Protein AF-A0A813A2X7-F1 (afdb_monomer_lite)

Foldseek 3Di:
DLCVLPVVQADPQLSVQLVVLLVVLLVLLVVLVVLVVLLVVLVVQLVCLVVLHHDPPDDLDDPAADDVVVVVDPPPPPDDDQDDDPPDDPVRVSSSVSSSVSNVSSVVSSSSSVVVSVVSVVCNDLVNSLVSSLVSHPPCVVVVVVVVDDDDDPVPPRSHDDSVRSSVVSSVSSVVSVVVSVVVVVVVVVVVVVVVVVVVVVVVCVVPDDPVVVVVVVVVVVVVVVVVVVVVPPDPPPPPPDDDDDDDDDDDDDDDDDDDDDDDDDDDDDDDDDDDDDDDDDDDDDDDDDDDDDDDDDDDDDDDDDDDDDDDDDDDDDDDDDDDDDDDDDDDDDPPPPPPPPPPPCPDDPVPDPDHPVLVVVQVVCVPDQWHWAAADPPGDTDIDGPVVVVVQVVVVCPCVNDPPPPDCPVPPLVNVLVVQLVVLVVVCVVVVHVVSSCQQQVLCVVDSPLVDADFGWHWHPVDPPVPIGIDTDPDRVRHSRVSVVVVVCVVVCVVCVPPLPDAPDPVSVVVVVVPDDADPPDDDDDDDPPDDDPDDDPVVVVVVD

Secondary structure (DSSP, 8-state):
-HHHHHTTTS-HHHHHHHHHHHHHHHHHHHHHHHHHHHHHHHHHHHHHHHTTPPPTT--S-------HHHHHS------------TT--HHHHHHHHHHHHHHHHHHHHHHHHHHHHHHHHHHHSHHHHHHHHHTTS--THHHHHTTT----STT----PPPHHHHHHHHHHHHHHHHHHHHHHHHHHHHHHHHHHHHHHHHHHHHHHS-HHHHHHHHHHHHHHHHHHHHHHTS---------------------PPP---------------------------------------------------------------------------------------------S-SS-HHHHHHHHHHHHSSEEEEEBSSS-SEEEEEHHHHHHHHHHHS-TTTS-S---TTSS-HHHHHHHHHHHHHHHHHHTT-HHHHHHHTTTGGG-GGGTPPPPEEEE-TTSPTT---EEEE---TT-TTHHHHHHHHHHHHHHHTT-TTS-SSHHHHHHHHTT----TT--------S-----S-HHHHHHT-

Structure (mmCIF, N/CA/C/O backbone):
data_AF-A0A813A2X7-F1
#
_entry.id   AF-A0A813A2X7-F1
#
loop_
_atom_site.group_PDB
_atom_site.id
_atom_site.type_symbol
_atom_site.label_atom_id
_atom_site.label_alt_id
_atom_site.label_comp_id
_atom_site.label_asym_id
_atom_site.label_entity_id
_atom_site.label_seq_id
_atom_site.pdbx_PDB_ins_code
_atom_site.Cartn_x
_atom_site.Cartn_y
_atom_site.Cartn_z
_atom_site.occupancy
_atom_site.B_iso_or_equiv
_atom_site.auth_seq_id
_atom_site.auth_comp_id
_atom_site.auth_asym_id
_atom_site.auth_atom_id
_atom_site.pdbx_PDB_model_num
ATOM 1 N N . MET A 1 1 ? 24.995 8.328 -21.848 1.00 90.88 1 MET A N 1
ATOM 2 C CA . MET A 1 1 ? 25.969 7.238 -22.055 1.00 90.88 1 MET A CA 1
ATOM 3 C C . MET A 1 1 ? 25.578 6.353 -23.229 1.00 90.88 1 MET A C 1
ATOM 5 O O . MET A 1 1 ? 26.187 6.555 -24.254 1.00 90.88 1 MET A O 1
ATOM 9 N N . VAL A 1 2 ? 24.565 5.471 -23.144 1.00 94.00 2 VAL A N 1
ATOM 10 C CA . VAL A 1 2 ? 24.183 4.555 -24.256 1.00 94.00 2 VAL A CA 1
ATOM 11 C C . VAL A 1 2 ? 24.122 5.265 -25.612 1.00 94.00 2 VAL A C 1
ATOM 13 O O . VAL A 1 2 ? 24.755 4.834 -26.562 1.00 94.00 2 VAL A O 1
ATOM 16 N N . GLN A 1 3 ? 23.430 6.407 -25.669 1.00 95.19 3 GLN A N 1
ATOM 17 C CA . GLN A 1 3 ? 23.336 7.213 -26.884 1.00 95.19 3 GLN A CA 1
ATOM 18 C C . GLN A 1 3 ? 24.701 7.718 -27.371 1.00 95.19 3 GLN A C 1
ATOM 20 O O . GLN A 1 3 ? 24.969 7.622 -28.550 1.00 95.19 3 GLN A O 1
ATOM 25 N N . ARG A 1 4 ? 25.580 8.173 -26.468 1.00 94.94 4 ARG A N 1
ATOM 26 C CA . ARG A 1 4 ? 26.931 8.653 -26.801 1.00 94.94 4 ARG A CA 1
ATOM 27 C C . ARG A 1 4 ? 27.819 7.542 -27.371 1.00 94.94 4 ARG A C 1
ATOM 29 O O . ARG A 1 4 ? 28.581 7.801 -28.280 1.00 94.94 4 ARG A O 1
ATOM 36 N N . GLU A 1 5 ? 27.726 6.327 -26.832 1.00 92.81 5 GLU A N 1
ATOM 37 C CA . GLU A 1 5 ? 28.597 5.213 -27.243 1.00 92.81 5 GLU A CA 1
ATOM 38 C C . GLU A 1 5 ? 28.155 4.549 -28.559 1.00 92.81 5 GLU A C 1
ATOM 40 O O . GLU A 1 5 ? 28.971 3.921 -29.237 1.00 92.81 5 GLU A O 1
ATOM 45 N N . LEU A 1 6 ? 26.863 4.636 -28.902 1.00 93.50 6 LEU A N 1
ATOM 46 C CA . LEU A 1 6 ? 26.253 3.822 -29.960 1.00 93.50 6 LEU A CA 1
ATOM 47 C C . LEU A 1 6 ? 25.605 4.615 -31.103 1.00 93.50 6 LEU A C 1
ATOM 49 O O . LEU A 1 6 ? 25.362 4.023 -32.151 1.00 93.50 6 LEU A O 1
ATOM 53 N N . SER A 1 7 ? 25.326 5.917 -30.951 1.00 92.38 7 SER A N 1
ATOM 54 C CA . SER A 1 7 ? 24.599 6.688 -31.979 1.00 92.38 7 SER A CA 1
ATOM 55 C C . SER A 1 7 ? 25.334 6.819 -33.309 1.00 92.38 7 SER A C 1
ATOM 57 O O . SER A 1 7 ? 24.697 7.088 -34.317 1.00 92.38 7 SER A O 1
ATOM 59 N N . GLU A 1 8 ? 26.656 6.654 -33.315 1.00 91.94 8 GLU A N 1
ATOM 60 C CA . GLU A 1 8 ? 27.474 6.749 -34.530 1.00 91.94 8 GLU A CA 1
ATOM 61 C C . GLU A 1 8 ? 27.396 5.489 -35.405 1.00 91.94 8 GLU A C 1
ATOM 63 O O . GLU A 1 8 ? 27.690 5.557 -36.595 1.00 91.94 8 GLU A O 1
ATOM 68 N N . HIS A 1 9 ? 26.984 4.347 -34.839 1.00 90.69 9 HIS A N 1
ATOM 69 C CA . HIS A 1 9 ? 27.078 3.040 -35.508 1.00 90.69 9 HIS A CA 1
ATOM 70 C C . HIS A 1 9 ? 25.768 2.252 -35.554 1.00 90.69 9 HIS A C 1
ATOM 72 O O . HIS A 1 9 ? 25.683 1.238 -36.238 1.00 90.69 9 HIS A O 1
ATOM 78 N N . LEU A 1 10 ? 24.756 2.654 -34.784 1.00 89.88 10 LEU A N 1
ATOM 79 C CA . LEU A 1 10 ? 23.472 1.965 -34.725 1.00 89.88 10 LEU A CA 1
ATOM 80 C C . LEU A 1 10 ? 22.336 2.915 -35.080 1.00 89.88 10 LEU A C 1
ATOM 82 O O . LEU A 1 10 ? 22.386 4.112 -34.790 1.00 89.88 10 LEU A O 1
ATOM 86 N N . SER A 1 11 ? 21.272 2.353 -35.655 1.00 90.69 11 SER A N 1
ATOM 87 C CA . SER A 1 11 ? 20.042 3.096 -35.912 1.00 90.69 11 SER A CA 1
ATOM 88 C C . SER A 1 11 ? 19.445 3.640 -34.611 1.00 90.69 11 SER A C 1
ATOM 90 O O . SER A 1 11 ? 19.608 3.065 -33.528 1.00 90.69 11 SER A O 1
ATOM 92 N N . TYR A 1 12 ? 18.713 4.751 -34.715 1.00 91.56 12 TYR A N 1
ATOM 93 C CA . TYR A 1 12 ? 18.059 5.381 -33.567 1.00 91.56 12 TYR A CA 1
ATOM 94 C C . TYR A 1 12 ? 17.183 4.389 -32.782 1.00 91.56 12 TYR A C 1
ATOM 96 O O . TYR A 1 12 ? 17.247 4.347 -31.551 1.00 91.56 12 TYR A O 1
ATOM 104 N N . ASP A 1 13 ? 16.434 3.538 -33.484 1.00 91.56 13 ASP A N 1
ATOM 105 C CA . ASP A 1 13 ? 15.546 2.548 -32.872 1.00 91.56 13 ASP A CA 1
ATOM 106 C C . ASP A 1 13 ? 16.309 1.471 -32.097 1.00 91.56 13 ASP A C 1
ATOM 108 O O . ASP A 1 13 ? 15.936 1.140 -30.966 1.00 91.56 13 ASP A O 1
ATOM 112 N N . ALA A 1 14 ? 17.420 0.968 -32.646 1.00 91.88 14 ALA A N 1
ATOM 113 C CA . ALA A 1 14 ? 18.292 0.026 -31.947 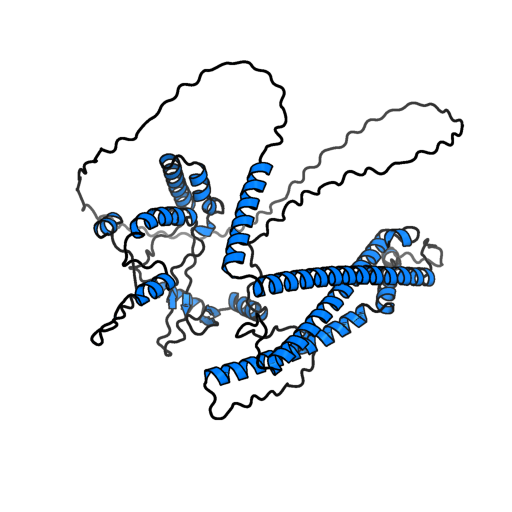1.00 91.88 14 ALA A CA 1
ATOM 114 C C . ALA A 1 14 ? 18.874 0.659 -30.673 1.00 91.88 14 ALA A C 1
ATOM 116 O O . ALA A 1 14 ? 18.839 0.056 -29.596 1.00 91.88 14 ALA A O 1
ATOM 117 N N . VAL A 1 15 ? 19.311 1.922 -30.750 1.00 94.62 15 VAL A N 1
ATOM 118 C CA . VAL A 1 15 ? 19.795 2.680 -29.586 1.00 94.62 15 VAL A CA 1
ATOM 119 C C . VAL A 1 15 ? 18.698 2.840 -28.522 1.00 94.62 15 VAL A C 1
ATOM 121 O O . VAL A 1 15 ? 18.983 2.683 -27.330 1.00 94.62 15 VAL A O 1
ATOM 124 N N . GLN A 1 16 ? 17.440 3.098 -28.904 1.00 95.56 16 GLN A N 1
ATOM 125 C CA . GLN A 1 16 ? 16.324 3.162 -27.947 1.00 95.56 16 GLN A CA 1
ATOM 126 C C . GLN A 1 16 ? 16.031 1.802 -27.299 1.00 95.56 16 GLN A C 1
ATOM 128 O O . GLN A 1 16 ? 15.821 1.742 -26.081 1.00 95.56 16 GLN A O 1
ATOM 133 N N . LYS A 1 17 ? 16.068 0.704 -28.067 1.00 95.56 17 LYS A N 1
ATOM 134 C CA . LYS A 1 17 ? 15.915 -0.660 -27.530 1.00 95.56 17 LYS A CA 1
ATOM 135 C C . LYS A 1 17 ? 17.020 -0.976 -26.513 1.00 95.56 17 LYS A C 1
ATOM 137 O O . LYS A 1 17 ? 16.714 -1.362 -25.384 1.00 95.56 17 LYS A O 1
ATOM 142 N N . ILE A 1 18 ? 18.283 -0.693 -26.836 1.00 95.81 18 ILE A N 1
ATOM 143 C CA . ILE A 1 18 ? 19.426 -0.903 -25.927 1.00 95.81 18 ILE A CA 1
ATOM 144 C C . ILE A 1 18 ? 19.317 -0.022 -24.673 1.00 95.81 18 ILE A C 1
ATOM 146 O O . ILE A 1 18 ? 19.587 -0.470 -23.552 1.00 95.81 18 ILE A O 1
ATOM 150 N N . LYS A 1 19 ? 18.855 1.225 -24.820 1.00 96.81 19 LYS A N 1
ATOM 151 C CA . LYS A 1 19 ? 18.577 2.117 -23.686 1.00 96.81 19 LYS A CA 1
ATOM 152 C C . LYS A 1 19 ? 17.500 1.537 -22.767 1.00 96.81 19 LYS A C 1
ATOM 154 O O . LYS A 1 19 ? 17.665 1.587 -21.548 1.00 96.81 19 LYS A O 1
ATOM 159 N N . LYS A 1 20 ? 16.433 0.953 -23.322 1.00 97.12 20 LYS A N 1
ATOM 160 C CA . LYS A 1 20 ? 15.387 0.262 -22.550 1.00 97.12 20 LYS A CA 1
ATOM 161 C C . LYS A 1 20 ? 15.955 -0.940 -21.789 1.00 97.12 20 LYS A C 1
ATOM 163 O O . LYS A 1 20 ? 15.673 -1.068 -20.601 1.00 97.12 20 LYS A O 1
ATOM 168 N N . VAL A 1 21 ? 16.798 -1.759 -22.423 1.00 97.38 21 VAL A N 1
ATOM 169 C CA . VAL A 1 21 ? 17.478 -2.898 -21.770 1.00 97.38 21 VAL A CA 1
ATOM 170 C C . VAL A 1 21 ? 18.398 -2.427 -20.633 1.00 97.38 21 VAL A C 1
ATOM 172 O O . VAL A 1 21 ? 18.406 -3.020 -19.556 1.00 97.38 21 VAL A O 1
ATOM 175 N N . SER A 1 22 ? 19.112 -1.313 -20.815 1.00 97.00 22 SER A N 1
ATOM 176 C CA . SER A 1 22 ? 19.965 -0.717 -19.771 1.00 97.00 22 SER A CA 1
ATOM 177 C C . SER A 1 22 ? 19.158 -0.167 -18.585 1.00 97.00 22 SER A C 1
ATOM 179 O O . SER A 1 22 ? 19.555 -0.321 -17.429 1.00 97.00 22 SER A O 1
ATOM 181 N N . LEU A 1 23 ? 18.004 0.457 -18.849 1.00 96.06 23 LEU A N 1
ATOM 182 C CA . LEU A 1 23 ? 17.088 0.918 -17.800 1.00 96.06 23 LEU A CA 1
ATOM 183 C C . LEU A 1 23 ? 16.476 -0.255 -17.024 1.00 96.06 23 LEU A C 1
ATOM 185 O O . LEU A 1 23 ? 16.404 -0.193 -15.797 1.00 96.06 23 LEU A O 1
ATOM 189 N N . ASP A 1 24 ? 16.087 -1.322 -17.721 1.00 96.81 24 ASP A N 1
ATOM 190 C CA . ASP A 1 24 ? 15.592 -2.562 -17.114 1.00 96.81 24 ASP A CA 1
ATOM 191 C C . ASP A 1 24 ? 16.648 -3.196 -16.193 1.00 96.81 24 ASP A C 1
ATOM 193 O O . ASP A 1 24 ? 16.357 -3.494 -15.035 1.00 96.81 24 ASP A O 1
ATOM 197 N N . LEU A 1 25 ? 17.911 -3.285 -16.636 1.00 97.25 25 LEU A N 1
ATOM 198 C CA . LEU A 1 25 ? 19.024 -3.744 -15.793 1.00 97.25 25 LEU A CA 1
ATOM 199 C C . LEU A 1 25 ? 19.145 -2.911 -14.505 1.00 97.25 25 LEU A C 1
ATOM 201 O O . LEU A 1 25 ? 19.231 -3.465 -13.408 1.00 97.25 25 LEU A O 1
ATOM 205 N N . SER A 1 26 ? 19.104 -1.580 -14.614 1.00 95.94 26 SER A N 1
ATOM 206 C CA . SER A 1 26 ? 19.166 -0.682 -13.451 1.00 95.94 26 SER A CA 1
ATOM 207 C C . SER A 1 26 ? 18.006 -0.916 -12.467 1.00 95.94 26 SER A C 1
ATOM 209 O O . SER A 1 26 ? 18.211 -0.971 -11.248 1.00 95.94 26 SER A O 1
ATOM 211 N N . GLN A 1 27 ? 16.788 -1.125 -12.979 1.00 96.06 27 GLN A N 1
ATOM 212 C CA . GLN A 1 27 ? 15.609 -1.442 -12.165 1.00 96.06 27 GLN A CA 1
ATOM 213 C C . GLN A 1 27 ? 15.731 -2.805 -11.470 1.00 96.06 27 GLN A C 1
ATOM 215 O O . GLN A 1 27 ? 15.406 -2.916 -10.280 1.00 96.06 27 GLN A O 1
ATOM 220 N N . LYS A 1 28 ? 16.242 -3.826 -12.168 1.00 96.62 28 LYS A N 1
ATOM 221 C CA . LYS A 1 28 ? 16.485 -5.160 -11.600 1.00 96.62 28 LYS A CA 1
ATOM 222 C C . LYS A 1 28 ? 17.543 -5.123 -10.500 1.00 96.62 28 LYS A C 1
ATOM 224 O O . LYS A 1 28 ? 17.292 -5.656 -9.422 1.00 96.62 28 LYS A O 1
ATOM 229 N N . ILE A 1 29 ? 18.647 -4.390 -10.682 1.00 96.75 29 ILE A N 1
ATOM 230 C CA . ILE A 1 29 ? 19.669 -4.187 -9.635 1.00 96.75 29 ILE A CA 1
ATOM 231 C C . ILE A 1 29 ? 19.067 -3.501 -8.397 1.00 96.75 29 ILE A C 1
ATOM 233 O O . ILE A 1 29 ? 19.310 -3.926 -7.264 1.00 96.75 29 ILE A O 1
ATOM 237 N N . SER A 1 30 ? 18.236 -2.469 -8.588 1.00 94.00 30 SER A N 1
ATOM 238 C CA . SER A 1 30 ? 17.535 -1.805 -7.478 1.00 94.00 30 SER A CA 1
ATOM 239 C C . SER A 1 30 ? 16.609 -2.767 -6.724 1.00 94.00 30 SER A C 1
ATOM 241 O O . SER A 1 30 ? 16.550 -2.745 -5.492 1.00 94.00 30 SER A O 1
ATOM 243 N N . SER A 1 31 ? 15.909 -3.636 -7.454 1.00 95.06 31 SER A N 1
ATOM 244 C CA . SER A 1 31 ? 15.021 -4.654 -6.884 1.00 95.06 31 SER A CA 1
ATOM 245 C C . SER A 1 31 ? 15.799 -5.712 -6.101 1.00 95.06 31 SER A C 1
ATOM 247 O O . SER A 1 31 ? 15.416 -6.034 -4.978 1.00 95.06 31 SER A O 1
ATOM 249 N N . LEU A 1 32 ? 16.945 -6.154 -6.622 1.00 96.81 32 LEU A N 1
ATOM 250 C CA . LEU A 1 32 ? 17.868 -7.083 -5.963 1.00 96.81 32 LEU A CA 1
ATOM 251 C C . LEU A 1 32 ? 18.376 -6.508 -4.628 1.00 96.81 32 LEU A C 1
ATOM 253 O O . LEU A 1 32 ? 18.377 -7.187 -3.600 1.00 96.81 32 LEU A O 1
ATOM 257 N N . HIS A 1 33 ? 18.730 -5.218 -4.608 1.00 95.81 33 HIS A N 1
ATOM 258 C CA . HIS A 1 33 ? 19.126 -4.534 -3.377 1.00 95.81 33 HIS A CA 1
ATOM 259 C C . HIS A 1 33 ? 17.983 -4.454 -2.352 1.00 95.81 33 HIS A C 1
ATOM 261 O O . HIS A 1 33 ? 18.192 -4.747 -1.173 1.00 95.81 33 HIS A O 1
ATOM 267 N N . LYS A 1 34 ? 16.765 -4.103 -2.790 1.00 94.88 34 LYS A N 1
ATOM 268 C CA . LYS A 1 34 ? 15.576 -4.059 -1.919 1.00 94.88 34 LYS A CA 1
ATOM 269 C C . LYS A 1 34 ? 15.232 -5.431 -1.344 1.00 94.88 34 LYS A C 1
ATOM 271 O O . LYS A 1 34 ? 14.901 -5.511 -0.166 1.00 94.88 34 LYS A O 1
ATOM 276 N N . LEU A 1 35 ? 15.320 -6.491 -2.148 1.00 95.12 35 LEU A N 1
ATOM 277 C CA . LEU A 1 35 ? 15.107 -7.864 -1.685 1.00 95.12 35 LEU A CA 1
ATOM 278 C C . LEU A 1 35 ? 16.126 -8.241 -0.617 1.00 95.12 35 LEU A C 1
ATOM 280 O O . LEU A 1 35 ? 15.726 -8.699 0.445 1.00 95.12 35 LEU A O 1
ATOM 284 N N . LYS A 1 36 ? 17.413 -7.936 -0.823 1.00 95.88 36 LYS A N 1
ATOM 285 C CA . LYS A 1 36 ? 18.444 -8.170 0.198 1.00 95.88 36 LYS A CA 1
ATOM 286 C C . LYS A 1 36 ? 18.131 -7.457 1.522 1.00 95.88 36 LYS A C 1
ATOM 288 O O . LYS A 1 36 ? 18.288 -8.056 2.577 1.00 95.88 36 LYS A O 1
ATOM 293 N N . GLN A 1 37 ? 17.670 -6.202 1.477 1.00 94.31 37 GLN A N 1
ATOM 294 C CA . GLN A 1 37 ? 17.265 -5.467 2.686 1.00 94.31 37 GLN A CA 1
ATOM 295 C C . GLN A 1 37 ? 16.048 -6.103 3.379 1.00 94.31 37 GLN A C 1
ATOM 297 O O . GLN A 1 37 ? 15.989 -6.134 4.604 1.00 94.31 37 GLN A O 1
ATOM 302 N N . ARG A 1 38 ? 15.075 -6.605 2.610 1.00 94.00 38 ARG A N 1
ATOM 303 C CA . ARG A 1 38 ? 13.891 -7.282 3.161 1.00 94.00 38 ARG A CA 1
ATOM 304 C C . ARG A 1 38 ? 14.219 -8.642 3.766 1.00 94.00 38 ARG A C 1
ATOM 306 O O . ARG A 1 38 ? 13.697 -8.929 4.832 1.00 94.00 38 ARG A O 1
ATOM 313 N N . MET A 1 39 ? 15.088 -9.422 3.121 1.00 94.81 39 MET A N 1
ATOM 314 C CA . MET A 1 39 ? 15.592 -10.685 3.667 1.00 94.81 39 MET A CA 1
ATOM 315 C C . MET A 1 39 ? 16.268 -10.442 5.015 1.00 94.81 39 MET A C 1
ATOM 317 O O . MET A 1 39 ? 15.825 -11.003 6.003 1.00 94.81 39 MET A O 1
ATOM 321 N N . GLN A 1 40 ? 17.214 -9.493 5.080 1.00 95.56 40 GLN A N 1
ATOM 322 C CA . GLN A 1 40 ? 17.879 -9.134 6.337 1.00 95.56 40 GLN A CA 1
ATOM 323 C C . GLN A 1 40 ? 16.876 -8.739 7.426 1.00 95.56 40 GLN A C 1
ATOM 325 O O . GLN A 1 40 ? 16.977 -9.199 8.554 1.00 95.56 40 GLN A O 1
ATOM 330 N N . LYS A 1 41 ? 15.877 -7.917 7.082 1.00 94.62 41 LYS A N 1
ATOM 331 C CA . LYS A 1 41 ? 14.830 -7.541 8.033 1.00 94.62 41 LYS A CA 1
ATOM 332 C C . LYS A 1 41 ? 14.029 -8.755 8.515 1.00 94.62 41 LYS A C 1
ATOM 334 O O . LYS A 1 41 ? 13.701 -8.814 9.689 1.00 94.62 41 LYS A O 1
ATOM 339 N N . ASN A 1 42 ? 13.671 -9.681 7.629 1.00 94.00 42 ASN A N 1
ATOM 340 C CA . ASN A 1 42 ? 12.950 -10.888 8.025 1.00 94.00 42 ASN A CA 1
ATOM 341 C C . ASN A 1 42 ? 13.814 -11.788 8.918 1.00 94.00 42 ASN A C 1
ATOM 343 O O . ASN A 1 42 ? 13.283 -12.343 9.871 1.00 94.00 42 ASN A O 1
ATOM 347 N N . ASP A 1 43 ? 15.119 -11.874 8.662 1.00 95.50 43 ASP A N 1
ATOM 348 C CA . ASP A 1 43 ? 16.059 -12.600 9.522 1.00 95.50 43 ASP A CA 1
ATOM 349 C C . ASP A 1 43 ? 16.157 -11.948 10.911 1.00 95.50 43 ASP A C 1
ATOM 351 O O . ASP A 1 43 ? 16.131 -12.637 11.929 1.00 95.50 43 ASP A O 1
ATOM 355 N N . ASP A 1 44 ? 16.214 -10.615 10.969 1.00 95.44 44 ASP A N 1
ATOM 356 C CA . ASP A 1 44 ? 16.224 -9.862 12.228 1.00 95.44 44 ASP A CA 1
ATOM 357 C C . ASP A 1 44 ? 14.879 -9.992 12.977 1.00 95.44 44 ASP A C 1
ATOM 359 O O . ASP A 1 44 ? 14.860 -10.187 14.191 1.00 95.44 44 ASP A O 1
ATOM 363 N N . ASP A 1 45 ? 13.750 -9.957 12.259 1.00 95.12 45 ASP A N 1
ATOM 364 C CA . ASP A 1 45 ? 12.413 -10.193 12.816 1.00 95.12 45 ASP A CA 1
ATOM 365 C C . ASP A 1 45 ? 12.293 -11.627 13.377 1.00 95.12 45 ASP A C 1
ATOM 367 O O . ASP A 1 45 ? 11.696 -11.813 14.436 1.00 95.12 45 ASP A O 1
ATOM 371 N N . CYS A 1 46 ? 12.872 -12.635 12.710 1.00 95.00 46 CYS A N 1
ATOM 372 C CA . CYS A 1 46 ? 12.927 -14.014 13.210 1.00 95.00 46 CYS A CA 1
ATOM 373 C C . CYS A 1 46 ? 13.700 -14.107 14.531 1.00 95.00 46 CYS A C 1
ATOM 375 O O . CYS A 1 46 ? 13.208 -14.737 15.463 1.00 95.00 46 CYS A O 1
ATOM 377 N N . LYS A 1 47 ? 14.849 -13.427 14.649 1.00 96.25 47 LYS A N 1
ATOM 378 C CA . LYS A 1 47 ? 15.624 -13.386 15.903 1.00 96.25 47 LYS A CA 1
ATOM 379 C C . LYS A 1 47 ? 14.829 -12.757 17.049 1.00 96.25 47 LYS A C 1
ATOM 381 O O . LYS A 1 47 ? 14.821 -13.288 18.151 1.00 96.25 47 LYS A O 1
ATOM 386 N N . LEU A 1 48 ? 14.104 -11.666 16.788 1.00 95.75 48 LEU A N 1
ATOM 387 C CA . LEU A 1 48 ? 13.233 -11.050 17.798 1.00 95.75 48 LEU A CA 1
ATOM 388 C C . LEU A 1 48 ? 12.108 -11.996 18.245 1.00 95.75 48 LEU A C 1
ATOM 390 O O . LEU A 1 48 ? 11.766 -12.038 19.427 1.00 95.75 48 LEU A O 1
ATOM 394 N N . LEU A 1 49 ? 11.541 -12.764 17.312 1.00 94.50 49 LEU A N 1
ATOM 395 C CA . LEU A 1 49 ? 10.508 -13.755 17.617 1.00 94.50 49 LEU A CA 1
ATOM 396 C C . LEU A 1 49 ? 11.058 -14.925 18.442 1.00 94.50 49 LEU A C 1
ATOM 398 O O . LEU A 1 49 ? 10.340 -15.418 19.313 1.00 94.50 49 LEU A O 1
ATOM 402 N N . ASP A 1 50 ? 12.317 -15.313 18.226 1.00 93.25 50 ASP A N 1
ATOM 403 C CA . ASP A 1 50 ? 13.027 -16.299 19.053 1.00 93.25 50 ASP A CA 1
ATOM 404 C C . ASP A 1 50 ? 13.233 -15.800 20.491 1.00 93.25 50 ASP A C 1
ATOM 406 O O . ASP A 1 50 ? 13.118 -16.569 21.441 1.00 93.25 50 ASP A O 1
ATOM 410 N N . GLU A 1 51 ? 13.420 -14.491 20.675 1.00 95.12 51 GLU A N 1
ATOM 411 C CA . GLU A 1 51 ? 13.454 -13.832 21.990 1.00 95.12 51 GLU A CA 1
ATOM 412 C C . GLU A 1 51 ? 12.052 -13.635 22.618 1.00 95.12 51 GLU A C 1
ATOM 414 O O . GLU A 1 51 ? 11.911 -13.008 23.672 1.00 95.12 51 GLU A O 1
ATOM 419 N N . GLY A 1 52 ? 10.978 -14.103 21.969 1.00 91.25 52 GLY A N 1
ATOM 420 C CA . GLY A 1 52 ? 9.594 -13.925 22.430 1.00 91.25 52 GLY A CA 1
ATOM 421 C C . GLY A 1 52 ? 9.056 -12.492 22.285 1.00 91.25 52 GLY A C 1
ATOM 422 O O . GLY A 1 52 ? 8.031 -12.134 22.895 1.00 91.25 52 GLY A O 1
ATOM 423 N N . ARG A 1 53 ? 9.731 -11.655 21.485 1.00 93.44 53 ARG A N 1
ATOM 424 C CA . ARG A 1 53 ? 9.348 -10.270 21.186 1.00 93.44 53 ARG A CA 1
ATOM 425 C C . ARG A 1 53 ? 8.689 -10.188 19.813 1.00 93.44 53 ARG A C 1
ATOM 427 O O . ARG A 1 53 ? 9.273 -10.523 18.792 1.00 93.44 53 ARG A O 1
ATOM 434 N N . ILE A 1 54 ? 7.460 -9.677 19.777 1.00 91.62 54 ILE A N 1
ATOM 435 C CA . ILE A 1 54 ? 6.742 -9.461 18.517 1.00 91.62 54 ILE A CA 1
ATOM 436 C C . ILE A 1 54 ? 7.316 -8.203 17.840 1.00 91.62 54 ILE A C 1
ATOM 438 O O . ILE A 1 54 ? 7.294 -7.137 18.463 1.00 91.62 54 ILE A O 1
ATOM 442 N N . PRO A 1 55 ? 7.796 -8.279 16.583 1.00 93.56 55 PRO A N 1
ATOM 443 C CA . PRO A 1 55 ? 8.329 -7.117 15.885 1.00 93.56 55 PRO A CA 1
ATOM 444 C C . PRO A 1 55 ? 7.295 -5.993 15.749 1.00 93.56 55 PRO A C 1
ATOM 446 O O . PRO A 1 55 ? 6.106 -6.223 15.503 1.00 93.56 55 PRO A O 1
ATOM 449 N N . ASN A 1 56 ? 7.759 -4.749 15.867 1.00 89.44 56 ASN A N 1
ATOM 450 C CA . ASN A 1 56 ? 6.889 -3.577 15.810 1.00 89.44 56 ASN A CA 1
ATOM 451 C C . ASN A 1 56 ? 6.141 -3.485 14.468 1.00 89.44 56 ASN A C 1
ATOM 453 O O . ASN A 1 56 ? 6.734 -3.558 13.390 1.00 89.44 56 ASN A O 1
ATOM 457 N N . GLY A 1 57 ? 4.826 -3.261 14.540 1.00 86.00 57 GLY A N 1
ATOM 458 C CA . GLY A 1 57 ? 3.959 -3.133 13.365 1.00 86.00 57 GLY A CA 1
ATOM 459 C C . GLY A 1 57 ? 3.495 -4.459 12.751 1.00 86.00 57 GLY A C 1
ATOM 460 O O . GLY A 1 57 ? 2.789 -4.427 11.739 1.00 86.00 57 GLY A O 1
ATOM 461 N N . CYS A 1 58 ? 3.840 -5.608 13.343 1.00 83.31 58 CYS A N 1
ATOM 462 C CA . CYS A 1 58 ? 3.214 -6.882 12.997 1.00 83.31 58 CYS A CA 1
ATOM 463 C C . CYS A 1 58 ? 1.739 -6.871 13.411 1.00 83.31 58 CYS A C 1
ATOM 465 O O . CYS A 1 58 ? 1.393 -6.549 14.547 1.00 83.31 58 CYS A O 1
ATOM 467 N N . LYS A 1 59 ? 0.852 -7.199 12.467 1.00 77.06 59 LYS A N 1
ATOM 468 C CA . LYS A 1 59 ? -0.582 -7.320 12.745 1.00 77.06 59 LYS A CA 1
ATOM 469 C C . LYS A 1 59 ? -0.872 -8.656 13.452 1.00 77.06 59 LYS A C 1
ATOM 471 O O . LYS A 1 59 ? -0.226 -9.642 13.102 1.00 77.06 59 LYS A O 1
ATOM 476 N N . PRO A 1 60 ? -1.884 -8.720 14.342 1.00 66.50 60 PRO A N 1
ATOM 477 C CA . PRO A 1 60 ? -2.249 -9.940 15.079 1.00 66.50 60 PRO A CA 1
ATOM 478 C C . PRO A 1 60 ? -2.625 -11.136 14.194 1.00 66.50 60 PRO A C 1
ATOM 480 O O . PRO A 1 60 ? -2.517 -12.281 14.606 1.00 66.50 60 PRO A O 1
ATOM 483 N N . LEU A 1 61 ? -3.066 -10.883 12.965 1.00 62.59 61 LEU A N 1
ATOM 484 C CA . LEU A 1 61 ? -3.213 -11.900 11.935 1.00 62.59 61 LEU A CA 1
ATOM 485 C C . LEU A 1 61 ? -2.900 -11.235 10.600 1.00 62.59 61 LEU A C 1
ATOM 487 O O . LEU A 1 61 ? -3.578 -10.292 10.187 1.00 62.59 61 LEU A O 1
ATOM 491 N N . ASN A 1 62 ? -1.846 -11.698 9.942 1.00 57.72 62 ASN A N 1
ATOM 492 C CA . ASN A 1 62 ? -1.580 -11.359 8.555 1.00 57.72 62 ASN A CA 1
ATOM 493 C C . ASN A 1 62 ? -1.725 -12.661 7.773 1.00 57.72 62 ASN A C 1
ATOM 495 O O . ASN A 1 62 ? -0.931 -13.580 7.967 1.00 57.72 62 ASN A O 1
ATOM 499 N N . PHE A 1 63 ? -2.784 -12.768 6.973 1.00 55.25 63 PHE A N 1
ATOM 500 C CA . PHE A 1 63 ? -2.970 -13.919 6.095 1.00 55.25 63 PHE A CA 1
ATOM 501 C C . PHE A 1 63 ? -1.862 -13.921 5.037 1.00 55.25 63 PHE A C 1
ATOM 503 O O . PHE A 1 63 ? -1.462 -12.851 4.563 1.00 55.25 63 PHE A O 1
ATOM 510 N N . ALA A 1 64 ? -1.351 -15.109 4.713 1.00 54.50 64 ALA A N 1
ATOM 511 C CA . ALA A 1 64 ? -0.258 -15.289 3.766 1.00 54.50 64 ALA A CA 1
ATOM 512 C C . ALA A 1 64 ? -0.550 -14.603 2.421 1.00 54.50 64 ALA A C 1
ATOM 514 O O . ALA A 1 64 ? -1.680 -14.605 1.926 1.00 54.50 64 ALA A O 1
ATOM 515 N N . TYR A 1 65 ? 0.482 -13.988 1.839 1.00 54.66 65 TYR A N 1
ATOM 516 C CA . TYR A 1 65 ? 0.420 -13.473 0.477 1.00 54.66 65 TYR A CA 1
ATOM 517 C C . TYR A 1 65 ? 0.535 -14.658 -0.478 1.00 54.66 65 TYR A C 1
ATOM 519 O O . TYR A 1 65 ? 1.585 -15.290 -0.546 1.00 54.66 65 TYR A O 1
ATOM 527 N N . GLU A 1 66 ? -0.524 -14.942 -1.231 1.00 57.66 66 GLU A N 1
ATOM 528 C CA . GLU A 1 66 ? -0.430 -15.898 -2.327 1.00 57.66 66 GLU A CA 1
ATOM 529 C C . GLU A 1 66 ? 0.333 -15.269 -3.496 1.00 57.66 66 GLU A C 1
ATOM 531 O O . GLU A 1 66 ? 0.053 -14.150 -3.939 1.00 57.66 66 GLU A O 1
ATOM 536 N N . THR A 1 67 ? 1.348 -15.982 -3.964 1.00 64.31 67 THR A N 1
ATOM 537 C CA . THR A 1 67 ? 2.181 -15.626 -5.109 1.00 64.31 67 THR A CA 1
ATOM 538 C C . THR A 1 67 ? 2.307 -16.876 -5.971 1.00 64.31 67 THR A C 1
ATOM 540 O O . THR A 1 67 ? 2.546 -17.930 -5.393 1.00 64.31 67 THR A O 1
ATOM 543 N N . PRO A 1 68 ? 2.238 -16.793 -7.315 1.00 69.44 68 PRO A N 1
ATOM 544 C CA . PRO A 1 68 ? 2.438 -17.955 -8.195 1.00 69.44 68 PRO A CA 1
ATOM 545 C C . PRO A 1 68 ? 3.773 -18.673 -7.960 1.00 69.44 68 PRO A C 1
ATOM 547 O O . PRO A 1 68 ? 3.964 -19.826 -8.320 1.00 69.44 68 PRO A O 1
ATOM 550 N N . LEU A 1 69 ? 4.729 -17.976 -7.339 1.00 66.81 69 LEU A N 1
ATOM 551 C CA . LEU A 1 69 ? 5.977 -18.590 -6.918 1.00 66.81 69 LEU A CA 1
ATOM 552 C C . LEU A 1 69 ? 5.759 -19.679 -5.866 1.00 66.81 69 LEU A C 1
ATOM 554 O O . LEU A 1 69 ? 6.478 -20.662 -5.937 1.00 66.81 69 LEU A O 1
ATOM 558 N N . LEU A 1 70 ? 4.794 -19.552 -4.948 1.00 66.38 70 LEU A N 1
ATOM 559 C CA . LEU A 1 70 ? 4.500 -20.583 -3.943 1.00 66.38 70 LEU A CA 1
ATOM 560 C C . LEU A 1 70 ? 4.170 -21.932 -4.589 1.00 66.38 70 LEU A C 1
ATOM 562 O O . LEU A 1 70 ? 4.617 -22.945 -4.074 1.00 66.38 70 LEU A O 1
ATOM 566 N N . ASP A 1 71 ? 3.509 -21.937 -5.748 1.00 72.94 71 ASP A N 1
ATOM 567 C CA . ASP A 1 71 ? 3.193 -23.169 -6.486 1.00 72.94 71 ASP A CA 1
ATOM 568 C C . ASP A 1 71 ? 4.453 -23.836 -7.069 1.00 72.94 71 ASP A C 1
ATOM 570 O O . ASP A 1 71 ? 4.527 -25.051 -7.224 1.00 72.94 71 ASP A O 1
ATOM 574 N N . SER A 1 72 ? 5.468 -23.027 -7.393 1.00 71.94 72 SER A N 1
ATOM 575 C CA . SER A 1 72 ? 6.744 -23.473 -7.978 1.00 71.94 72 SER A CA 1
ATOM 576 C C . SER A 1 72 ? 7.851 -23.716 -6.949 1.00 71.94 72 SER A C 1
ATOM 578 O O . SER A 1 72 ? 8.889 -24.304 -7.259 1.00 71.94 72 SER A O 1
ATOM 580 N N . VAL A 1 73 ? 7.681 -23.204 -5.730 1.00 64.69 73 VAL A N 1
ATOM 581 C CA . VAL A 1 73 ? 8.594 -23.445 -4.624 1.00 64.69 73 VAL A CA 1
ATOM 582 C C . VAL A 1 73 ? 8.108 -24.735 -3.978 1.00 64.69 73 VAL A C 1
ATOM 584 O O . VAL A 1 73 ? 7.081 -24.683 -3.315 1.00 64.69 73 VAL A O 1
ATOM 587 N N . PRO A 1 74 ? 8.825 -25.871 -4.107 1.00 62.84 74 PRO A N 1
ATOM 588 C CA . PRO A 1 74 ? 8.643 -26.969 -3.171 1.00 62.84 74 PRO A CA 1
ATOM 589 C C . PRO A 1 74 ? 8.926 -26.405 -1.781 1.00 62.84 74 PRO A C 1
ATOM 591 O O . PRO A 1 74 ? 10.072 -26.165 -1.399 1.00 62.84 74 PRO A O 1
ATOM 594 N N . CYS A 1 75 ? 7.857 -26.023 -1.098 1.00 61.66 75 CYS A N 1
ATOM 595 C CA . CYS A 1 75 ? 7.861 -25.813 0.323 1.00 61.66 75 CYS A CA 1
ATOM 596 C C . CYS A 1 75 ? 7.676 -27.209 0.871 1.00 61.66 75 CYS A C 1
ATOM 598 O O . CYS A 1 75 ? 6.551 -27.707 0.910 1.00 61.66 75 CYS A O 1
ATOM 600 N N . ASP A 1 76 ? 8.787 -27.844 1.239 1.00 67.06 76 ASP A N 1
ATOM 601 C CA . ASP A 1 76 ? 8.724 -28.975 2.151 1.00 67.06 76 ASP A CA 1
ATOM 602 C C . ASP A 1 76 ? 7.771 -28.555 3.265 1.00 67.06 76 ASP A C 1
ATOM 604 O O . ASP A 1 76 ? 7.924 -27.457 3.816 1.00 67.06 76 ASP A O 1
ATOM 608 N N . LEU A 1 77 ? 6.715 -29.345 3.476 1.00 61.84 77 LEU A N 1
ATOM 609 C CA . LEU A 1 77 ? 5.694 -29.066 4.478 1.00 61.84 77 LEU A CA 1
ATOM 610 C C . LEU A 1 77 ? 6.422 -28.750 5.783 1.00 61.84 77 LEU A C 1
ATOM 612 O O . LEU A 1 77 ? 6.972 -29.644 6.421 1.00 61.84 77 LEU A O 1
ATOM 616 N N . MET A 1 78 ? 6.488 -27.463 6.136 1.00 68.88 78 MET A N 1
ATOM 617 C CA . MET A 1 78 ? 7.114 -27.039 7.376 1.00 68.88 78 MET A CA 1
ATOM 618 C C . MET A 1 78 ? 6.180 -27.493 8.484 1.00 68.88 78 MET A C 1
ATOM 620 O O . MET A 1 78 ? 5.212 -26.810 8.819 1.00 68.88 78 MET A O 1
ATOM 624 N N . GLU A 1 79 ? 6.447 -28.677 9.021 1.00 77.94 79 GLU A N 1
ATOM 625 C CA . GLU A 1 79 ? 5.833 -29.110 10.258 1.00 77.94 79 GLU A CA 1
ATOM 626 C C . GLU A 1 79 ? 6.407 -28.226 11.366 1.00 77.94 79 GLU A C 1
ATOM 628 O O . GLU A 1 79 ? 7.604 -28.240 11.650 1.00 77.94 79 GLU A O 1
ATOM 633 N N . TRP A 1 80 ? 5.557 -27.393 11.958 1.00 82.62 80 TRP A N 1
ATOM 634 C CA . TRP A 1 80 ? 5.924 -26.584 13.109 1.00 82.62 80 TRP A CA 1
ATOM 635 C C . TRP A 1 80 ? 5.079 -27.020 14.295 1.00 82.62 80 TRP A C 1
ATOM 637 O O . TRP A 1 80 ? 3.873 -27.239 14.186 1.00 82.62 80 TRP A O 1
ATOM 647 N N . ARG A 1 81 ? 5.738 -27.163 15.441 1.00 87.50 81 ARG A N 1
ATOM 648 C CA . ARG A 1 81 ? 5.118 -27.542 16.707 1.00 87.50 81 ARG A CA 1
ATOM 649 C C . ARG A 1 81 ? 5.324 -26.408 17.699 1.00 87.50 81 ARG A C 1
ATOM 651 O O . ARG A 1 81 ? 6.384 -25.786 17.722 1.00 87.50 81 ARG A O 1
ATOM 658 N N . VAL A 1 82 ? 4.294 -26.124 18.490 1.00 91.88 82 VAL A N 1
ATOM 659 C CA . VAL A 1 82 ? 4.367 -25.172 19.602 1.00 91.88 82 VAL A CA 1
ATOM 660 C C . VAL A 1 82 ? 4.122 -25.950 20.873 1.00 91.88 82 VAL A C 1
ATOM 662 O O . VAL A 1 82 ? 3.017 -26.439 21.097 1.00 91.88 82 VAL A O 1
ATOM 665 N N . GLU A 1 83 ? 5.159 -26.063 21.688 1.00 92.50 83 GLU A N 1
ATOM 666 C CA . GLU A 1 83 ? 5.034 -26.589 23.038 1.00 92.50 83 GLU A CA 1
ATOM 667 C C . GLU A 1 83 ? 4.479 -25.479 23.934 1.00 92.50 83 GLU A C 1
ATOM 669 O O . GLU A 1 83 ? 4.965 -24.346 23.921 1.00 92.50 83 GLU A O 1
ATOM 674 N N . LEU A 1 84 ? 3.398 -25.789 24.649 1.00 93.75 84 LEU A N 1
ATOM 675 C CA . LEU A 1 84 ? 2.745 -24.875 25.580 1.00 93.75 84 LEU A CA 1
ATOM 676 C C . LEU A 1 84 ? 3.038 -25.335 27.004 1.00 93.75 84 LEU A C 1
ATOM 678 O O . LEU A 1 84 ? 2.891 -26.517 27.312 1.00 93.75 84 LEU A O 1
ATOM 682 N N . ASP A 1 85 ? 3.390 -24.398 27.881 1.00 93.00 85 ASP A N 1
ATOM 683 C CA . ASP A 1 85 ? 3.637 -24.713 29.287 1.00 93.00 85 ASP A CA 1
ATOM 684 C C . ASP A 1 85 ? 2.342 -25.198 29.958 1.00 93.00 85 ASP A C 1
ATOM 686 O O . ASP A 1 85 ? 1.272 -24.602 29.766 1.00 93.00 85 ASP A O 1
ATOM 690 N N . THR A 1 86 ? 2.441 -26.236 30.795 1.00 90.06 86 THR A N 1
ATOM 691 C CA . THR A 1 86 ? 1.306 -26.970 31.393 1.00 90.06 86 THR A CA 1
ATOM 692 C C . THR A 1 86 ? 0.414 -26.139 32.325 1.00 90.06 86 THR A C 1
ATOM 694 O O . THR A 1 86 ? -0.624 -26.618 32.758 1.00 90.06 86 THR A O 1
ATOM 697 N N . ASN A 1 87 ? 0.765 -24.880 32.596 1.00 91.94 87 ASN A N 1
ATOM 698 C CA . ASN A 1 87 ? -0.024 -23.925 33.384 1.00 91.94 87 ASN A CA 1
ATOM 699 C C . ASN A 1 87 ? -0.125 -22.545 32.705 1.00 91.94 87 ASN A C 1
ATOM 701 O O . ASN A 1 87 ? -0.337 -21.520 33.358 1.00 91.94 87 ASN A O 1
ATOM 705 N N . SER A 1 88 ? 0.075 -22.486 31.387 1.00 91.62 88 SER A N 1
ATOM 706 C CA . SER A 1 88 ? -0.011 -21.231 30.644 1.00 91.62 88 SER A CA 1
ATOM 707 C C . SER A 1 88 ? -1.452 -20.709 30.600 1.00 91.62 88 SER A C 1
ATOM 709 O O . SER A 1 88 ? -2.414 -21.431 30.340 1.00 91.62 88 SER A O 1
ATOM 711 N N . SER A 1 89 ? -1.625 -19.406 30.834 1.00 93.62 89 SER A N 1
ATOM 712 C CA . SER A 1 89 ? -2.925 -18.772 30.597 1.00 93.62 89 SER A CA 1
ATOM 713 C C . SER A 1 89 ? -3.279 -18.825 29.107 1.00 93.62 89 SER A C 1
ATOM 715 O O . SER A 1 89 ? -2.400 -18.723 28.248 1.00 93.62 89 SER A O 1
ATOM 717 N N . VAL A 1 90 ? -4.576 -18.850 28.776 1.00 85.19 90 VAL A N 1
ATOM 718 C CA . VAL A 1 90 ? -5.061 -18.792 27.378 1.00 85.19 90 VAL A CA 1
ATOM 719 C C . VAL A 1 90 ? -4.450 -17.612 26.610 1.00 85.19 90 VAL A C 1
ATOM 721 O O . VAL A 1 90 ? -4.168 -17.707 25.416 1.00 85.19 90 VAL A O 1
ATOM 724 N N . ARG A 1 91 ? -4.213 -16.482 27.289 1.00 85.19 91 ARG A N 1
ATOM 725 C CA . ARG A 1 91 ? -3.571 -15.303 26.697 1.00 85.19 91 ARG A CA 1
ATOM 726 C C . ARG A 1 91 ? -2.107 -15.565 26.336 1.00 85.19 91 ARG A C 1
ATOM 728 O O . ARG A 1 91 ? -1.677 -15.145 25.263 1.00 85.19 91 ARG A O 1
ATOM 735 N N . LEU A 1 92 ? -1.358 -16.237 27.211 1.00 87.06 92 LEU A N 1
ATOM 736 C CA . LEU A 1 92 ? 0.043 -16.586 26.975 1.00 87.06 92 LEU A CA 1
ATOM 737 C C . LEU A 1 92 ? 0.170 -17.629 25.859 1.00 87.06 92 LEU A C 1
ATOM 739 O O . LEU A 1 92 ? 0.944 -17.410 24.931 1.00 87.06 92 LEU A O 1
ATOM 743 N N . ALA A 1 93 ? -0.675 -18.663 25.877 1.00 86.19 93 ALA A N 1
ATOM 744 C CA . ALA A 1 93 ? -0.729 -19.673 24.823 1.00 86.19 93 ALA A CA 1
ATOM 745 C C . ALA A 1 93 ? -1.026 -19.048 23.449 1.00 86.19 93 ALA A C 1
ATOM 747 O O . ALA A 1 93 ? -0.306 -19.281 22.480 1.00 86.19 93 ALA A O 1
ATOM 748 N N . LYS A 1 94 ? -2.022 -18.151 23.363 1.00 87.19 94 LYS A N 1
ATOM 749 C CA . LYS A 1 94 ? -2.309 -17.396 22.127 1.00 87.19 94 LYS A CA 1
ATOM 750 C C . LYS A 1 94 ? -1.111 -16.572 21.657 1.00 87.19 94 LYS A C 1
ATOM 752 O O . LYS A 1 94 ? -0.853 -16.512 20.457 1.00 87.19 94 LYS A O 1
ATOM 757 N N . LYS A 1 95 ? -0.378 -15.939 22.579 1.00 88.31 95 LYS A N 1
ATOM 758 C CA . LYS A 1 95 ? 0.834 -15.174 22.252 1.00 88.31 95 LYS A CA 1
ATOM 759 C C . LYS A 1 95 ? 1.937 -16.089 21.701 1.00 88.31 95 LYS A C 1
ATOM 761 O O . LYS A 1 95 ? 2.536 -15.732 20.692 1.00 88.31 95 LYS A O 1
ATOM 766 N N . GLN A 1 96 ? 2.179 -17.244 22.324 1.00 90.56 96 GLN A N 1
ATOM 767 C CA . GLN A 1 96 ? 3.179 -18.228 21.885 1.00 90.56 96 GLN A CA 1
ATOM 768 C C . GLN A 1 96 ? 2.840 -18.784 20.495 1.00 90.56 96 GLN A C 1
ATOM 770 O O . GLN A 1 96 ? 3.672 -18.708 19.592 1.00 90.56 96 GLN A O 1
ATOM 775 N N . ILE A 1 97 ? 1.593 -19.221 20.285 1.00 89.56 97 ILE A N 1
ATOM 776 C CA . ILE A 1 97 ? 1.108 -19.707 18.982 1.00 89.56 97 ILE A CA 1
ATOM 777 C C . ILE A 1 97 ? 1.250 -18.622 17.911 1.00 89.56 97 ILE A C 1
ATOM 779 O O . ILE A 1 97 ? 1.734 -18.887 16.813 1.00 89.56 97 ILE A O 1
ATOM 783 N N . HIS A 1 98 ? 0.867 -17.383 18.226 1.00 89.06 98 HIS A N 1
ATOM 784 C CA . HIS A 1 98 ? 0.987 -16.276 17.284 1.00 89.06 98 HIS A CA 1
ATOM 785 C C . HIS A 1 98 ? 2.449 -15.956 16.936 1.00 89.06 98 HIS A C 1
ATOM 787 O O . HIS A 1 98 ? 2.759 -15.729 15.767 1.00 89.06 98 HIS A O 1
ATOM 793 N N . SER A 1 99 ? 3.351 -15.965 17.922 1.00 91.06 99 SER A N 1
ATOM 794 C CA . SER A 1 99 ? 4.788 -15.749 17.704 1.00 91.06 99 SER A CA 1
ATOM 795 C C . SER A 1 99 ? 5.384 -16.831 16.803 1.00 91.06 99 SER A C 1
ATOM 797 O O . SER A 1 99 ? 6.077 -16.518 15.835 1.00 91.06 99 SER A O 1
ATOM 799 N N . ALA A 1 100 ? 5.045 -18.097 17.065 1.00 90.94 100 ALA A N 1
ATOM 800 C CA . ALA A 1 100 ? 5.467 -19.228 16.248 1.00 90.94 100 ALA A CA 1
ATOM 801 C C . ALA A 1 100 ? 4.934 -19.128 14.810 1.00 90.94 100 ALA A C 1
ATOM 803 O O . ALA A 1 100 ? 5.707 -19.245 13.861 1.00 90.94 100 ALA A O 1
ATOM 804 N N . TYR A 1 101 ? 3.648 -18.801 14.637 1.00 90.00 101 TYR A N 1
ATOM 805 C CA . TYR A 1 101 ? 3.061 -18.546 13.319 1.00 90.00 101 TYR A CA 1
ATOM 806 C C . TYR A 1 101 ? 3.808 -17.437 12.564 1.00 90.00 101 TYR A C 1
ATOM 808 O O . TYR A 1 101 ? 4.180 -17.613 11.404 1.00 90.00 101 TYR A O 1
ATOM 816 N N . LEU A 1 102 ? 4.069 -16.296 13.214 1.00 90.88 102 LEU A N 1
ATOM 817 C CA . LEU A 1 102 ? 4.807 -15.196 12.589 1.00 90.88 102 LEU A CA 1
ATOM 818 C C . LEU A 1 102 ? 6.213 -15.626 12.167 1.00 90.88 102 LEU A C 1
ATOM 820 O O . LEU A 1 102 ? 6.656 -15.231 11.090 1.00 90.88 102 LEU A O 1
ATOM 824 N N . LYS A 1 103 ? 6.895 -16.438 12.979 1.00 91.56 103 LYS A N 1
ATOM 825 C CA . LYS A 1 103 ? 8.234 -16.945 12.666 1.00 91.56 103 LYS A CA 1
ATOM 826 C C . LYS A 1 103 ? 8.208 -17.808 11.408 1.00 91.56 103 LYS A C 1
ATOM 828 O O . LYS A 1 103 ? 8.968 -17.538 10.481 1.00 91.56 103 LYS A O 1
ATOM 833 N N . VAL A 1 104 ? 7.283 -18.764 11.333 1.00 89.00 104 VAL A N 1
ATOM 834 C CA . VAL A 1 104 ? 7.105 -19.627 10.153 1.00 89.00 104 VAL A CA 1
ATOM 835 C C . VAL A 1 104 ? 6.828 -18.786 8.907 1.00 89.00 104 VAL A C 1
ATOM 837 O O . VAL A 1 104 ? 7.482 -18.956 7.880 1.00 89.00 104 VAL A O 1
ATOM 840 N N . MET A 1 105 ? 5.931 -17.802 9.008 1.00 88.19 105 MET A N 1
ATOM 841 C CA . MET A 1 105 ? 5.632 -16.898 7.894 1.00 88.19 105 MET A CA 1
ATOM 842 C C . MET A 1 105 ? 6.858 -16.101 7.432 1.00 88.19 105 MET A C 1
ATOM 844 O O . MET A 1 105 ? 7.067 -15.917 6.234 1.00 88.19 105 MET A O 1
ATOM 848 N N . LYS A 1 106 ? 7.694 -15.638 8.366 1.00 90.88 106 LYS A N 1
ATOM 849 C CA . LYS A 1 106 ? 8.916 -14.882 8.059 1.00 90.88 106 LYS A CA 1
ATOM 850 C C . LYS A 1 106 ? 9.995 -15.746 7.413 1.00 90.88 106 LYS A C 1
ATOM 852 O O . LYS A 1 106 ? 10.658 -15.276 6.487 1.00 90.88 106 LYS A O 1
ATOM 857 N N . GLN A 1 107 ? 10.129 -16.994 7.854 1.00 89.38 107 GLN A N 1
ATOM 858 C CA . GLN A 1 107 ? 11.015 -17.989 7.248 1.00 89.38 107 GLN A CA 1
ATOM 859 C C . GLN A 1 107 ? 10.563 -18.340 5.828 1.00 89.38 107 GLN A C 1
ATOM 861 O O . GLN A 1 107 ? 11.375 -18.337 4.903 1.00 89.38 107 GLN A O 1
ATOM 866 N N . LEU A 1 108 ? 9.261 -18.553 5.629 1.00 87.06 108 LEU A N 1
ATOM 867 C CA . LEU A 1 108 ? 8.682 -18.796 4.311 1.00 87.06 108 LEU A CA 1
ATOM 868 C C . LEU A 1 108 ? 8.942 -17.618 3.360 1.00 87.06 108 LEU A C 1
ATOM 870 O O . LEU A 1 108 ? 9.448 -17.810 2.252 1.00 87.06 108 LEU A O 1
ATOM 874 N N . ASP A 1 109 ? 8.674 -16.391 3.813 1.00 88.94 109 ASP A N 1
ATOM 875 C CA . ASP A 1 109 ? 8.966 -15.176 3.050 1.00 88.94 109 ASP A CA 1
ATOM 876 C C . ASP A 1 109 ? 10.459 -15.076 2.690 1.00 88.94 109 ASP A C 1
ATOM 878 O O . ASP A 1 109 ? 10.797 -14.694 1.567 1.00 88.94 109 ASP A O 1
ATOM 882 N N . ALA A 1 110 ? 11.365 -15.414 3.615 1.00 89.75 110 ALA A N 1
ATOM 883 C CA . ALA A 1 110 ? 12.806 -15.405 3.361 1.00 89.75 110 ALA A CA 1
ATOM 884 C C . ALA A 1 110 ? 13.199 -16.412 2.265 1.00 89.75 110 ALA A C 1
ATOM 886 O O . ALA A 1 110 ? 13.955 -16.057 1.355 1.00 89.75 110 ALA A O 1
ATOM 887 N N . THR A 1 111 ? 12.622 -17.618 2.280 1.00 88.56 111 THR A N 1
ATOM 888 C CA . THR A 1 111 ? 12.825 -18.644 1.242 1.00 88.56 111 THR A CA 1
ATOM 889 C C . THR A 1 111 ? 12.335 -18.172 -0.128 1.00 88.56 111 THR A C 1
ATOM 891 O O . THR A 1 111 ? 13.067 -18.268 -1.120 1.00 88.56 111 THR A O 1
ATOM 894 N N . ILE A 1 112 ? 11.134 -17.585 -0.197 1.00 87.25 112 ILE A N 1
ATOM 895 C CA . ILE A 1 112 ? 10.581 -17.022 -1.442 1.00 87.25 112 ILE A CA 1
ATOM 896 C C . ILE A 1 112 ? 11.482 -15.900 -1.961 1.00 87.25 112 ILE A C 1
ATOM 898 O O . ILE A 1 112 ? 11.829 -15.868 -3.146 1.00 87.25 112 ILE A O 1
ATOM 902 N N . MET A 1 113 ? 11.893 -14.981 -1.083 1.00 91.19 113 MET A N 1
ATOM 903 C CA . MET A 1 113 ? 12.774 -13.876 -1.454 1.00 91.19 113 MET A CA 1
ATOM 904 C C . MET A 1 113 ? 14.150 -14.361 -1.916 1.00 91.19 113 MET A C 1
ATOM 906 O O . MET A 1 113 ? 14.723 -13.741 -2.814 1.00 91.19 113 MET A O 1
ATOM 910 N N . SER A 1 114 ? 14.667 -15.465 -1.366 1.00 92.38 114 SER A N 1
ATOM 911 C CA . SER A 1 114 ? 15.911 -16.081 -1.837 1.00 92.38 114 SER A CA 1
ATOM 912 C C . SER A 1 114 ? 15.775 -16.564 -3.280 1.00 92.38 114 SER A C 1
ATOM 914 O O . SER A 1 114 ? 16.563 -16.162 -4.132 1.00 92.38 114 SER A O 1
ATOM 916 N N . LYS A 1 115 ? 14.713 -17.313 -3.599 1.00 91.06 115 LYS A N 1
ATOM 917 C CA . LYS A 1 115 ? 14.468 -17.786 -4.972 1.00 91.06 115 LYS A CA 1
ATOM 918 C C . LYS A 1 115 ? 14.238 -16.634 -5.957 1.00 91.06 115 LYS A C 1
ATOM 920 O O . LYS A 1 115 ? 14.803 -16.630 -7.048 1.00 91.06 115 LYS A O 1
ATOM 925 N N . GLN A 1 116 ? 13.484 -15.604 -5.559 1.00 92.25 116 GLN A N 1
ATOM 926 C CA . GLN A 1 116 ? 13.321 -14.381 -6.363 1.00 92.25 116 GLN A CA 1
ATOM 927 C C . GLN A 1 116 ? 14.654 -13.672 -6.615 1.00 92.25 116 GLN A C 1
ATOM 929 O O . GLN A 1 116 ? 14.904 -13.157 -7.707 1.00 92.25 116 GLN A O 1
ATOM 934 N N . ARG A 1 117 ? 15.514 -13.619 -5.596 1.00 95.19 117 ARG A N 1
ATOM 935 C CA . ARG A 1 117 ? 16.847 -13.033 -5.703 1.00 95.19 117 ARG A CA 1
ATOM 936 C C . ARG A 1 117 ? 17.723 -13.830 -6.664 1.00 95.19 117 ARG A C 1
ATOM 938 O O . ARG A 1 117 ? 18.455 -13.199 -7.422 1.00 95.19 117 ARG A O 1
ATOM 945 N N . ASP A 1 118 ? 17.659 -15.154 -6.644 1.00 95.06 118 ASP A N 1
ATOM 946 C CA . ASP A 1 118 ? 18.445 -16.000 -7.543 1.00 95.06 118 ASP A CA 1
ATOM 947 C C . ASP A 1 118 ? 17.982 -15.850 -8.998 1.00 95.06 118 ASP A C 1
ATOM 949 O O . ASP A 1 118 ? 18.811 -15.596 -9.870 1.00 95.06 118 ASP A O 1
ATOM 953 N N . ALA A 1 119 ? 16.670 -15.817 -9.250 1.00 93.75 119 ALA A N 1
ATOM 954 C CA . ALA A 1 119 ? 16.126 -15.498 -10.574 1.00 93.75 119 ALA A CA 1
ATOM 955 C C . ALA A 1 119 ? 16.589 -14.114 -11.077 1.00 93.75 119 ALA A C 1
ATOM 957 O O . ALA A 1 119 ? 17.089 -13.975 -12.194 1.00 93.75 119 ALA A O 1
ATOM 958 N N . LEU A 1 120 ? 16.520 -13.081 -10.229 1.00 95.94 120 LEU A N 1
ATOM 959 C CA . LEU A 1 120 ? 17.017 -11.746 -10.583 1.00 95.94 120 LEU A CA 1
ATOM 960 C C . LEU A 1 120 ? 18.536 -11.713 -10.791 1.00 95.94 120 LEU A C 1
ATOM 962 O O . LEU A 1 120 ? 19.023 -10.922 -11.600 1.00 95.94 120 LEU A O 1
ATOM 966 N N . ARG A 1 121 ? 19.307 -12.535 -10.074 1.00 96.94 121 ARG A N 1
ATOM 967 C CA . ARG A 1 121 ? 20.757 -12.658 -10.278 1.00 96.94 121 ARG A CA 1
ATOM 968 C C . ARG A 1 121 ? 21.069 -13.228 -11.650 1.00 96.94 121 ARG A C 1
ATOM 970 O O . ARG A 1 121 ? 21.908 -12.654 -12.335 1.00 96.94 121 ARG A O 1
ATOM 977 N N . GLU A 1 122 ? 20.368 -14.276 -12.068 1.00 96.62 122 GLU A N 1
ATOM 978 C CA . GLU A 1 122 ? 20.510 -14.847 -13.411 1.00 96.62 122 GLU A CA 1
ATOM 979 C C . GLU A 1 122 ? 20.219 -13.811 -14.505 1.00 96.62 122 GLU A C 1
ATOM 981 O O . GLU A 1 122 ? 21.006 -13.631 -15.437 1.00 96.62 122 GLU A O 1
ATOM 986 N N . GLU A 1 123 ? 19.145 -13.037 -14.349 1.00 95.50 123 GLU A N 1
ATOM 987 C CA . GLU A 1 123 ? 18.768 -11.994 -15.309 1.00 95.50 123 GLU A CA 1
ATOM 988 C C . GLU A 1 123 ? 19.709 -10.782 -15.329 1.00 95.50 123 GLU A C 1
ATOM 990 O O . GLU A 1 123 ? 19.755 -10.049 -16.320 1.00 95.50 123 GLU A O 1
ATOM 995 N N . THR A 1 124 ? 20.433 -10.539 -14.234 1.00 97.50 124 THR A N 1
ATOM 996 C CA . THR A 1 124 ? 21.374 -9.417 -14.104 1.00 97.50 124 THR A CA 1
ATOM 997 C C . THR A 1 124 ? 22.812 -9.802 -14.438 1.00 97.50 124 THR A C 1
ATOM 999 O O . THR A 1 124 ? 23.677 -8.929 -14.411 1.00 97.50 124 THR A O 1
ATOM 1002 N N . LYS A 1 125 ? 23.091 -11.063 -14.803 1.00 98.19 125 LYS A N 1
ATOM 1003 C CA . LYS A 1 125 ? 24.417 -11.482 -15.281 1.00 98.19 125 LYS A CA 1
ATOM 1004 C C . LYS A 1 125 ? 24.832 -10.682 -16.517 1.00 98.19 125 LYS A C 1
ATOM 1006 O O . LYS A 1 125 ? 24.035 -10.463 -17.430 1.00 98.19 125 LYS A O 1
ATOM 1011 N N . LYS A 1 126 ? 26.124 -10.338 -16.586 1.00 98.12 126 LYS A N 1
ATOM 1012 C CA . LYS A 1 126 ? 26.749 -9.667 -17.740 1.00 98.12 126 LYS A CA 1
ATOM 1013 C C . LYS A 1 126 ? 26.442 -10.398 -19.052 1.00 98.12 126 LYS A C 1
ATOM 1015 O O . LYS A 1 126 ? 26.014 -9.765 -20.004 1.00 98.12 126 LYS A O 1
ATOM 1020 N N . SER A 1 127 ? 26.566 -11.728 -19.075 1.00 97.69 127 SER A N 1
ATOM 1021 C CA . SER A 1 127 ? 26.277 -12.559 -20.254 1.00 97.69 127 SER A CA 1
ATOM 1022 C C . SER A 1 127 ? 24.819 -12.466 -20.719 1.00 97.69 127 SER A C 1
ATOM 1024 O O . SER A 1 127 ? 24.564 -12.314 -21.912 1.00 97.69 127 SER A O 1
ATOM 1026 N N . SER A 1 128 ? 23.860 -12.501 -19.787 1.00 97.44 128 SER A N 1
ATOM 1027 C CA . SER A 1 128 ? 22.430 -12.333 -20.081 1.00 97.44 128 SER A CA 1
ATOM 1028 C C . SER A 1 128 ? 22.141 -10.943 -20.655 1.00 97.44 128 SER A C 1
ATOM 1030 O O . SER A 1 128 ? 21.430 -10.801 -21.651 1.00 97.44 128 SER A O 1
ATOM 1032 N N . PHE A 1 129 ? 22.763 -9.908 -20.084 1.00 97.94 129 PHE A N 1
ATOM 1033 C CA . PHE A 1 129 ? 22.648 -8.539 -20.577 1.00 97.94 129 PHE A CA 1
ATOM 1034 C C . PHE A 1 129 ? 23.232 -8.364 -21.987 1.00 97.94 129 PHE A C 1
ATOM 1036 O O . PHE A 1 129 ? 22.544 -7.827 -22.855 1.00 97.94 129 PHE A O 1
ATOM 1043 N N . THR A 1 130 ? 24.451 -8.852 -22.235 1.00 97.25 130 THR A N 1
ATOM 1044 C CA . THR A 1 130 ? 25.096 -8.799 -23.555 1.00 97.25 130 THR A CA 1
ATOM 1045 C C . THR A 1 130 ? 24.250 -9.512 -24.604 1.00 97.25 130 THR A C 1
ATOM 1047 O O . THR A 1 130 ? 23.966 -8.931 -25.647 1.00 97.25 130 THR A O 1
ATOM 1050 N N . ARG A 1 131 ? 23.743 -10.714 -24.297 1.00 97.00 131 ARG A N 1
ATOM 1051 C CA . ARG A 1 131 ? 22.846 -11.467 -25.189 1.00 97.00 131 ARG A CA 1
ATOM 1052 C C . ARG A 1 131 ? 21.600 -10.661 -25.570 1.00 97.00 131 ARG A C 1
ATOM 1054 O O . ARG A 1 131 ? 21.234 -10.619 -26.738 1.00 97.00 131 ARG A O 1
ATOM 1061 N N . ARG A 1 132 ? 20.975 -9.977 -24.602 1.00 96.69 132 ARG A N 1
ATOM 1062 C CA . ARG A 1 132 ? 19.801 -9.115 -24.842 1.00 96.69 132 ARG A CA 1
ATOM 1063 C C . ARG A 1 132 ? 20.122 -7.873 -25.673 1.00 96.69 132 ARG A C 1
ATOM 1065 O O . ARG A 1 132 ? 19.234 -7.359 -26.345 1.00 96.69 132 ARG A O 1
ATOM 1072 N N . ILE A 1 133 ? 21.349 -7.352 -25.605 1.00 95.94 133 ILE A N 1
ATOM 1073 C CA . ILE A 1 133 ? 21.785 -6.246 -26.469 1.00 95.94 133 ILE A CA 1
ATOM 1074 C C . ILE A 1 133 ? 22.016 -6.739 -27.895 1.00 95.94 133 ILE A C 1
ATOM 1076 O O . ILE A 1 133 ? 21.535 -6.096 -28.825 1.00 95.94 133 ILE A O 1
ATOM 1080 N N . LEU A 1 134 ? 22.685 -7.881 -28.067 1.00 94.50 134 LEU A N 1
ATOM 1081 C CA . LEU A 1 134 ? 22.915 -8.479 -29.384 1.00 94.50 134 LEU A CA 1
ATOM 1082 C C . LEU A 1 134 ? 21.585 -8.794 -30.088 1.00 94.50 134 LEU A C 1
ATOM 1084 O O . LEU A 1 134 ? 21.420 -8.467 -31.258 1.00 94.50 134 LEU A O 1
ATOM 1088 N N . SER A 1 135 ? 20.576 -9.273 -29.351 1.00 93.44 135 SER A N 1
ATOM 1089 C CA . SER A 1 135 ? 19.229 -9.503 -29.897 1.00 93.44 135 SER A CA 1
ATOM 1090 C C . SER A 1 135 ? 18.449 -8.223 -30.240 1.00 93.44 135 SER A C 1
ATOM 1092 O O . SER A 1 135 ? 17.349 -8.304 -30.777 1.00 93.44 135 SER A O 1
ATOM 1094 N N . CYS A 1 136 ? 18.944 -7.034 -29.874 1.00 92.44 136 CYS A N 1
ATOM 1095 C CA . CYS A 1 136 ? 18.335 -5.759 -30.270 1.00 92.44 136 CYS A CA 1
ATOM 1096 C C . CYS A 1 136 ? 18.837 -5.262 -31.631 1.00 92.44 136 CYS A C 1
ATOM 1098 O O . CYS A 1 136 ? 18.307 -4.256 -32.118 1.00 92.44 136 CYS A O 1
ATOM 1100 N N . LYS A 1 137 ? 19.844 -5.923 -32.223 1.00 87.00 137 LYS A N 1
ATOM 1101 C CA . LYS A 1 137 ? 20.308 -5.631 -33.579 1.00 87.00 137 LYS A CA 1
ATOM 1102 C C . LYS A 1 137 ? 19.114 -5.818 -34.525 1.00 87.00 137 LYS A C 1
ATOM 1104 O O . LYS A 1 137 ? 18.444 -6.846 -34.436 1.00 87.00 137 LYS A O 1
ATOM 1109 N N . PRO A 1 138 ? 18.764 -4.813 -35.346 1.00 76.50 138 PRO A N 1
ATOM 1110 C CA . PRO A 1 138 ? 17.683 -4.968 -36.304 1.00 76.50 138 PRO A CA 1
ATOM 1111 C C . PRO A 1 138 ? 18.081 -6.094 -37.252 1.00 76.50 138 PRO A C 1
ATOM 1113 O O . PRO A 1 138 ? 19.072 -5.980 -37.972 1.00 76.50 138 PRO A O 1
ATOM 1116 N N . VAL A 1 139 ? 17.346 -7.200 -37.199 1.00 72.56 139 VAL A N 1
ATOM 1117 C CA . VAL A 1 139 ? 17.450 -8.223 -38.226 1.00 72.56 139 VAL A CA 1
ATOM 1118 C C . VAL A 1 139 ? 16.689 -7.636 -39.405 1.00 72.56 139 VAL A C 1
ATOM 1120 O O . VAL A 1 139 ? 15.464 -7.624 -39.419 1.00 72.56 139 VAL A O 1
ATOM 1123 N N . ASN A 1 140 ? 17.408 -7.027 -40.349 1.00 70.00 140 ASN A N 1
ATOM 1124 C CA . ASN A 1 140 ? 16.771 -6.495 -41.552 1.00 70.00 140 ASN A CA 1
ATOM 1125 C C . ASN A 1 140 ? 16.156 -7.621 -42.412 1.00 70.00 140 ASN A C 1
ATOM 1127 O O . ASN A 1 140 ? 15.436 -7.313 -43.353 1.00 70.00 140 ASN A O 1
ATOM 1131 N N . SER A 1 141 ? 16.400 -8.900 -42.080 1.00 61.16 141 SER A N 1
ATOM 1132 C CA . SER A 1 141 ? 15.865 -10.049 -42.817 1.00 61.16 141 SER A CA 1
ATOM 1133 C C . SER A 1 141 ? 14.349 -10.021 -42.935 1.00 61.16 141 SER A C 1
ATOM 1135 O O . SER A 1 141 ? 13.846 -10.368 -43.990 1.00 61.16 141 SER A O 1
ATOM 1137 N N . ASP A 1 142 ? 13.623 -9.576 -41.905 1.00 63.84 142 ASP A N 1
ATOM 1138 C CA . ASP A 1 142 ? 12.158 -9.674 -41.911 1.00 63.84 142 ASP A CA 1
ATOM 1139 C C . ASP A 1 142 ? 11.523 -8.682 -42.897 1.00 63.84 142 ASP A C 1
ATOM 1141 O O . ASP A 1 142 ? 10.558 -9.011 -43.575 1.00 63.84 142 ASP A O 1
ATOM 1145 N N . LEU A 1 143 ? 12.108 -7.487 -43.043 1.00 70.81 143 LEU A N 1
ATOM 1146 C CA . LEU A 1 143 ? 11.633 -6.488 -44.007 1.00 70.81 143 LEU A CA 1
ATOM 1147 C C . LEU A 1 143 ? 11.993 -6.853 -45.450 1.00 70.81 143 LEU A C 1
ATOM 1149 O O . LEU A 1 143 ? 11.283 -6.462 -46.368 1.00 70.81 143 LEU A O 1
ATOM 1153 N N . PHE A 1 144 ? 13.093 -7.578 -45.660 1.00 71.69 144 PHE A N 1
ATOM 1154 C CA . PHE A 1 144 ? 13.486 -8.036 -46.994 1.00 71.69 144 PHE A CA 1
ATOM 1155 C C . PHE A 1 144 ? 12.746 -9.307 -47.411 1.00 71.69 144 PHE A C 1
ATOM 1157 O O . PHE A 1 144 ? 12.354 -9.413 -48.568 1.00 71.69 144 PHE A O 1
ATOM 1164 N N . ALA A 1 145 ? 12.465 -10.205 -46.463 1.00 75.50 145 ALA A N 1
ATOM 1165 C CA . ALA A 1 145 ? 11.613 -11.367 -46.685 1.00 75.50 145 ALA A CA 1
ATOM 1166 C C . ALA A 1 145 ? 10.179 -10.959 -47.065 1.00 75.50 145 ALA A C 1
ATOM 1168 O O . ALA A 1 145 ? 9.574 -11.589 -47.924 1.00 75.50 145 ALA A O 1
ATOM 1169 N N . GLU A 1 146 ? 9.643 -9.875 -46.489 1.00 79.12 146 GLU A N 1
ATOM 1170 C CA . GLU A 1 146 ? 8.341 -9.319 -46.901 1.00 79.12 146 GLU A CA 1
ATOM 1171 C C . GLU A 1 146 ? 8.351 -8.703 -48.310 1.00 79.12 146 GLU A C 1
ATOM 1173 O O . GLU A 1 146 ? 7.292 -8.569 -48.923 1.00 79.12 146 GLU A O 1
ATOM 1178 N N . LEU A 1 147 ? 9.522 -8.317 -48.824 1.00 83.31 147 LEU A N 1
ATOM 1179 C CA . LEU A 1 147 ? 9.676 -7.730 -50.156 1.00 83.31 147 LEU A CA 1
ATOM 1180 C C . LEU A 1 147 ? 10.042 -8.761 -51.235 1.00 83.31 147 LEU A C 1
ATOM 1182 O O . LEU A 1 147 ? 10.161 -8.366 -52.392 1.00 83.31 147 LEU A O 1
ATOM 1186 N N . ASP A 1 148 ? 10.195 -10.041 -50.873 1.00 84.00 148 ASP A N 1
ATOM 1187 C CA . ASP A 1 148 ? 10.599 -11.141 -51.770 1.00 84.00 148 ASP A CA 1
ATOM 1188 C C . ASP A 1 148 ? 11.882 -10.824 -52.565 1.00 84.00 148 ASP A C 1
ATOM 1190 O O . ASP A 1 148 ? 12.034 -11.157 -53.739 1.00 84.00 148 ASP A O 1
ATOM 1194 N N . LEU A 1 149 ? 12.801 -10.088 -51.929 1.00 80.25 149 LEU A N 1
ATOM 1195 C CA . LEU A 1 149 ? 14.082 -9.720 -52.521 1.00 80.25 149 LEU A CA 1
ATOM 1196 C C . LEU A 1 149 ? 15.160 -10.684 -52.020 1.00 80.25 149 LEU A C 1
ATOM 1198 O O . LEU A 1 149 ? 15.657 -10.539 -50.900 1.00 80.25 149 LEU A O 1
ATOM 1202 N N . ASP A 1 150 ? 15.533 -11.641 -52.871 1.00 70.44 150 ASP A N 1
ATOM 1203 C CA . ASP A 1 150 ? 16.706 -12.492 -52.674 1.00 70.44 150 ASP A CA 1
ATOM 1204 C C . ASP A 1 150 ? 17.972 -11.681 -52.960 1.00 70.44 150 ASP A C 1
ATOM 1206 O O . ASP A 1 150 ? 18.318 -11.378 -54.104 1.00 70.44 150 ASP A O 1
ATOM 1210 N N . PHE A 1 151 ? 18.661 -11.285 -51.893 1.00 70.62 151 PHE A N 1
ATOM 1211 C CA . PHE A 1 151 ? 19.940 -10.600 -51.998 1.00 70.62 151 PHE A CA 1
ATOM 1212 C C . PHE A 1 151 ? 21.084 -11.601 -51.860 1.00 70.62 151 PHE A C 1
ATOM 1214 O O . PHE A 1 151 ? 21.371 -12.104 -50.773 1.00 70.62 151 PHE A O 1
ATOM 1221 N N . GLU A 1 152 ? 21.755 -11.868 -52.976 1.00 56.97 152 GLU A N 1
ATOM 1222 C CA . GLU A 1 152 ? 22.983 -12.653 -53.027 1.00 56.97 152 GLU A CA 1
ATOM 1223 C C . GLU A 1 152 ? 24.186 -11.752 -52.695 1.00 56.97 152 GLU A C 1
ATOM 1225 O O . GLU A 1 152 ? 24.631 -10.970 -53.527 1.00 56.97 152 GLU A O 1
ATOM 1230 N N . GLY A 1 153 ? 24.719 -11.847 -51.471 1.00 55.34 153 GLY A N 1
ATOM 1231 C CA . GLY A 1 153 ? 25.995 -11.220 -51.088 1.00 55.34 153 GLY A CA 1
ATOM 1232 C C . GLY A 1 153 ? 25.928 -10.192 -49.953 1.00 55.34 153 GLY A C 1
ATOM 1233 O O . GLY A 1 153 ? 24.869 -9.699 -49.570 1.00 55.34 153 GLY A O 1
ATOM 1234 N N . GLU A 1 154 ? 27.102 -9.858 -49.400 1.00 54.62 154 GLU A N 1
ATOM 1235 C CA . GLU A 1 154 ? 27.329 -8.879 -48.315 1.00 54.62 154 GLU A CA 1
ATOM 1236 C C . GLU A 1 154 ? 27.024 -7.411 -48.713 1.00 54.62 154 GLU A C 1
ATOM 1238 O O . GLU A 1 154 ? 27.483 -6.469 -48.064 1.00 54.62 154 GLU A O 1
ATOM 1243 N N . ASP A 1 155 ? 26.235 -7.182 -49.765 1.00 51.75 155 ASP A N 1
ATOM 1244 C CA . ASP A 1 155 ? 26.062 -5.875 -50.413 1.00 51.75 155 ASP A CA 1
ATOM 1245 C C . ASP A 1 155 ? 25.231 -4.878 -49.596 1.00 51.75 155 ASP A C 1
ATOM 1247 O O . ASP A 1 155 ? 25.316 -3.663 -49.798 1.00 51.75 155 ASP A O 1
ATOM 1251 N N . PHE A 1 156 ? 24.533 -5.345 -48.559 1.00 54.06 156 PHE A N 1
ATOM 1252 C CA . PHE A 1 156 ? 24.149 -4.475 -47.453 1.00 54.06 156 PHE A CA 1
ATOM 1253 C C . PHE A 1 156 ? 25.266 -4.433 -46.424 1.00 54.06 156 PHE A C 1
ATOM 1255 O O . PHE A 1 156 ? 25.109 -4.876 -45.280 1.00 54.06 156 PHE A O 1
ATOM 1262 N N . GLY A 1 157 ? 26.352 -3.767 -46.819 1.00 47.44 157 GLY A N 1
ATOM 1263 C CA . GLY A 1 157 ? 27.270 -3.076 -45.925 1.00 47.44 157 GLY A CA 1
ATOM 1264 C C . GLY A 1 157 ? 26.507 -2.014 -45.136 1.00 47.44 157 GLY A C 1
ATOM 1265 O O . GLY A 1 157 ? 26.722 -0.808 -45.269 1.00 47.44 157 GLY A O 1
ATOM 1266 N N . THR A 1 158 ? 25.564 -2.449 -44.297 1.00 48.66 158 THR A N 1
ATOM 1267 C CA . THR A 1 158 ? 25.103 -1.648 -43.184 1.00 48.66 158 THR A CA 1
ATOM 1268 C C . THR A 1 158 ? 26.376 -1.193 -42.495 1.00 48.66 158 THR A C 1
ATOM 1270 O O . THR A 1 158 ? 27.301 -1.979 -42.290 1.00 48.66 158 THR A O 1
ATOM 1273 N N . LYS A 1 159 ? 26.449 0.086 -42.128 1.00 61.41 159 LYS A N 1
ATOM 1274 C CA . LYS A 1 159 ? 27.450 0.611 -41.187 1.00 61.41 159 LYS A CA 1
ATOM 1275 C C . LYS A 1 159 ? 27.275 -0.028 -39.794 1.00 61.41 159 LYS A C 1
ATOM 1277 O O . LYS A 1 159 ? 27.315 0.656 -38.778 1.00 61.41 159 LYS A O 1
ATOM 1282 N N . GLY A 1 160 ? 26.965 -1.319 -39.755 1.00 71.06 160 GLY A N 1
ATOM 1283 C CA . GLY A 1 160 ? 26.734 -2.136 -38.603 1.00 71.06 160 GLY A CA 1
ATOM 1284 C C . GLY A 1 160 ? 28.068 -2.399 -37.946 1.00 71.06 160 GLY A C 1
ATOM 1285 O O . GLY A 1 160 ? 29.039 -2.831 -38.558 1.00 71.06 160 GLY A O 1
ATOM 1286 N N . MET A 1 161 ? 28.098 -2.102 -36.662 1.00 87.00 161 MET A N 1
ATOM 1287 C CA . MET A 1 161 ? 29.160 -2.524 -35.773 1.00 87.00 161 MET A CA 1
ATOM 1288 C C . MET A 1 161 ? 29.309 -4.058 -35.833 1.00 87.00 161 MET A C 1
ATOM 1290 O O . MET A 1 161 ? 28.290 -4.739 -35.665 1.00 87.00 161 MET A O 1
ATOM 1294 N N . PRO A 1 162 ? 30.527 -4.604 -36.037 1.00 90.94 162 PRO A N 1
ATOM 1295 C CA . PRO A 1 162 ? 30.782 -6.036 -35.890 1.00 90.94 162 PRO A CA 1
ATOM 1296 C C . PRO A 1 162 ? 30.328 -6.529 -34.513 1.00 90.94 162 PRO A C 1
ATOM 1298 O O . PRO A 1 162 ? 30.412 -5.779 -33.533 1.00 90.94 162 PRO A O 1
ATOM 1301 N N . ASP A 1 163 ? 29.862 -7.775 -34.422 1.00 91.50 163 ASP A N 1
ATOM 1302 C CA . ASP A 1 163 ? 29.265 -8.302 -33.187 1.00 91.50 163 ASP A CA 1
ATOM 1303 C C . ASP A 1 163 ? 30.253 -8.292 -32.014 1.00 91.50 163 ASP A C 1
ATOM 1305 O O . ASP A 1 163 ? 29.862 -7.941 -30.902 1.00 91.50 163 ASP A O 1
ATOM 1309 N N . ASP A 1 164 ? 31.542 -8.520 -32.273 1.00 94.50 164 ASP A N 1
ATOM 1310 C CA . ASP A 1 164 ? 32.607 -8.424 -31.267 1.00 94.50 164 ASP A CA 1
ATOM 1311 C C . ASP A 1 164 ? 32.750 -7.003 -30.701 1.00 94.50 164 ASP A C 1
ATOM 1313 O O . ASP A 1 164 ? 32.898 -6.800 -29.491 1.00 94.50 164 ASP A O 1
ATOM 1317 N N . VAL A 1 165 ? 32.642 -5.987 -31.564 1.00 94.12 165 VAL A N 1
ATOM 1318 C CA . VAL A 1 165 ? 32.713 -4.574 -31.162 1.00 94.12 165 VAL A CA 1
ATOM 1319 C C . VAL A 1 165 ? 31.450 -4.180 -30.392 1.00 94.12 165 VAL A C 1
ATOM 1321 O O . VAL A 1 165 ? 31.533 -3.470 -29.384 1.00 94.12 165 VAL A O 1
ATOM 1324 N N . LEU A 1 166 ? 30.277 -4.666 -30.814 1.00 94.12 166 LEU A N 1
ATOM 1325 C CA . LEU A 1 166 ? 29.012 -4.429 -30.115 1.00 94.12 166 LEU A CA 1
ATOM 1326 C C . LEU A 1 166 ? 29.002 -5.110 -28.747 1.00 94.12 166 LEU A C 1
ATOM 1328 O O . LEU A 1 166 ? 28.566 -4.503 -27.765 1.00 94.12 166 LEU A O 1
ATOM 1332 N N . GLN A 1 167 ? 29.527 -6.330 -28.665 1.00 95.88 167 GLN A N 1
ATOM 1333 C CA . GLN A 1 167 ? 29.731 -7.052 -27.420 1.00 95.88 167 GLN A CA 1
ATOM 1334 C C . GLN A 1 167 ? 30.639 -6.251 -26.488 1.00 95.88 167 GLN A C 1
ATOM 1336 O O . GLN A 1 167 ? 30.209 -5.948 -25.376 1.00 95.88 167 GLN A O 1
ATOM 1341 N N . ALA A 1 168 ? 31.817 -5.812 -26.943 1.00 96.56 168 ALA A N 1
ATOM 1342 C CA . ALA A 1 168 ? 32.729 -4.988 -26.147 1.00 96.56 168 ALA A CA 1
ATOM 1343 C C . ALA A 1 168 ? 32.054 -3.702 -25.627 1.00 96.56 168 ALA A C 1
ATOM 1345 O O . ALA A 1 168 ? 32.127 -3.390 -24.433 1.00 96.56 168 ALA A O 1
ATOM 1346 N N . LYS A 1 169 ? 31.307 -2.982 -26.479 1.00 96.50 169 LYS A N 1
ATOM 1347 C CA . LYS A 1 169 ? 30.545 -1.793 -26.050 1.00 96.50 169 LYS A CA 1
ATOM 1348 C C . LYS A 1 169 ? 29.417 -2.138 -25.070 1.00 96.50 169 LYS A C 1
ATOM 1350 O O . LYS A 1 169 ? 29.184 -1.382 -24.123 1.00 96.50 169 LYS A O 1
ATOM 1355 N N . ALA A 1 170 ? 28.740 -3.273 -25.235 1.00 96.12 170 ALA A N 1
ATOM 1356 C CA . ALA A 1 170 ? 27.737 -3.760 -24.288 1.00 96.12 170 ALA A CA 1
ATOM 1357 C C . ALA A 1 170 ? 28.346 -4.018 -22.901 1.00 96.12 170 ALA A C 1
ATOM 1359 O O . ALA A 1 170 ? 27.732 -3.677 -21.886 1.00 96.12 170 ALA A O 1
ATOM 1360 N N . GLU A 1 171 ? 29.575 -4.536 -22.835 1.00 97.31 171 GLU A N 1
ATOM 1361 C CA . GLU A 1 171 ? 30.292 -4.745 -21.573 1.00 97.31 171 GLU A CA 1
ATOM 1362 C C . GLU A 1 171 ? 30.605 -3.429 -20.846 1.00 97.31 171 GLU A C 1
ATOM 1364 O O . GLU A 1 171 ? 30.450 -3.333 -19.621 1.00 97.31 171 GLU A O 1
ATOM 1369 N N . VAL A 1 172 ? 31.001 -2.397 -21.596 1.00 97.12 172 VAL A N 1
ATOM 1370 C CA . VAL A 1 172 ? 31.235 -1.045 -21.063 1.00 97.12 172 VAL A CA 1
ATOM 1371 C C . VAL A 1 172 ? 29.932 -0.458 -20.514 1.00 97.12 172 VAL A C 1
ATOM 1373 O O . VAL A 1 172 ? 29.890 0.028 -19.378 1.00 97.12 172 VAL A O 1
ATOM 1376 N N . ILE A 1 173 ? 28.838 -0.566 -21.277 1.00 97.12 173 ILE A N 1
ATOM 1377 C CA . ILE A 1 173 ? 27.506 -0.101 -20.865 1.00 97.12 173 ILE A CA 1
ATOM 1378 C C . ILE A 1 173 ? 27.040 -0.821 -19.593 1.00 97.12 173 ILE A C 1
ATOM 1380 O O . ILE A 1 173 ? 26.520 -0.174 -18.675 1.00 97.12 173 ILE A O 1
ATOM 1384 N N . TYR A 1 174 ? 27.237 -2.139 -19.516 1.00 98.12 174 TYR A N 1
ATOM 1385 C CA . TYR A 1 174 ? 26.922 -2.943 -18.337 1.00 98.12 174 TYR A CA 1
ATOM 1386 C C . TYR A 1 174 ? 27.677 -2.430 -17.109 1.00 98.12 174 TYR A C 1
ATOM 1388 O O . TYR A 1 174 ? 27.061 -2.088 -16.097 1.00 98.12 174 TYR A O 1
ATOM 1396 N N . THR A 1 175 ? 29.000 -2.307 -17.224 1.00 97.69 175 THR A N 1
ATOM 1397 C CA . THR A 1 175 ? 29.887 -1.899 -16.127 1.00 97.69 175 THR A CA 1
ATOM 1398 C C . THR A 1 175 ? 29.490 -0.535 -15.577 1.00 97.69 175 THR A C 1
ATOM 1400 O O . THR A 1 175 ? 29.295 -0.383 -14.371 1.00 97.69 175 THR A O 1
ATOM 1403 N N . HIS A 1 176 ? 29.259 0.443 -16.453 1.00 97.38 176 HIS A N 1
ATOM 1404 C CA . HIS A 1 176 ? 28.826 1.770 -16.030 1.00 97.38 176 HIS A CA 1
ATOM 1405 C C . HIS A 1 176 ? 27.418 1.760 -15.411 1.00 97.38 176 HIS A C 1
ATOM 1407 O O . HIS A 1 176 ? 27.152 2.480 -14.446 1.00 97.38 176 HIS A O 1
ATOM 1413 N N . THR A 1 177 ? 26.489 0.954 -15.936 1.00 96.50 177 THR A N 1
ATOM 1414 C CA . THR A 1 177 ? 25.134 0.833 -15.365 1.00 96.50 177 THR A CA 1
ATOM 1415 C C . THR A 1 177 ? 25.186 0.258 -13.949 1.00 96.50 177 THR A C 1
ATOM 1417 O O . THR A 1 177 ? 24.545 0.795 -13.042 1.00 96.50 177 THR A O 1
ATOM 1420 N N . VAL A 1 178 ? 26.004 -0.777 -13.735 1.00 97.31 178 VAL A N 1
ATOM 1421 C CA . VAL A 1 178 ? 26.240 -1.379 -12.417 1.00 97.31 178 VAL A CA 1
ATOM 1422 C C . VAL A 1 178 ? 26.920 -0.388 -11.471 1.00 97.31 178 VAL A C 1
ATOM 1424 O O . VAL A 1 178 ? 26.450 -0.215 -10.349 1.00 97.31 178 VAL A O 1
ATOM 1427 N N . GLN A 1 179 ? 27.963 0.320 -11.915 1.00 97.25 179 GLN A N 1
ATOM 1428 C CA . GLN A 1 179 ? 28.647 1.344 -11.114 1.00 97.25 179 GLN A CA 1
ATOM 1429 C C . GLN A 1 179 ? 27.703 2.484 -10.710 1.00 97.25 179 GLN A C 1
ATOM 1431 O O . GLN A 1 179 ? 27.665 2.883 -9.547 1.00 97.25 179 GLN A O 1
ATOM 1436 N N . SER A 1 180 ? 26.880 2.978 -11.637 1.00 96.00 180 SER A N 1
ATOM 1437 C CA . SER A 1 180 ? 25.894 4.027 -11.355 1.00 96.00 180 SER A CA 1
ATOM 1438 C C . SER A 1 180 ? 24.842 3.569 -10.335 1.00 96.00 180 SER A C 1
ATOM 1440 O O . SER A 1 180 ? 24.503 4.306 -9.399 1.00 96.00 180 SER A O 1
ATOM 1442 N N . ALA A 1 181 ? 24.366 2.327 -10.460 1.00 93.75 181 ALA A N 1
ATOM 1443 C CA . ALA A 1 181 ? 23.463 1.726 -9.485 1.00 93.75 181 ALA A CA 1
ATOM 1444 C C . ALA A 1 181 ? 24.142 1.547 -8.113 1.00 93.75 181 ALA A C 1
ATOM 1446 O O . ALA A 1 181 ? 23.537 1.870 -7.089 1.00 93.75 181 ALA A O 1
ATOM 1447 N N . ALA A 1 182 ? 25.405 1.112 -8.080 1.00 94.44 182 ALA A N 1
ATOM 1448 C CA . ALA A 1 182 ? 26.188 0.956 -6.855 1.00 94.44 182 ALA A CA 1
ATOM 1449 C C . ALA A 1 182 ? 26.394 2.293 -6.125 1.00 94.44 182 ALA A C 1
ATOM 1451 O O . ALA A 1 182 ? 26.120 2.377 -4.928 1.00 94.44 182 ALA A O 1
ATOM 1452 N N . LEU A 1 183 ? 26.760 3.361 -6.843 1.00 96.56 183 LEU A N 1
ATOM 1453 C CA . LEU A 1 183 ? 26.881 4.714 -6.284 1.00 96.56 183 LEU A CA 1
ATOM 1454 C C . LEU A 1 183 ? 25.551 5.222 -5.716 1.00 96.56 183 LEU A C 1
ATOM 1456 O O . LEU A 1 183 ? 25.515 5.857 -4.664 1.00 96.56 183 LEU A O 1
ATOM 1460 N N . THR A 1 184 ? 24.438 4.923 -6.389 1.00 94.38 184 THR A N 1
ATOM 1461 C CA . THR A 1 184 ? 23.097 5.280 -5.899 1.00 94.38 184 THR A CA 1
ATOM 1462 C C . THR A 1 184 ? 22.770 4.549 -4.595 1.00 94.38 184 THR A C 1
ATOM 1464 O O . THR A 1 184 ? 22.240 5.151 -3.659 1.00 94.38 184 THR A O 1
ATOM 1467 N N . VAL A 1 185 ? 23.118 3.262 -4.503 1.00 91.31 185 VAL A N 1
ATOM 1468 C CA . VAL A 1 185 ? 22.956 2.461 -3.282 1.00 91.31 185 VAL A CA 1
ATOM 1469 C C . VAL A 1 185 ? 23.853 2.974 -2.153 1.00 91.31 185 VAL A C 1
ATOM 1471 O O . VAL A 1 185 ? 23.390 3.075 -1.018 1.00 91.31 185 VAL A O 1
ATOM 1474 N N . GLN A 1 186 ? 25.101 3.339 -2.444 1.00 95.38 186 GLN A N 1
ATOM 1475 C CA . GLN A 1 186 ? 26.029 3.894 -1.459 1.00 95.38 186 GLN A CA 1
ATOM 1476 C C . GLN A 1 186 ? 25.509 5.215 -0.880 1.00 95.38 186 GLN A C 1
ATOM 1478 O O . GLN A 1 186 ? 25.362 5.328 0.335 1.00 95.38 186 GLN A O 1
ATOM 1483 N N . LYS A 1 187 ? 25.105 6.159 -1.740 1.00 96.56 187 LYS A N 1
ATOM 1484 C CA . LYS A 1 187 ? 24.494 7.427 -1.309 1.00 96.56 187 LYS A CA 1
ATOM 1485 C C . LYS A 1 187 ? 23.254 7.201 -0.446 1.00 96.56 187 LYS A C 1
ATOM 1487 O O . LYS A 1 187 ? 23.050 7.887 0.549 1.00 96.56 187 LYS A O 1
ATOM 1492 N N . LYS A 1 188 ? 22.421 6.217 -0.799 1.00 93.62 188 LYS A N 1
ATOM 1493 C CA . LYS A 1 188 ? 21.242 5.856 -0.001 1.00 93.62 188 LYS A CA 1
ATOM 1494 C C . LYS A 1 188 ? 21.631 5.338 1.388 1.00 93.62 188 LYS A C 1
ATOM 1496 O O . LYS A 1 188 ? 21.014 5.756 2.361 1.00 93.62 188 LYS A O 1
ATOM 1501 N N . LYS A 1 189 ? 22.662 4.495 1.495 1.00 93.44 189 LYS A N 1
ATOM 1502 C CA . LYS A 1 189 ? 23.181 4.017 2.790 1.00 93.44 189 LYS A CA 1
ATOM 1503 C C . LYS A 1 189 ? 23.757 5.146 3.645 1.00 93.44 189 LYS A C 1
ATOM 1505 O O . LYS A 1 189 ? 23.520 5.171 4.847 1.00 93.44 189 LYS A O 1
ATOM 1510 N N . GLU A 1 190 ? 24.480 6.085 3.044 1.00 96.62 190 GLU A N 1
ATOM 1511 C CA . GLU A 1 190 ? 25.019 7.260 3.745 1.00 96.62 190 GLU A CA 1
ATOM 1512 C C . GLU A 1 190 ? 23.893 8.148 4.301 1.00 96.62 190 GLU A C 1
ATOM 1514 O O . GLU A 1 190 ? 23.937 8.577 5.456 1.00 96.62 190 GLU A O 1
ATOM 1519 N N . LEU A 1 191 ? 22.832 8.362 3.517 1.00 95.50 191 LEU A N 1
ATOM 1520 C CA . LEU A 1 191 ? 21.636 9.084 3.964 1.00 95.50 191 LEU A CA 1
ATOM 1521 C C . LEU A 1 191 ? 20.878 8.335 5.071 1.00 95.50 191 LEU A C 1
ATOM 1523 O O . LEU A 1 191 ? 20.411 8.948 6.026 1.00 95.50 191 LEU A O 1
ATOM 1527 N N . GLU A 1 192 ? 20.764 7.010 4.978 1.00 92.94 192 GLU A N 1
ATOM 1528 C CA . GLU A 1 192 ? 20.134 6.190 6.022 1.00 92.94 192 GLU A CA 1
ATOM 1529 C C . GLU A 1 192 ? 20.958 6.195 7.321 1.00 92.94 192 GLU A C 1
ATOM 1531 O O . GLU A 1 192 ? 20.386 6.313 8.402 1.00 92.94 192 GLU A O 1
ATOM 1536 N N . SER A 1 193 ? 22.291 6.151 7.228 1.00 95.50 193 SER A N 1
ATOM 1537 C CA . SER A 1 193 ? 23.197 6.221 8.382 1.00 95.50 193 SER A CA 1
ATOM 1538 C C . SER A 1 193 ? 23.165 7.592 9.062 1.00 95.50 193 SER A C 1
ATOM 1540 O O . SER A 1 193 ? 23.094 7.672 10.288 1.00 95.50 193 SER A O 1
ATOM 1542 N N . THR A 1 194 ? 23.156 8.684 8.292 1.00 96.62 194 THR A N 1
ATOM 1543 C CA . THR A 1 194 ? 23.016 10.038 8.855 1.00 96.62 194 THR A CA 1
ATOM 1544 C C . THR A 1 194 ? 21.646 10.235 9.503 1.00 96.62 194 THR A C 1
ATOM 1546 O O . THR A 1 194 ? 21.564 10.789 10.600 1.00 96.62 194 THR A O 1
ATOM 1549 N N . ALA A 1 195 ? 20.579 9.706 8.897 1.00 95.19 195 ALA A N 1
ATOM 1550 C CA . ALA A 1 195 ? 19.245 9.712 9.492 1.00 95.19 195 ALA A CA 1
ATOM 1551 C C . ALA A 1 195 ? 19.167 8.873 10.781 1.00 95.19 195 ALA A C 1
ATOM 1553 O O . ALA A 1 195 ? 18.521 9.302 11.735 1.00 95.19 195 ALA A O 1
ATOM 1554 N N . ALA A 1 196 ? 19.827 7.711 10.837 1.00 93.75 196 ALA A N 1
ATOM 1555 C CA . ALA A 1 196 ? 19.901 6.884 12.042 1.00 93.75 196 ALA A CA 1
ATOM 1556 C C . ALA A 1 196 ? 20.641 7.611 13.175 1.00 93.75 196 ALA A C 1
ATOM 1558 O O . ALA A 1 196 ? 20.064 7.810 14.237 1.00 93.75 196 ALA A O 1
ATOM 1559 N N . LYS A 1 197 ? 21.835 8.159 12.907 1.00 95.94 197 LYS A N 1
ATOM 1560 C CA . LYS A 1 197 ? 22.592 8.966 13.883 1.00 95.94 197 LYS A CA 1
ATOM 1561 C C . LYS A 1 197 ? 21.795 10.165 14.399 1.00 95.94 197 LYS A C 1
ATOM 1563 O O . LYS A 1 197 ? 21.861 10.493 15.580 1.00 95.94 197 LYS A O 1
ATOM 1568 N N . SER A 1 198 ? 21.028 10.823 13.527 1.00 94.88 198 SER A N 1
ATOM 1569 C CA . SER A 1 198 ? 20.147 11.921 13.935 1.00 94.88 198 SER A CA 1
ATOM 1570 C C . SER A 1 198 ? 19.023 11.446 14.856 1.00 94.88 198 SER A C 1
ATOM 1572 O O . SER A 1 198 ? 18.686 12.164 15.792 1.00 94.88 198 SER A O 1
ATOM 1574 N N . LYS A 1 199 ? 18.435 10.269 14.605 1.00 94.25 199 LYS A N 1
ATOM 1575 C CA . LYS A 1 199 ? 17.410 9.685 15.482 1.00 94.25 199 LYS A CA 1
ATOM 1576 C C . LYS A 1 199 ? 17.990 9.289 16.832 1.00 94.25 199 LYS A C 1
ATOM 1578 O O . LYS A 1 199 ? 17.381 9.610 17.842 1.00 94.25 199 LYS A O 1
ATOM 1583 N N . ASP A 1 200 ? 19.166 8.674 16.849 1.00 94.50 200 ASP A N 1
ATOM 1584 C CA . ASP A 1 200 ? 19.834 8.268 18.087 1.00 94.50 200 ASP A CA 1
ATOM 1585 C C . ASP A 1 200 ? 20.213 9.486 18.931 1.00 94.50 200 ASP A C 1
ATOM 1587 O O . ASP A 1 200 ? 20.019 9.483 20.143 1.00 94.50 200 ASP A O 1
ATOM 1591 N N . LYS A 1 201 ? 20.664 10.575 18.292 1.00 95.88 201 LYS A N 1
ATOM 1592 C CA . LYS A 1 201 ? 20.908 11.851 18.975 1.00 95.88 201 LYS A CA 1
ATOM 1593 C C . LYS A 1 201 ? 19.630 12.413 19.606 1.00 95.88 201 LYS A C 1
ATOM 1595 O O . LYS A 1 201 ? 19.676 12.862 20.745 1.00 95.88 201 LYS A O 1
ATOM 1600 N N . ILE A 1 202 ? 18.504 12.370 18.888 1.00 91.69 202 ILE A N 1
ATOM 1601 C CA . ILE A 1 202 ? 17.204 12.819 19.412 1.00 91.69 202 ILE A CA 1
ATOM 1602 C C . ILE A 1 202 ? 16.748 11.924 20.568 1.00 91.69 202 ILE A C 1
ATOM 1604 O O . ILE A 1 202 ? 16.304 12.438 21.584 1.00 91.69 202 ILE A O 1
ATOM 1608 N N . LEU A 1 203 ? 16.876 10.601 20.445 1.00 91.75 203 LEU A N 1
ATOM 1609 C CA . LEU A 1 203 ? 16.517 9.665 21.513 1.00 91.75 203 LEU A CA 1
ATOM 1610 C C . LEU A 1 203 ? 17.376 9.876 22.759 1.00 91.75 203 LEU A C 1
ATOM 1612 O O . LEU A 1 203 ? 16.836 9.928 23.856 1.00 91.75 203 LEU A O 1
ATOM 1616 N N . LYS A 1 204 ? 18.687 10.066 22.592 1.00 95.88 204 LYS A N 1
ATOM 1617 C CA . LYS A 1 204 ? 19.597 10.373 23.697 1.00 95.88 204 LYS A CA 1
ATOM 1618 C C . LYS A 1 204 ? 19.217 11.687 24.385 1.00 95.88 204 LYS A C 1
ATOM 1620 O O . LYS A 1 204 ? 19.098 11.711 25.601 1.00 95.88 204 LYS A O 1
ATOM 1625 N N . GLN A 1 205 ? 18.918 12.732 23.611 1.00 93.06 205 GLN A N 1
ATOM 1626 C CA . GLN A 1 205 ? 18.428 14.003 24.149 1.00 93.06 205 GLN A CA 1
ATOM 1627 C C . GLN A 1 205 ? 17.093 13.835 24.898 1.00 93.06 205 GLN A C 1
ATOM 1629 O O . GLN A 1 205 ? 16.926 14.392 25.973 1.00 93.06 205 GLN A O 1
ATOM 1634 N N . LEU A 1 206 ? 16.160 13.032 24.376 1.00 90.56 206 LEU A N 1
ATOM 1635 C CA . LEU A 1 206 ? 14.884 12.742 25.043 1.00 90.56 206 LEU A CA 1
ATOM 1636 C C . LEU A 1 206 ? 15.051 11.948 26.345 1.00 90.56 206 LEU A C 1
ATOM 1638 O O . LEU A 1 206 ? 14.229 12.096 27.241 1.00 90.56 206 LEU A O 1
ATOM 1642 N N . MET A 1 207 ? 16.068 11.089 26.435 1.00 93.00 207 MET A N 1
ATOM 1643 C CA . MET A 1 207 ? 16.365 10.318 27.646 1.00 93.00 207 MET A CA 1
ATOM 1644 C C . MET A 1 207 ? 17.093 11.147 28.711 1.00 93.00 207 MET A C 1
ATOM 1646 O O . MET A 1 207 ? 16.933 10.869 29.894 1.00 93.00 207 MET A O 1
ATOM 1650 N N . GLU A 1 208 ? 17.900 12.128 28.298 1.00 95.88 208 GLU A N 1
ATOM 1651 C CA . GLU A 1 208 ? 18.688 12.981 29.198 1.00 95.88 208 GLU A CA 1
ATOM 1652 C C . GLU A 1 208 ? 17.909 14.211 29.694 1.00 95.88 208 GLU A C 1
ATOM 1654 O O . GLU A 1 208 ? 18.139 14.662 30.813 1.00 95.88 208 GLU A O 1
ATOM 1659 N N . SER A 1 209 ? 16.986 14.754 28.894 1.00 95.56 209 SER A N 1
ATOM 1660 C CA . SER A 1 209 ? 16.210 15.944 29.259 1.00 95.56 209 SER A CA 1
ATOM 1661 C C . SER A 1 209 ? 15.022 15.620 30.164 1.00 95.56 209 SER A C 1
ATOM 1663 O O . SER A 1 209 ? 14.258 14.684 29.917 1.00 95.56 209 SER A O 1
ATOM 1665 N N . ALA A 1 210 ? 14.802 16.458 31.179 1.00 96.12 210 ALA A N 1
ATOM 1666 C CA . ALA A 1 210 ? 13.612 16.353 32.017 1.00 96.12 210 ALA A CA 1
ATOM 1667 C C . ALA A 1 210 ? 12.338 16.680 31.200 1.00 96.12 210 ALA A C 1
ATOM 1669 O O . ALA A 1 210 ? 12.376 17.544 30.319 1.00 96.12 210 ALA A O 1
ATOM 1670 N N . PRO A 1 211 ? 11.171 16.073 31.504 1.00 93.56 211 PRO A N 1
ATOM 1671 C CA . PRO A 1 211 ? 9.933 16.325 30.758 1.00 93.56 211 PRO A CA 1
ATOM 1672 C C . PRO A 1 211 ? 9.535 17.808 30.666 1.00 93.56 211 PRO A C 1
ATOM 1674 O O . PRO A 1 211 ? 9.009 18.243 29.642 1.00 93.56 211 PRO A O 1
ATOM 1677 N N . ALA A 1 212 ? 9.823 18.598 31.707 1.00 92.94 212 ALA A N 1
ATOM 1678 C CA . ALA A 1 212 ? 9.568 20.038 31.725 1.00 92.94 212 ALA A CA 1
ATOM 1679 C C . ALA A 1 212 ? 10.436 20.806 30.709 1.00 92.94 212 ALA A C 1
ATOM 1681 O O . ALA A 1 212 ? 9.949 21.722 30.049 1.00 92.94 212 ALA A O 1
ATOM 1682 N N . GLU A 1 213 ? 11.697 20.406 30.525 1.00 93.88 213 GLU A N 1
ATOM 1683 C CA . GLU A 1 213 ? 12.597 21.023 29.544 1.00 93.88 213 GLU A CA 1
ATOM 1684 C C . GLU A 1 213 ? 12.149 20.727 28.113 1.00 93.88 213 GLU A C 1
ATOM 1686 O O . GLU A 1 213 ? 12.172 21.614 27.263 1.00 93.88 213 GLU A O 1
ATOM 1691 N N . LEU A 1 214 ? 11.681 19.501 27.853 1.00 88.94 214 LEU A N 1
ATOM 1692 C CA . LEU A 1 214 ? 11.131 19.121 26.551 1.00 88.94 214 LEU A CA 1
ATOM 1693 C C . LEU A 1 214 ? 9.869 19.920 26.212 1.00 88.94 214 LEU A C 1
ATOM 1695 O O . LEU A 1 214 ? 9.686 20.322 25.060 1.00 88.94 214 LEU A O 1
ATOM 1699 N N . LEU A 1 215 ? 9.012 20.176 27.205 1.00 88.62 215 LEU A N 1
ATOM 1700 C CA . LEU A 1 215 ? 7.830 21.017 27.033 1.00 88.62 215 LEU A CA 1
ATOM 1701 C C . LEU A 1 215 ? 8.220 22.464 26.715 1.00 88.62 215 LEU A C 1
ATOM 1703 O O . LEU A 1 215 ? 7.703 23.023 25.749 1.00 88.62 215 LEU A O 1
ATOM 1707 N N . ASN A 1 216 ? 9.155 23.043 27.471 1.00 93.62 216 ASN A N 1
ATOM 1708 C CA . ASN A 1 216 ? 9.630 24.408 27.236 1.00 93.62 216 ASN A CA 1
ATOM 1709 C C . ASN A 1 216 ? 10.282 24.541 25.852 1.00 93.62 216 ASN A C 1
ATOM 1711 O O . ASN A 1 216 ? 9.896 25.416 25.084 1.00 93.62 216 ASN A O 1
ATOM 1715 N N . GLN A 1 217 ? 11.140 23.593 25.453 1.00 93.50 217 GLN A N 1
ATOM 1716 C CA . GLN A 1 217 ? 11.714 23.559 24.101 1.00 93.50 217 GLN A CA 1
ATOM 1717 C C . GLN A 1 217 ? 10.640 23.464 23.008 1.00 93.50 217 GLN A C 1
ATOM 1719 O O . GLN A 1 217 ? 10.774 24.082 21.953 1.00 93.50 217 GLN A O 1
ATOM 1724 N N . ALA A 1 218 ? 9.569 22.696 23.226 1.00 89.94 218 ALA A N 1
ATOM 1725 C CA . ALA A 1 218 ? 8.469 22.595 22.270 1.00 89.94 218 ALA A CA 1
ATOM 1726 C C . ALA A 1 218 ? 7.639 23.890 22.185 1.00 89.94 218 ALA A C 1
ATOM 1728 O O . ALA A 1 218 ? 7.166 24.241 21.099 1.00 89.94 218 ALA A O 1
ATOM 1729 N N . ILE A 1 219 ? 7.461 24.596 23.307 1.00 91.62 219 ILE A N 1
ATOM 1730 C CA . ILE A 1 219 ? 6.818 25.916 23.359 1.00 91.62 219 ILE A CA 1
ATOM 1731 C C . ILE A 1 219 ? 7.675 26.932 22.599 1.00 91.62 219 ILE A C 1
ATOM 1733 O O . ILE A 1 219 ? 7.161 27.576 21.683 1.00 91.62 219 ILE A O 1
ATOM 1737 N N . ASP A 1 220 ? 8.974 26.994 22.883 1.00 94.94 220 ASP A N 1
ATOM 1738 C CA . ASP A 1 220 ? 9.913 27.910 22.229 1.00 94.94 220 ASP A CA 1
ATOM 1739 C C . ASP A 1 220 ? 9.972 27.662 20.716 1.00 94.94 220 ASP A C 1
ATOM 1741 O O . ASP A 1 220 ? 9.813 28.587 19.921 1.00 94.94 220 ASP A O 1
ATOM 1745 N N . GLN A 1 221 ? 10.057 26.396 20.287 1.00 92.50 221 GLN A N 1
ATOM 1746 C CA . GLN A 1 221 ? 10.010 26.040 18.863 1.00 92.50 221 GLN A CA 1
ATOM 1747 C C . GLN A 1 221 ? 8.712 26.489 18.179 1.00 92.50 221 GLN A C 1
ATOM 1749 O O . GLN A 1 221 ? 8.735 26.874 17.006 1.00 92.50 221 GLN A O 1
ATOM 1754 N N . ARG A 1 222 ? 7.566 26.434 18.872 1.00 91.12 222 ARG A N 1
ATOM 1755 C CA . ARG A 1 222 ? 6.292 26.934 18.330 1.00 91.12 222 ARG A CA 1
ATOM 1756 C C . ARG A 1 222 ? 6.270 28.455 18.247 1.00 91.12 222 ARG A C 1
ATOM 1758 O O . ARG A 1 222 ? 5.769 28.977 17.251 1.00 91.12 222 ARG A O 1
ATOM 1765 N N . ILE A 1 223 ? 6.808 29.146 19.249 1.00 92.94 223 ILE A N 1
ATOM 1766 C CA . ILE A 1 223 ? 6.932 30.607 19.249 1.00 92.94 223 ILE A CA 1
ATOM 1767 C C . ILE A 1 223 ? 7.828 31.045 18.082 1.00 92.94 223 ILE A C 1
ATOM 1769 O O . ILE A 1 223 ? 7.408 31.868 17.270 1.00 92.94 223 ILE A O 1
ATOM 1773 N N . ASP A 1 224 ? 8.989 30.417 17.896 1.00 94.00 224 ASP A N 1
ATOM 1774 C CA . ASP A 1 224 ? 9.907 30.715 16.790 1.00 94.00 224 ASP A CA 1
ATOM 1775 C C . ASP A 1 224 ? 9.293 30.428 15.413 1.00 94.00 224 ASP A C 1
ATOM 1777 O O . ASP A 1 224 ? 9.464 31.197 14.459 1.00 94.00 224 ASP A O 1
ATOM 1781 N N . GLN A 1 225 ? 8.532 29.338 15.277 1.00 92.12 225 GLN A N 1
ATOM 1782 C CA . GLN A 1 225 ? 7.788 29.052 14.047 1.00 92.12 225 GLN A CA 1
ATOM 1783 C C . GLN A 1 225 ? 6.699 30.100 13.779 1.00 92.12 225 GLN A C 1
ATOM 1785 O O . GLN A 1 225 ? 6.514 30.519 12.631 1.00 92.12 225 GLN A O 1
ATOM 1790 N N . ALA A 1 226 ? 6.003 30.571 14.813 1.00 89.31 226 ALA A N 1
ATOM 1791 C CA . ALA A 1 226 ? 5.016 31.640 14.686 1.00 89.31 226 ALA A CA 1
ATOM 1792 C C . ALA A 1 226 ? 5.675 32.974 14.282 1.00 89.31 226 ALA A C 1
ATOM 1794 O O . ALA A 1 226 ? 5.203 33.645 13.364 1.00 89.31 226 ALA A O 1
ATOM 1795 N N . LEU A 1 227 ? 6.818 33.323 14.877 1.00 91.12 227 LEU A N 1
ATOM 1796 C CA . LEU A 1 227 ? 7.557 34.552 14.566 1.00 91.12 227 LEU A CA 1
ATOM 1797 C C . LEU A 1 227 ? 8.206 34.520 13.168 1.00 91.12 227 LEU A C 1
ATOM 1799 O O . LEU A 1 227 ? 8.156 35.498 12.413 1.00 91.12 227 LEU A O 1
ATOM 1803 N N . SER A 1 228 ? 8.781 33.383 12.767 1.00 88.31 228 SER A N 1
ATOM 1804 C CA . SER A 1 228 ? 9.381 33.214 11.433 1.00 88.31 228 SER A CA 1
ATOM 1805 C C . SER A 1 228 ? 8.333 33.161 10.315 1.00 88.31 228 SER A C 1
ATOM 1807 O O . SER A 1 228 ? 8.537 33.731 9.239 1.00 88.31 228 SER A O 1
ATOM 1809 N N . SER A 1 229 ? 7.170 32.555 10.563 1.00 83.94 229 SER A N 1
ATOM 1810 C CA . SER A 1 229 ? 6.058 32.588 9.605 1.00 83.94 229 SER A CA 1
ATOM 1811 C C . SER A 1 229 ? 5.451 33.991 9.475 1.00 83.94 229 SER A C 1
ATOM 1813 O O . SER A 1 229 ? 5.196 34.422 8.346 1.00 83.94 229 SER A O 1
ATOM 1815 N N . ALA A 1 230 ? 5.342 34.749 10.572 1.00 81.69 230 ALA A N 1
ATOM 1816 C CA . ALA A 1 230 ? 4.885 36.141 10.562 1.00 81.69 230 ALA A CA 1
ATOM 1817 C C . ALA A 1 230 ? 5.828 37.092 9.797 1.00 81.69 230 ALA A C 1
ATOM 1819 O O . ALA A 1 230 ? 5.365 38.019 9.136 1.00 81.69 230 ALA A O 1
ATOM 1820 N N . SER A 1 231 ? 7.143 36.858 9.822 1.00 71.12 231 SER A N 1
ATOM 1821 C CA . SER A 1 231 ? 8.112 37.696 9.092 1.00 71.12 231 SER A CA 1
ATOM 1822 C C . SER A 1 231 ? 8.213 37.371 7.593 1.00 71.12 231 SER A C 1
ATOM 1824 O O . SER A 1 231 ? 8.505 38.257 6.786 1.00 71.12 231 SER A O 1
ATOM 1826 N N . SER A 1 232 ? 7.913 36.134 7.185 1.00 62.00 232 SER A N 1
ATOM 1827 C CA . SER A 1 232 ? 7.978 35.704 5.776 1.00 62.00 232 SER A CA 1
ATOM 1828 C C . SER A 1 232 ? 6.787 36.145 4.907 1.00 62.00 232 SER A C 1
ATOM 1830 O O . SER A 1 232 ? 6.844 36.030 3.680 1.00 62.00 232 SER A O 1
ATOM 1832 N N . SER A 1 233 ? 5.726 36.686 5.518 1.00 57.84 233 SER A N 1
ATOM 1833 C CA . SER A 1 233 ? 4.526 37.177 4.827 1.00 57.84 233 SER A CA 1
ATOM 1834 C C . SER A 1 233 ? 4.612 38.642 4.379 1.00 57.84 233 SER A C 1
ATOM 1836 O O . SER A 1 233 ? 3.676 39.128 3.741 1.00 57.84 233 SER A O 1
ATOM 1838 N N . LYS A 1 234 ? 5.734 39.346 4.622 1.00 59.19 234 LYS A N 1
ATOM 1839 C CA . LYS A 1 234 ? 5.993 40.655 3.997 1.00 59.19 234 LYS A CA 1
ATOM 1840 C C . LYS A 1 234 ? 6.096 40.470 2.485 1.00 59.19 234 LYS A C 1
ATOM 1842 O O . LYS A 1 234 ? 7.129 40.080 1.939 1.00 59.19 234 LYS A O 1
ATOM 1847 N N . GLY A 1 235 ? 4.961 40.695 1.832 1.00 54.84 235 GLY A N 1
ATOM 1848 C CA . GLY A 1 235 ? 4.759 40.499 0.414 1.00 54.84 235 GLY A CA 1
ATOM 1849 C C . GLY A 1 235 ? 5.860 41.158 -0.402 1.00 54.84 235 GLY A C 1
ATOM 1850 O O . GLY A 1 235 ? 6.177 42.333 -0.230 1.00 54.84 235 GLY A O 1
ATOM 1851 N N . LYS A 1 236 ? 6.378 40.408 -1.378 1.00 52.72 236 LYS A N 1
ATOM 1852 C CA . LYS A 1 236 ? 6.864 41.006 -2.621 1.00 52.72 236 LYS A CA 1
ATOM 1853 C C . LYS A 1 236 ? 5.662 41.653 -3.309 1.00 52.72 236 LYS A C 1
ATOM 1855 O O . LYS A 1 236 ? 5.106 41.092 -4.251 1.00 52.72 236 LYS A O 1
ATOM 1860 N N . GLY A 1 237 ? 5.236 42.802 -2.790 1.00 51.28 237 GLY A N 1
ATOM 1861 C CA . GLY A 1 237 ? 4.404 43.738 -3.517 1.00 51.28 237 GLY A CA 1
ATOM 1862 C C . GLY A 1 237 ? 5.186 44.111 -4.762 1.00 51.28 237 GLY A C 1
ATOM 1863 O O . GLY A 1 237 ? 6.226 44.762 -4.687 1.00 51.28 237 GLY A O 1
ATOM 1864 N N . LYS A 1 238 ? 4.734 43.602 -5.906 1.00 50.84 238 LYS A N 1
ATOM 1865 C CA . LYS A 1 238 ? 5.108 44.146 -7.203 1.00 50.84 238 LYS A CA 1
ATOM 1866 C C . LYS A 1 238 ? 4.684 45.612 -7.140 1.00 50.84 238 LYS A C 1
ATOM 1868 O O . LYS A 1 238 ? 3.493 45.885 -7.035 1.00 50.84 238 LYS A O 1
ATOM 1873 N N . ALA A 1 239 ? 5.656 46.514 -7.082 1.00 44.56 239 ALA A N 1
ATOM 1874 C CA . ALA A 1 239 ? 5.414 47.941 -7.143 1.00 44.56 239 ALA A CA 1
ATOM 1875 C C . ALA A 1 239 ? 4.779 48.248 -8.504 1.00 44.56 239 ALA A C 1
ATOM 1877 O O . ALA A 1 239 ? 5.477 48.322 -9.513 1.00 44.56 239 ALA A O 1
ATOM 1878 N N . ASP A 1 240 ? 3.454 48.356 -8.531 1.00 44.94 240 ASP A N 1
ATOM 1879 C CA . ASP A 1 240 ? 2.746 48.999 -9.626 1.00 44.94 240 ASP A CA 1
ATOM 1880 C C . ASP A 1 240 ? 2.837 50.504 -9.375 1.00 44.94 240 ASP A C 1
ATOM 1882 O O . ASP A 1 240 ? 2.202 51.060 -8.478 1.00 44.94 240 ASP A O 1
ATOM 1886 N N . ASN A 1 241 ? 3.705 51.158 -10.143 1.00 45.59 241 ASN A N 1
ATOM 1887 C CA . ASN A 1 241 ? 3.802 52.608 -10.208 1.00 45.59 241 ASN A CA 1
ATOM 1888 C C . ASN A 1 241 ? 2.540 53.152 -10.894 1.00 45.59 241 ASN A C 1
ATOM 1890 O O . ASN A 1 241 ? 2.532 53.416 -12.095 1.00 45.59 241 ASN A O 1
ATOM 1894 N N . ARG A 1 242 ? 1.468 53.354 -10.130 1.00 43.69 242 ARG A N 1
ATOM 1895 C CA . ARG A 1 242 ? 0.411 54.298 -10.497 1.00 43.69 242 ARG A CA 1
ATOM 1896 C C . ARG A 1 242 ? 0.170 55.250 -9.338 1.00 43.69 242 ARG A C 1
ATOM 1898 O O . ARG A 1 242 ? -0.455 54.913 -8.339 1.00 43.69 242 ARG A O 1
ATOM 1905 N N . ARG A 1 243 ? 0.728 56.453 -9.502 1.00 45.06 243 ARG A N 1
ATOM 1906 C CA . ARG A 1 243 ? 0.309 57.655 -8.787 1.00 45.06 243 ARG A CA 1
ATOM 1907 C C . ARG A 1 243 ? -1.180 57.846 -9.046 1.00 45.06 243 ARG A C 1
ATOM 1909 O O . ARG A 1 243 ? -1.551 58.056 -10.191 1.00 45.06 243 ARG A O 1
ATOM 1916 N N . ASP A 1 244 ? -1.976 57.854 -7.989 1.00 42.72 244 ASP A N 1
ATOM 1917 C CA . ASP A 1 244 ? -3.154 58.705 -7.950 1.00 42.72 244 ASP A CA 1
ATOM 1918 C C . ASP A 1 244 ? -3.348 59.240 -6.535 1.00 42.72 244 ASP A C 1
ATOM 1920 O O . ASP A 1 244 ? -3.479 58.511 -5.552 1.00 42.72 244 ASP A O 1
ATOM 1924 N N . HIS A 1 245 ? -3.294 60.564 -6.447 1.00 44.53 245 HIS A N 1
ATOM 1925 C CA . HIS A 1 245 ? -3.603 61.325 -5.254 1.00 44.53 245 HIS A CA 1
ATOM 1926 C C . HIS A 1 245 ? -5.107 61.274 -5.006 1.00 44.53 245 HIS A C 1
ATOM 1928 O O . HIS A 1 245 ? -5.866 61.782 -5.824 1.00 44.53 245 HIS A O 1
ATOM 1934 N N . ARG A 1 246 ? -5.533 60.800 -3.831 1.00 38.78 246 ARG A N 1
ATOM 1935 C CA . ARG A 1 246 ? -6.744 61.306 -3.169 1.00 38.78 246 ARG A CA 1
ATOM 1936 C C . ARG A 1 246 ? -6.667 61.079 -1.660 1.00 38.78 246 ARG A C 1
ATOM 1938 O O . ARG A 1 246 ? -6.601 59.955 -1.178 1.00 38.78 246 ARG A O 1
ATOM 1945 N N . LYS A 1 247 ? -6.649 62.199 -0.936 1.00 47.84 247 LYS A N 1
ATOM 1946 C CA . LYS A 1 247 ? -6.803 62.307 0.518 1.00 47.84 247 LYS A CA 1
ATOM 1947 C C . LYS A 1 247 ? -8.246 61.966 0.894 1.00 47.84 247 LYS A C 1
ATOM 1949 O O . LYS A 1 247 ? -9.144 62.599 0.347 1.00 47.84 247 LYS A O 1
ATOM 1954 N N . ILE A 1 248 ? -8.467 61.071 1.859 1.00 39.16 248 ILE A N 1
ATOM 1955 C CA . ILE A 1 248 ? -9.718 61.003 2.634 1.00 39.16 248 ILE A CA 1
ATOM 1956 C C . ILE A 1 248 ? -9.371 60.706 4.104 1.00 39.16 248 ILE A C 1
ATOM 1958 O O . ILE A 1 248 ? -8.584 59.811 4.400 1.00 39.16 248 ILE A O 1
ATOM 1962 N N . HIS A 1 249 ? -9.932 61.523 4.998 1.00 35.00 249 HIS A N 1
ATOM 1963 C CA . HIS A 1 249 ? -9.793 61.498 6.459 1.00 35.00 249 HIS A CA 1
ATOM 1964 C C . HIS A 1 249 ? -10.448 60.268 7.122 1.00 35.00 249 HIS A C 1
ATOM 1966 O O . HIS A 1 249 ? -11.428 59.748 6.587 1.00 35.00 249 HIS A O 1
ATOM 1972 N N . PRO A 1 250 ? -10.008 59.856 8.330 1.00 46.06 250 PRO A N 1
ATOM 1973 C CA . PRO A 1 250 ? -10.682 58.817 9.099 1.00 46.06 250 PRO A CA 1
ATOM 1974 C C . PRO A 1 250 ? -11.809 59.402 9.968 1.00 46.06 250 PRO A C 1
ATOM 1976 O O . PRO A 1 250 ? -11.603 60.363 10.709 1.00 46.06 250 PRO A O 1
ATOM 1979 N N . LYS A 1 251 ? -12.991 58.778 9.929 1.00 36.47 251 LYS A N 1
ATOM 1980 C CA . LYS A 1 251 ? -13.997 58.878 10.996 1.00 36.47 251 LYS A CA 1
ATOM 1981 C C . LYS A 1 251 ? -14.107 57.522 11.682 1.00 36.47 251 LYS A C 1
ATOM 1983 O O . LYS A 1 251 ? -14.434 56.527 11.041 1.00 36.47 251 LYS A O 1
ATOM 1988 N N . GLY A 1 252 ? -13.812 57.506 12.979 1.00 36.81 252 GLY A N 1
ATOM 1989 C CA . GLY A 1 252 ? -14.103 56.385 13.860 1.00 36.81 252 GLY A CA 1
ATOM 1990 C C . GLY A 1 252 ? -15.594 56.319 14.171 1.00 36.81 252 GLY A C 1
ATOM 1991 O O . GLY A 1 252 ? -16.234 57.350 14.369 1.00 36.81 252 GLY A O 1
ATOM 1992 N N . ILE A 1 253 ? -16.134 55.104 14.221 1.00 36.38 253 ILE A N 1
ATOM 1993 C CA . ILE A 1 253 ? -17.436 54.819 14.822 1.00 36.38 253 ILE A CA 1
ATOM 1994 C C . ILE A 1 253 ? -17.274 53.551 15.658 1.00 36.38 253 ILE A C 1
ATOM 1996 O O . ILE A 1 253 ? -17.084 52.456 15.134 1.00 36.38 253 ILE A O 1
ATOM 2000 N N . SER A 1 254 ? -17.328 53.752 16.972 1.00 33.88 254 SER A N 1
ATOM 2001 C CA . SER A 1 254 ? -17.603 52.736 17.982 1.00 33.88 254 SER A CA 1
ATOM 2002 C C . SER A 1 254 ? -19.096 52.39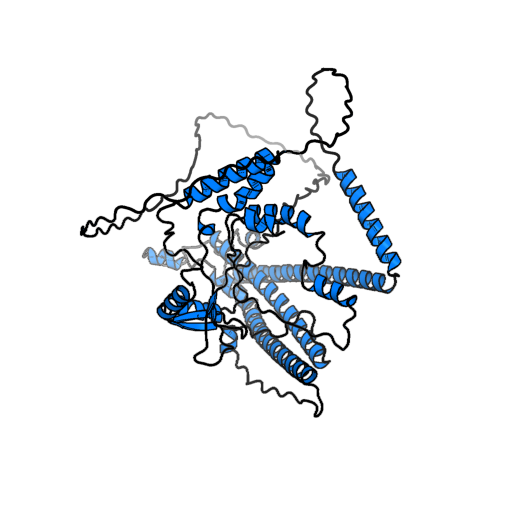6 17.935 1.00 33.88 254 SER A C 1
ATOM 2004 O O . SER A 1 254 ? -19.923 53.307 17.860 1.00 33.88 254 SER A O 1
ATOM 2006 N N . ARG A 1 255 ? -19.453 51.109 17.974 1.00 36.66 255 ARG A N 1
ATOM 2007 C CA . ARG A 1 255 ? -20.823 50.660 18.257 1.00 36.66 255 ARG A CA 1
ATOM 2008 C C . ARG A 1 255 ? -20.795 49.471 19.209 1.00 36.66 255 ARG A C 1
ATOM 2010 O O . ARG A 1 255 ? -20.328 48.390 18.863 1.00 36.66 255 ARG A O 1
ATOM 2017 N N . THR A 1 256 ? -21.316 49.722 20.401 1.00 31.81 256 THR A N 1
ATOM 2018 C CA . THR A 1 256 ? -21.788 48.757 21.392 1.00 31.81 256 THR A CA 1
ATOM 2019 C C . THR A 1 256 ? -23.096 48.124 20.908 1.00 31.81 256 THR A C 1
ATOM 2021 O O . THR A 1 256 ? -23.939 48.819 20.340 1.00 31.81 256 THR A O 1
ATOM 2024 N N . TYR A 1 257 ? -23.257 46.816 21.114 1.00 33.38 257 TYR A N 1
ATOM 2025 C CA . TYR A 1 257 ? -24.501 46.091 20.850 1.00 33.38 257 TYR A CA 1
ATOM 2026 C C . TYR A 1 257 ? -25.405 46.138 22.083 1.00 33.38 257 TYR A C 1
ATOM 2028 O O . TYR A 1 257 ? -24.957 45.835 23.186 1.00 33.38 257 TYR A O 1
ATOM 2036 N N . ASP A 1 258 ? -26.662 46.512 21.858 1.00 31.05 258 ASP A N 1
ATOM 2037 C CA . ASP A 1 258 ? -27.751 46.490 22.829 1.00 31.05 258 ASP A CA 1
ATOM 2038 C C . ASP A 1 258 ? -28.626 45.257 22.559 1.00 31.05 258 ASP A C 1
ATOM 2040 O O . ASP A 1 258 ? -28.991 44.974 21.412 1.00 31.05 258 ASP A O 1
ATOM 2044 N N . ALA A 1 259 ? -28.894 44.492 23.612 1.00 36.91 259 ALA A N 1
ATOM 2045 C CA . ALA A 1 259 ? -29.558 43.200 23.585 1.00 36.91 259 ALA A CA 1
ATOM 2046 C C . ALA A 1 259 ? -30.944 43.332 24.216 1.00 36.91 259 ALA A C 1
ATOM 2048 O O . ALA A 1 259 ? -31.103 43.192 25.423 1.00 36.91 259 ALA A O 1
ATOM 2049 N N . SER A 1 260 ? -31.964 43.582 23.398 1.00 32.69 260 SER A N 1
ATOM 2050 C CA . SER A 1 260 ? -33.354 43.305 23.766 1.00 32.69 260 SER A CA 1
ATOM 2051 C C . SER A 1 260 ? -34.262 43.394 22.541 1.00 32.69 260 SER A C 1
ATOM 2053 O O . SER A 1 260 ? -34.532 44.474 22.023 1.00 32.69 260 SER A O 1
ATOM 2055 N N . LYS A 1 261 ? -34.751 42.244 22.068 1.00 33.19 261 LYS A N 1
ATOM 2056 C CA . LYS A 1 261 ? -36.056 42.141 21.398 1.00 33.19 261 LYS A CA 1
ATOM 2057 C C . LYS A 1 261 ? -36.501 40.683 21.351 1.00 33.19 261 LYS A C 1
ATOM 2059 O O . LYS A 1 261 ? -36.029 39.892 20.542 1.00 33.19 261 LYS A O 1
ATOM 2064 N N . ALA A 1 262 ? -37.400 40.367 22.278 1.00 32.84 262 ALA A N 1
ATOM 2065 C CA . ALA A 1 262 ? -38.242 39.186 22.268 1.00 32.84 262 ALA A CA 1
ATOM 2066 C C . ALA A 1 262 ? -39.196 39.246 21.066 1.00 32.84 262 ALA A C 1
ATOM 2068 O O . ALA A 1 262 ? -39.727 40.315 20.753 1.00 32.84 262 ALA A O 1
ATOM 2069 N N . PHE A 1 263 ? -39.405 38.108 20.405 1.00 28.98 263 PHE A N 1
ATOM 2070 C CA . PHE A 1 263 ? -40.378 37.963 19.327 1.00 28.98 263 PHE A CA 1
ATOM 2071 C C . PHE A 1 263 ? -41.498 37.026 19.783 1.00 28.98 263 PHE A C 1
ATOM 2073 O O . PHE A 1 263 ? -41.246 35.963 20.345 1.00 28.98 263 PHE A O 1
ATOM 2080 N N . VAL A 1 264 ? -42.727 37.496 19.585 1.00 28.08 264 VAL A N 1
ATOM 2081 C CA . VAL A 1 264 ? -43.991 36.896 20.013 1.00 28.08 264 VAL A CA 1
ATOM 2082 C C . VAL A 1 264 ? -44.455 35.887 18.964 1.00 28.08 264 VAL A C 1
ATOM 2084 O O . VAL A 1 264 ? -44.431 36.170 17.768 1.00 28.08 264 VAL A O 1
ATOM 2087 N N . VAL A 1 265 ? -44.880 34.717 19.438 1.00 30.19 265 VAL A N 1
ATOM 2088 C CA . VAL A 1 265 ? -45.537 33.653 18.670 1.00 30.19 265 VAL A CA 1
ATOM 2089 C C . VAL A 1 265 ? -47.005 34.025 18.459 1.00 30.19 265 VAL A C 1
ATOM 2091 O O . VAL A 1 265 ? -47.692 34.369 19.419 1.00 30.19 265 VAL A O 1
ATOM 2094 N N . SER A 1 266 ? -47.505 33.907 17.229 1.00 29.36 266 SER A N 1
ATOM 2095 C CA . SER A 1 266 ? -48.943 33.830 16.958 1.00 29.36 266 SER A CA 1
ATOM 2096 C C . SER A 1 266 ? -49.248 32.571 16.153 1.00 29.36 266 SER A C 1
ATOM 2098 O O . SER A 1 266 ? -48.770 32.398 15.033 1.00 29.36 266 SER A O 1
ATOM 2100 N N . SER A 1 267 ? -50.037 31.710 16.783 1.00 29.81 267 SER A N 1
ATOM 2101 C CA . SER A 1 267 ? -50.665 30.489 16.293 1.00 29.81 267 SER A CA 1
ATOM 2102 C C . SER A 1 267 ? -51.672 30.748 15.173 1.00 29.81 267 SER A C 1
ATOM 2104 O O . SER A 1 267 ? -52.496 31.654 15.299 1.00 29.81 267 SER A O 1
ATOM 2106 N N . VAL A 1 268 ? -51.687 29.881 14.160 1.00 30.55 268 VAL A N 1
ATOM 2107 C CA . VAL A 1 268 ? -52.883 29.602 13.354 1.00 30.55 268 VAL A CA 1
ATOM 2108 C C . VAL A 1 268 ? -52.941 28.091 13.133 1.00 30.55 268 VAL A C 1
ATOM 2110 O O . VAL A 1 268 ? -52.190 27.535 12.335 1.00 30.55 268 VAL A O 1
ATOM 2113 N N . GLU A 1 269 ? -53.801 27.437 13.907 1.00 32.47 269 GLU A N 1
ATOM 2114 C CA . GLU A 1 269 ? -54.408 26.152 13.566 1.00 32.47 269 GLU A CA 1
ATOM 2115 C C . GLU A 1 269 ? -55.495 26.414 12.518 1.00 32.47 269 GLU A C 1
ATOM 2117 O O . GLU A 1 269 ? -56.249 27.370 12.693 1.00 32.47 269 GLU A O 1
ATOM 2122 N N . GLN A 1 270 ? -55.594 25.576 11.479 1.00 31.88 270 GLN A N 1
ATOM 2123 C CA . GLN A 1 270 ? -56.876 25.045 10.999 1.00 31.88 270 GLN A CA 1
ATOM 2124 C C . GLN A 1 270 ? -56.709 24.026 9.856 1.00 31.88 270 GLN A C 1
ATOM 2126 O O . GLN A 1 270 ? -55.950 24.228 8.911 1.00 31.88 270 GLN A O 1
ATOM 2131 N N . ASP A 1 271 ? -57.498 22.961 10.006 1.00 30.12 271 ASP A N 1
ATOM 2132 C CA . ASP A 1 271 ? -58.142 22.134 8.984 1.00 30.12 271 ASP A CA 1
ATOM 2133 C C . ASP A 1 271 ? -57.376 20.961 8.353 1.00 30.12 271 ASP A C 1
ATOM 2135 O O . ASP A 1 271 ? -56.815 21.003 7.258 1.00 30.12 271 ASP A O 1
ATOM 2139 N N . ALA A 1 272 ? -57.487 19.843 9.076 1.00 30.06 272 ALA A N 1
ATOM 2140 C CA . ALA A 1 272 ? -57.613 18.507 8.518 1.00 30.06 272 ALA A CA 1
ATOM 2141 C C . ALA A 1 272 ? -59.046 18.262 7.987 1.00 30.06 272 ALA A C 1
ATOM 2143 O O . ALA A 1 272 ? -59.999 18.887 8.441 1.00 30.06 272 ALA A O 1
ATOM 2144 N N . ASP A 1 273 ? -59.155 17.276 7.093 1.00 31.28 273 ASP A N 1
ATOM 2145 C CA . ASP A 1 273 ? -60.372 16.625 6.581 1.00 31.28 273 ASP A CA 1
ATOM 2146 C C . ASP A 1 273 ? -61.155 17.299 5.442 1.00 31.28 273 ASP A C 1
ATOM 2148 O O . ASP A 1 273 ? -62.186 17.933 5.646 1.00 31.28 273 ASP A O 1
ATOM 2152 N N . ALA A 1 274 ? -60.770 16.971 4.200 1.00 29.22 274 ALA A N 1
ATOM 2153 C CA . ALA A 1 274 ? -61.737 16.749 3.121 1.00 29.22 274 ALA A CA 1
ATOM 2154 C C . ALA A 1 274 ? -61.171 15.876 1.975 1.00 29.22 274 ALA A C 1
ATOM 2156 O O . ALA A 1 274 ? -60.310 16.318 1.223 1.00 29.22 274 ALA A O 1
ATOM 2157 N N . LEU A 1 275 ? -61.762 14.677 1.811 1.00 31.84 275 LEU A N 1
ATOM 2158 C CA . LEU A 1 275 ? -62.002 13.950 0.540 1.00 31.84 275 LEU A CA 1
ATOM 2159 C C . LEU A 1 275 ? -60.749 13.438 -0.214 1.00 31.84 275 LEU A C 1
ATOM 2161 O O . LEU A 1 275 ? -60.055 14.193 -0.874 1.00 31.84 275 LEU A O 1
ATOM 2165 N N . ARG A 1 276 ? -60.384 12.145 -0.257 1.00 34.06 276 ARG A N 1
ATOM 2166 C CA . ARG A 1 276 ? -61.174 10.894 -0.343 1.00 34.06 276 ARG A CA 1
ATOM 2167 C C . ARG A 1 276 ? -62.376 10.975 -1.291 1.00 34.06 276 ARG A C 1
ATOM 2169 O O . ARG A 1 276 ? -63.516 10.903 -0.853 1.00 34.06 276 ARG A O 1
ATOM 2176 N N . SER A 1 277 ? -62.109 11.015 -2.594 1.00 28.59 277 SER A N 1
ATOM 2177 C CA . SER A 1 277 ? -63.008 10.455 -3.613 1.00 28.59 277 SER A CA 1
ATOM 2178 C C . SER A 1 277 ? -62.293 10.290 -4.954 1.00 28.59 277 SER A C 1
ATOM 2180 O O . SER A 1 277 ? -61.436 11.099 -5.289 1.00 28.59 277 SER A O 1
ATOM 2182 N N . CYS A 1 278 ? -62.735 9.295 -5.727 1.00 25.95 278 CYS A N 1
ATOM 2183 C CA . CYS A 1 278 ? -62.388 8.992 -7.124 1.00 25.95 278 CYS A CA 1
ATOM 2184 C C . CYS A 1 278 ? -61.229 8.009 -7.362 1.00 25.95 278 CYS A C 1
ATOM 2186 O O . CYS A 1 278 ? -60.208 8.320 -7.966 1.00 25.95 278 CYS A O 1
ATOM 2188 N N . LEU A 1 279 ? -61.494 6.753 -6.987 1.00 30.42 279 LEU A N 1
ATOM 2189 C CA . LEU A 1 279 ? -61.222 5.608 -7.860 1.00 30.42 279 LEU A CA 1
ATOM 2190 C C . LEU A 1 279 ? -61.992 5.785 -9.181 1.00 30.42 279 LEU A C 1
ATOM 2192 O O . LEU A 1 279 ? -63.210 5.939 -9.149 1.00 30.42 279 LEU A O 1
ATOM 2196 N N . HIS A 1 280 ? -61.303 5.692 -10.318 1.00 30.31 280 HIS A N 1
ATOM 2197 C CA . HIS A 1 280 ? -61.886 5.116 -11.527 1.00 30.31 280 HIS A CA 1
ATOM 2198 C C . HIS A 1 280 ? -60.816 4.420 -12.370 1.00 30.31 280 HIS A C 1
ATOM 2200 O O . HIS A 1 280 ? -59.749 4.961 -12.654 1.00 30.31 280 HIS A O 1
ATOM 2206 N N . GLU A 1 281 ? -61.153 3.188 -12.734 1.00 32.16 281 GLU A N 1
ATOM 2207 C CA . GLU A 1 281 ? -60.486 2.315 -13.689 1.00 32.16 281 GLU A CA 1
ATOM 2208 C C . GLU A 1 281 ? -60.205 3.015 -15.021 1.00 32.16 281 GLU A C 1
ATOM 2210 O O . GLU A 1 281 ? -61.087 3.658 -15.581 1.00 32.16 281 GLU A O 1
ATOM 2215 N N . THR A 1 282 ? -59.035 2.758 -15.605 1.00 28.62 282 THR A N 1
ATOM 2216 C CA . THR A 1 282 ? -58.955 2.458 -17.041 1.00 28.62 282 THR A CA 1
ATOM 2217 C C . THR A 1 282 ? -57.843 1.449 -17.299 1.00 28.62 282 THR A C 1
ATOM 2219 O O . THR A 1 282 ? -56.652 1.689 -17.117 1.00 28.62 282 THR A O 1
ATOM 2222 N N . THR A 1 283 ? -58.271 0.277 -17.742 1.00 30.47 283 THR A N 1
ATOM 2223 C CA . THR A 1 283 ? -57.481 -0.698 -18.478 1.00 30.47 283 THR A CA 1
ATOM 2224 C C . THR A 1 283 ? -57.057 -0.097 -19.819 1.00 30.47 283 THR A C 1
ATOM 2226 O O . THR A 1 283 ? -57.896 0.340 -20.602 1.00 30.47 283 THR A O 1
ATOM 2229 N N . SER A 1 284 ? -55.763 -0.123 -20.145 1.00 30.16 284 SER A N 1
ATOM 2230 C CA . SER A 1 284 ? -55.350 -0.171 -21.550 1.00 30.16 284 SER A CA 1
ATOM 2231 C C . SER A 1 284 ? -53.993 -0.849 -21.731 1.00 30.16 284 SER A C 1
ATOM 2233 O O . SER A 1 284 ? -52.973 -0.523 -21.134 1.00 30.16 284 SER A O 1
ATOM 2235 N N . THR A 1 285 ? -54.034 -1.863 -22.580 1.00 31.39 285 THR A N 1
ATOM 2236 C CA . THR A 1 285 ? -52.927 -2.584 -23.190 1.00 31.39 285 THR A CA 1
ATOM 2237 C C . THR A 1 285 ? -52.220 -1.721 -24.236 1.00 31.39 285 THR A C 1
ATOM 2239 O O . THR A 1 285 ? -52.882 -1.273 -25.170 1.00 31.39 285 THR A O 1
ATOM 2242 N N . SER A 1 286 ? -50.885 -1.632 -24.220 1.00 31.50 286 SER A N 1
ATOM 2243 C CA . SER A 1 286 ? -50.124 -1.450 -25.468 1.00 31.50 286 SER A CA 1
ATOM 2244 C C . SER A 1 286 ? -48.669 -1.927 -25.380 1.00 31.50 286 SER A C 1
ATOM 2246 O O . SER A 1 286 ? -47.846 -1.370 -24.663 1.00 31.50 286 SER A O 1
ATOM 2248 N N . LYS A 1 287 ? -48.417 -2.989 -26.151 1.00 29.84 287 LYS A N 1
ATOM 2249 C CA . LYS A 1 287 ? -47.277 -3.307 -27.031 1.00 29.84 287 LYS A CA 1
ATOM 2250 C C . LYS A 1 287 ? -45.982 -2.490 -26.893 1.00 29.84 287 LYS A C 1
ATOM 2252 O O . LYS A 1 287 ? -45.975 -1.267 -26.920 1.00 29.84 287 LYS A O 1
ATOM 2257 N N . GLY A 1 288 ? -44.877 -3.235 -26.869 1.00 30.81 288 GLY A N 1
ATOM 2258 C CA . GLY A 1 288 ? -43.520 -2.721 -26.760 1.00 30.81 288 GLY A CA 1
ATOM 2259 C C . GLY A 1 288 ? -42.959 -2.010 -27.990 1.00 30.81 288 GLY A C 1
ATOM 2260 O O . GLY A 1 288 ? -43.520 -2.028 -29.081 1.00 30.81 288 GLY A O 1
ATOM 2261 N N . SER A 1 289 ? -41.769 -1.450 -27.785 1.00 30.78 289 SER A N 1
ATOM 2262 C CA . SER A 1 289 ? -40.831 -1.087 -28.839 1.00 30.78 289 SER A CA 1
ATOM 2263 C C . SER A 1 289 ? -39.415 -1.202 -28.286 1.00 30.78 289 SER A C 1
ATOM 2265 O O . SER A 1 289 ? -39.025 -0.473 -27.377 1.00 30.78 289 SER A O 1
ATOM 2267 N N . ASN A 1 290 ? -38.647 -2.124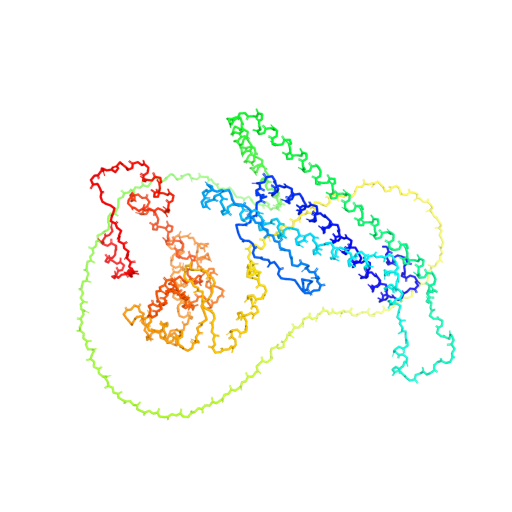 -28.863 1.00 33.94 290 ASN A N 1
ATOM 2268 C CA . ASN A 1 290 ? -37.192 -2.057 -28.892 1.00 33.94 290 ASN A CA 1
ATOM 2269 C C . ASN A 1 290 ? -36.774 -0.731 -29.533 1.00 33.94 290 ASN A C 1
ATOM 2271 O O . ASN A 1 290 ? -37.371 -0.347 -30.532 1.00 33.94 290 ASN A O 1
ATOM 2275 N N . ASN A 1 291 ? -35.722 -0.096 -29.021 1.00 31.39 291 ASN A N 1
ATOM 2276 C CA . ASN A 1 291 ? -34.786 0.648 -29.859 1.00 31.39 291 ASN A CA 1
ATOM 2277 C C . ASN A 1 291 ? -33.400 0.654 -29.205 1.00 31.39 291 ASN A C 1
ATOM 2279 O O . ASN A 1 291 ? -33.143 1.317 -28.202 1.00 31.39 291 ASN A O 1
ATOM 2283 N N . ASN A 1 292 ? -32.524 -0.145 -29.812 1.00 33.25 292 ASN A N 1
ATOM 2284 C CA . ASN A 1 292 ? -31.089 0.084 -29.851 1.00 33.25 292 ASN A CA 1
ATOM 2285 C C . ASN A 1 292 ? -30.843 1.453 -30.484 1.00 33.25 292 ASN A C 1
ATOM 2287 O O . ASN A 1 292 ? -31.363 1.689 -31.567 1.00 33.25 292 ASN A O 1
ATOM 2291 N N . ASP A 1 293 ? -29.968 2.272 -29.904 1.00 34.59 293 ASP A N 1
ATOM 2292 C CA . ASP A 1 293 ? -29.086 3.082 -30.740 1.00 34.59 293 ASP A CA 1
ATOM 2293 C C . ASP A 1 293 ? -27.783 3.457 -30.032 1.00 34.59 293 ASP A C 1
ATOM 2295 O O . ASP A 1 293 ? -27.743 4.017 -28.933 1.00 34.59 293 ASP A O 1
ATOM 2299 N N . GLY A 1 294 ? -26.684 3.086 -30.688 1.00 36.34 294 GLY A N 1
ATOM 2300 C CA . GLY A 1 294 ? -25.317 3.332 -30.263 1.00 36.34 294 GLY A CA 1
ATOM 2301 C C . GLY A 1 294 ? -24.788 4.650 -30.820 1.00 36.34 294 GLY A C 1
ATOM 2302 O O . GLY A 1 294 ? -24.587 4.796 -32.021 1.00 36.34 294 GLY A O 1
ATOM 2303 N N . GLY A 1 295 ? -24.463 5.592 -29.935 1.00 32.75 295 GLY A N 1
ATOM 2304 C CA . GLY A 1 295 ? -23.805 6.851 -30.288 1.00 32.75 295 GLY A CA 1
ATOM 2305 C C . GLY A 1 295 ? -22.295 6.827 -30.031 1.00 32.75 295 GLY A C 1
ATOM 2306 O O . GLY A 1 295 ? -21.845 7.007 -28.901 1.00 32.75 295 GLY A O 1
ATOM 2307 N N . LYS A 1 296 ? -21.493 6.650 -31.091 1.00 36.00 296 LYS A N 1
ATOM 2308 C CA . LYS A 1 296 ? -20.031 6.857 -31.101 1.00 36.00 296 LYS A CA 1
ATOM 2309 C C . LYS A 1 296 ? -19.698 8.359 -31.079 1.00 36.00 296 LYS A C 1
ATOM 2311 O O . LYS A 1 296 ? -19.920 9.055 -32.065 1.00 36.00 296 LYS A O 1
ATOM 2316 N N . GLY A 1 297 ? -19.088 8.855 -30.000 1.00 35.50 297 GLY A N 1
ATOM 2317 C CA . GLY A 1 297 ? -18.561 10.225 -29.912 1.00 35.50 297 GLY A CA 1
ATOM 2318 C C . GLY A 1 297 ? -17.116 10.344 -30.413 1.00 35.50 297 GLY A C 1
ATOM 2319 O O . GLY A 1 297 ? -16.191 9.867 -29.758 1.00 35.50 297 GLY A O 1
ATOM 2320 N N . LYS A 1 298 ? -16.918 10.993 -31.571 1.00 37.81 298 LYS A N 1
ATOM 2321 C CA . LYS A 1 298 ? -15.610 11.344 -32.163 1.00 37.81 298 LYS A CA 1
ATOM 2322 C C . LYS A 1 298 ? -15.003 12.589 -31.494 1.00 37.81 298 LYS A C 1
ATOM 2324 O O . LYS A 1 298 ? -15.670 13.610 -31.349 1.00 37.81 298 LYS A O 1
ATOM 2329 N N . GLY A 1 299 ? -13.716 12.513 -31.146 1.00 32.91 299 GLY A N 1
ATOM 2330 C CA . GLY A 1 299 ? -12.917 13.628 -30.630 1.00 32.91 299 GLY A CA 1
ATOM 2331 C C . GLY A 1 299 ? -12.467 14.608 -31.720 1.00 32.91 299 GLY A C 1
ATOM 2332 O O . GLY A 1 299 ? -12.111 14.202 -32.824 1.00 32.91 299 GLY A O 1
ATOM 2333 N N . LYS A 1 300 ? -12.461 15.907 -31.396 1.00 40.84 300 LYS A N 1
ATOM 2334 C CA . LYS A 1 300 ? -11.904 16.985 -32.231 1.00 40.84 300 LYS A CA 1
ATOM 2335 C C . LYS A 1 300 ? -10.559 17.447 -31.662 1.00 40.84 300 LYS A C 1
ATOM 2337 O O . LYS A 1 300 ? -10.515 18.021 -30.576 1.00 40.84 300 LYS A O 1
ATOM 2342 N N . GLY A 1 301 ? -9.479 17.217 -32.408 1.00 33.81 301 GLY A N 1
ATOM 2343 C CA . GLY A 1 301 ? -8.180 17.866 -32.214 1.00 33.81 301 GLY A CA 1
ATOM 2344 C C . GLY A 1 301 ? -8.126 19.210 -32.947 1.00 33.81 301 GLY A C 1
ATOM 2345 O O . GLY A 1 301 ? -8.677 19.342 -34.038 1.00 33.81 301 GLY A O 1
ATOM 2346 N N . LYS A 1 302 ? -7.477 20.213 -32.346 1.00 39.22 302 LYS A N 1
ATOM 2347 C CA . LYS A 1 302 ? -7.178 21.511 -32.972 1.00 39.22 302 LYS A CA 1
ATOM 2348 C C . LYS A 1 302 ? -5.688 21.575 -33.321 1.00 39.22 302 LYS A C 1
ATOM 2350 O O . LYS A 1 302 ? -4.857 21.549 -32.420 1.00 39.22 302 LYS A O 1
ATOM 2355 N N . HIS A 1 303 ? -5.385 21.717 -34.611 1.00 32.75 303 HIS A N 1
ATOM 2356 C CA . HIS A 1 303 ? -4.098 22.168 -35.145 1.00 32.75 303 HIS A CA 1
ATOM 2357 C C . HIS A 1 303 ? -4.308 23.504 -35.879 1.00 32.75 303 HIS A C 1
ATOM 2359 O O . HIS A 1 303 ? -5.164 23.614 -36.753 1.00 32.75 303 HIS A O 1
ATOM 2365 N N . HIS A 1 304 ? -3.497 24.503 -35.546 1.00 39.22 304 HIS A N 1
ATOM 2366 C CA . HIS A 1 304 ? -3.192 25.694 -36.346 1.00 39.22 304 HIS A CA 1
ATOM 2367 C C . HIS A 1 304 ? -1.680 25.903 -36.182 1.00 39.22 304 HIS A C 1
ATOM 2369 O O . HIS A 1 304 ? -1.177 25.742 -35.076 1.00 39.22 304 HIS A O 1
ATOM 2375 N N . GLY A 1 305 ? -0.866 26.219 -37.179 1.00 32.16 305 GLY A N 1
ATOM 2376 C CA . GLY A 1 305 ? -1.080 26.586 -38.574 1.00 32.16 305 GLY A CA 1
ATOM 2377 C C . GLY A 1 305 ? 0.201 27.316 -38.984 1.00 32.16 305 GLY A C 1
ATOM 2378 O O . GLY A 1 305 ? 0.526 28.341 -38.389 1.00 32.16 305 GLY A O 1
ATOM 2379 N N . GLY A 1 306 ? 0.976 26.739 -39.903 1.00 31.08 306 GLY A N 1
ATOM 2380 C CA . GLY A 1 306 ? 2.208 27.335 -40.420 1.00 31.08 306 GLY A CA 1
ATOM 2381 C C . GLY A 1 306 ? 1.909 28.426 -41.446 1.00 31.08 306 GLY A C 1
ATOM 2382 O O . GLY A 1 306 ? 0.932 28.328 -42.187 1.00 31.08 306 GLY A O 1
ATOM 2383 N N . LYS A 1 307 ? 2.757 29.456 -41.499 1.00 39.75 307 LYS A N 1
ATOM 2384 C CA . LYS A 1 307 ? 2.802 30.416 -42.606 1.00 39.75 307 LYS A CA 1
ATOM 2385 C C . LYS A 1 307 ? 4.120 30.267 -43.354 1.00 39.75 307 LYS A C 1
ATOM 2387 O O . LYS A 1 307 ? 5.190 30.291 -42.754 1.00 39.75 307 LYS A O 1
ATOM 2392 N N . VAL A 1 308 ? 3.969 30.105 -44.661 1.00 35.50 308 VAL A N 1
ATOM 2393 C CA . VAL A 1 308 ? 4.989 30.069 -45.707 1.00 35.50 308 VAL A CA 1
ATOM 2394 C C . VAL A 1 308 ? 5.184 31.496 -46.226 1.00 35.50 308 VAL A C 1
ATOM 2396 O O . VAL A 1 308 ? 4.210 32.239 -46.344 1.00 35.50 308 VAL A O 1
ATOM 2399 N N . GLY A 1 309 ? 6.423 31.860 -46.549 1.00 35.94 309 GLY A N 1
ATOM 2400 C CA . GLY A 1 309 ? 6.767 33.063 -47.302 1.00 35.94 309 GLY A CA 1
ATOM 2401 C C . GLY A 1 309 ? 8.103 32.864 -48.017 1.00 35.94 309 GLY A C 1
ATOM 2402 O O . GLY A 1 309 ? 9.145 32.866 -47.369 1.00 35.94 309 GLY A O 1
ATOM 2403 N N . LEU A 1 310 ? 8.029 32.637 -49.329 1.00 34.66 310 LEU A N 1
ATOM 2404 C CA . LEU A 1 310 ? 9.091 32.819 -50.333 1.00 34.66 310 LEU A CA 1
ATOM 2405 C C . LEU A 1 310 ? 9.177 34.339 -50.626 1.00 34.66 310 LEU A C 1
ATOM 2407 O O . LEU A 1 310 ? 8.159 35.016 -50.509 1.00 34.66 310 LEU A O 1
ATOM 2411 N N . ASP A 1 311 ? 10.326 34.980 -50.861 1.00 34.34 311 ASP A N 1
ATOM 2412 C CA . ASP A 1 311 ? 11.162 34.879 -52.070 1.00 34.34 311 ASP A CA 1
ATOM 2413 C C . ASP A 1 311 ? 12.537 35.609 -51.894 1.00 34.34 311 ASP A C 1
ATOM 2415 O O . ASP A 1 311 ? 12.762 36.243 -50.859 1.00 34.34 311 ASP A O 1
ATOM 2419 N N . PRO A 1 312 ? 13.476 35.525 -52.869 1.00 54.44 312 PRO A N 1
ATOM 2420 C CA . PRO A 1 312 ? 14.930 35.548 -52.648 1.00 54.44 312 PRO A CA 1
ATOM 2421 C C . PRO A 1 312 ? 15.657 36.820 -53.136 1.00 54.44 312 PRO A C 1
ATOM 2423 O O . PRO A 1 312 ? 15.109 37.587 -53.926 1.00 54.44 312 PRO A O 1
ATOM 2426 N N . LYS A 1 313 ? 16.946 36.973 -52.759 1.00 35.50 313 LYS A N 1
ATOM 2427 C CA . LYS A 1 313 ? 18.060 37.410 -53.644 1.00 35.50 313 LYS A CA 1
ATOM 2428 C C . LYS A 1 313 ? 19.438 37.441 -52.941 1.00 35.50 313 LYS A C 1
ATOM 2430 O O . LYS A 1 313 ? 19.648 38.184 -51.994 1.00 35.50 313 LYS A O 1
ATOM 2435 N N . VAL A 1 314 ? 20.341 36.601 -53.461 1.00 34.00 314 VAL A N 1
ATOM 2436 C CA . VAL A 1 314 ? 21.745 36.835 -53.887 1.00 34.00 314 VAL A CA 1
ATOM 2437 C C . VAL A 1 314 ? 22.614 37.853 -53.118 1.00 34.00 314 VAL A C 1
ATOM 2439 O O . VAL A 1 314 ? 22.372 39.048 -53.217 1.00 34.00 314 VAL A O 1
ATOM 2442 N N . ALA A 1 315 ? 23.730 37.389 -52.527 1.00 31.02 315 ALA A N 1
ATOM 2443 C CA . ALA A 1 315 ? 25.111 37.742 -52.933 1.00 31.02 315 ALA A CA 1
ATOM 2444 C C . ALA A 1 315 ? 26.181 37.122 -52.002 1.00 31.02 315 ALA A C 1
ATOM 2446 O O . ALA A 1 315 ? 26.097 37.201 -50.780 1.00 31.02 315 ALA A O 1
ATOM 2447 N N . ASN A 1 316 ? 27.201 36.522 -52.623 1.00 34.84 316 ASN A N 1
ATOM 2448 C CA . ASN A 1 316 ? 28.440 36.003 -52.033 1.00 34.84 316 ASN A CA 1
ATOM 2449 C C . ASN A 1 316 ? 29.317 37.116 -51.439 1.00 34.84 316 ASN A C 1
ATOM 2451 O O . ASN A 1 316 ? 29.519 38.089 -52.152 1.00 34.84 316 ASN A O 1
ATOM 2455 N N . VAL A 1 317 ? 29.957 36.895 -50.276 1.00 29.45 317 VAL A N 1
ATOM 2456 C CA . VAL A 1 317 ? 31.364 37.278 -49.983 1.00 29.45 317 VAL A CA 1
ATOM 2457 C C . VAL A 1 317 ? 31.916 36.401 -48.835 1.00 29.45 317 VAL A C 1
ATOM 2459 O O . VAL A 1 317 ? 31.409 36.426 -47.719 1.00 29.45 317 VAL A O 1
ATOM 2462 N N . ILE A 1 318 ? 32.990 35.658 -49.116 1.00 32.44 318 ILE A N 1
ATOM 2463 C CA . ILE A 1 318 ? 34.024 35.157 -48.181 1.00 32.44 318 ILE A CA 1
ATOM 2464 C C . ILE A 1 318 ? 35.248 36.053 -48.481 1.00 32.44 318 ILE A C 1
ATOM 2466 O O . ILE A 1 318 ? 35.494 36.243 -49.676 1.00 32.44 318 ILE A O 1
ATOM 2470 N N . PRO A 1 319 ? 35.996 36.643 -47.509 1.00 43.50 319 PRO A N 1
ATOM 2471 C CA . PRO A 1 319 ? 37.006 35.863 -46.776 1.00 43.50 319 PRO A CA 1
ATOM 2472 C C . PRO A 1 319 ? 37.438 36.313 -45.360 1.00 43.50 319 PRO A C 1
ATOM 2474 O O . PRO A 1 319 ? 37.311 37.461 -44.959 1.00 43.50 319 PRO A O 1
ATOM 2477 N N . ASN A 1 320 ? 38.019 35.328 -44.657 1.00 31.67 320 ASN A N 1
ATOM 2478 C CA . ASN A 1 320 ? 39.145 35.353 -43.708 1.00 31.67 320 ASN A CA 1
ATOM 2479 C C . ASN A 1 320 ? 39.325 36.531 -42.733 1.00 31.67 320 ASN A C 1
ATOM 2481 O O . ASN A 1 320 ? 39.635 37.647 -43.129 1.00 31.67 320 ASN A O 1
ATOM 2485 N N . SER A 1 321 ? 39.442 36.212 -41.440 1.00 30.09 321 SER A N 1
ATOM 2486 C CA . SER A 1 321 ? 40.724 36.299 -40.704 1.00 30.09 321 SER A CA 1
ATOM 2487 C C . SER A 1 321 ? 40.543 35.970 -39.217 1.00 30.09 321 SER A C 1
ATOM 2489 O O . SER A 1 321 ? 39.486 36.179 -38.629 1.00 30.09 321 SER A O 1
ATOM 2491 N N . GLY A 1 322 ? 41.576 35.357 -38.639 1.00 26.84 322 GLY A N 1
ATOM 2492 C CA . GLY A 1 322 ? 41.587 34.837 -37.278 1.00 26.84 322 GLY A CA 1
ATOM 2493 C C . GLY A 1 322 ? 41.614 35.902 -36.183 1.00 26.84 322 GLY A C 1
ATOM 2494 O O . GLY A 1 322 ? 41.950 37.061 -36.397 1.00 26.84 322 GLY A O 1
ATOM 2495 N N . GLY A 1 323 ? 41.311 35.457 -34.967 1.00 27.03 323 GLY A N 1
ATOM 2496 C CA . GLY A 1 323 ? 41.409 36.277 -33.768 1.00 27.03 323 GLY A CA 1
ATOM 2497 C C . GLY A 1 323 ? 41.221 35.436 -32.516 1.00 27.03 323 GLY A C 1
ATOM 2498 O O . GLY A 1 323 ? 40.115 35.277 -32.013 1.00 27.03 323 GLY A O 1
ATOM 2499 N N . TYR A 1 324 ? 42.326 34.877 -32.030 1.00 29.03 324 TYR A N 1
ATOM 2500 C CA . TYR A 1 324 ? 42.455 34.296 -30.699 1.00 29.03 324 TYR A CA 1
ATOM 2501 C C . TYR A 1 324 ? 42.086 35.351 -29.640 1.00 29.03 324 TYR A C 1
ATOM 2503 O O . TYR A 1 324 ? 42.789 36.349 -29.501 1.00 29.03 324 TYR A O 1
ATOM 2511 N N . ALA A 1 325 ? 41.039 35.121 -28.844 1.00 28.31 325 ALA A N 1
ATOM 2512 C CA . ALA A 1 325 ? 40.832 35.851 -27.595 1.00 28.31 325 ALA A CA 1
ATOM 2513 C C . ALA A 1 325 ? 40.145 34.961 -26.550 1.00 28.31 325 ALA A C 1
ATOM 2515 O O . ALA A 1 325 ? 38.988 34.564 -26.670 1.00 28.31 325 ALA A O 1
ATOM 2516 N N . LYS A 1 326 ? 40.916 34.639 -25.508 1.00 31.59 326 LYS A N 1
ATOM 2517 C CA . LYS A 1 326 ? 40.514 33.908 -24.305 1.00 31.59 326 LYS A CA 1
ATOM 2518 C C . LYS A 1 326 ? 39.380 34.649 -23.585 1.00 31.59 326 LYS A C 1
ATOM 2520 O O . LYS A 1 326 ? 39.633 35.684 -22.975 1.00 31.59 326 LYS A O 1
ATOM 2525 N N . PHE A 1 327 ? 38.181 34.071 -23.543 1.00 25.44 327 PHE A N 1
ATOM 2526 C CA . PHE A 1 327 ? 37.144 34.477 -22.591 1.00 25.44 327 PHE A CA 1
ATOM 2527 C C . PHE A 1 327 ? 37.081 33.500 -21.415 1.00 25.44 327 PHE A C 1
ATOM 2529 O O . PHE A 1 327 ? 36.689 32.341 -21.544 1.00 25.44 327 PHE A O 1
ATOM 2536 N N . ARG A 1 328 ? 37.488 33.997 -20.242 1.00 28.08 328 ARG A N 1
ATOM 2537 C CA . ARG A 1 328 ? 37.209 33.389 -18.939 1.00 28.08 328 ARG A CA 1
ATOM 2538 C C . ARG A 1 328 ? 35.711 33.536 -18.660 1.00 28.08 328 ARG A C 1
ATOM 2540 O O . ARG A 1 328 ? 35.256 34.640 -18.381 1.00 28.08 328 ARG A O 1
ATOM 2547 N N . PHE A 1 329 ? 34.957 32.440 -18.679 1.00 25.97 329 PHE A N 1
ATOM 2548 C CA . PHE A 1 329 ? 33.632 32.418 -18.062 1.00 25.97 329 PHE A CA 1
ATOM 2549 C C . PHE A 1 329 ? 33.789 32.184 -16.562 1.00 25.97 329 PHE A C 1
ATOM 2551 O O . PHE A 1 329 ? 34.069 31.079 -16.100 1.00 25.97 329 PHE A O 1
ATOM 2558 N N . ALA A 1 330 ? 33.639 33.268 -15.804 1.00 28.72 330 ALA A N 1
ATOM 2559 C CA . ALA A 1 330 ? 33.398 33.206 -14.378 1.00 28.72 330 ALA A CA 1
ATOM 2560 C C . ALA A 1 330 ? 32.038 32.540 -14.128 1.00 28.72 330 ALA A C 1
ATOM 2562 O O . ALA A 1 330 ? 31.015 32.914 -14.702 1.00 28.72 330 ALA A O 1
ATOM 2563 N N . ASN A 1 331 ? 32.062 31.542 -13.251 1.00 31.61 331 ASN A N 1
ATOM 2564 C CA . ASN A 1 331 ? 30.897 30.905 -12.667 1.00 31.61 331 ASN A CA 1
ATOM 2565 C C . ASN A 1 331 ? 29.963 31.948 -12.048 1.00 31.61 331 ASN A C 1
ATOM 2567 O O . ASN A 1 331 ? 30.334 32.593 -11.075 1.00 31.61 331 ASN A O 1
ATOM 2571 N N . ASN A 1 332 ? 28.741 32.046 -12.563 1.00 29.67 332 ASN A N 1
ATOM 2572 C CA . ASN A 1 332 ? 27.571 32.482 -11.803 1.00 29.67 332 ASN A CA 1
ATOM 2573 C C . ASN A 1 332 ? 26.313 31.918 -12.470 1.00 29.67 332 ASN A C 1
ATOM 2575 O O . ASN A 1 332 ? 25.554 32.618 -13.130 1.00 29.67 332 ASN A O 1
ATOM 2579 N N . ILE A 1 333 ? 26.111 30.609 -12.300 1.00 28.05 333 ILE A N 1
ATOM 2580 C CA . ILE A 1 333 ? 24.816 29.973 -12.544 1.00 28.05 333 ILE A CA 1
ATOM 2581 C C . ILE A 1 333 ? 23.924 30.330 -11.345 1.00 28.05 333 ILE A C 1
ATOM 2583 O O . ILE A 1 333 ? 24.247 29.938 -10.216 1.00 28.05 333 ILE A O 1
ATOM 2587 N N . PRO A 1 334 ? 22.809 31.055 -11.538 1.00 30.73 334 PRO A N 1
ATOM 2588 C CA . PRO A 1 334 ? 21.842 31.276 -10.477 1.00 30.73 334 PRO A CA 1
ATOM 2589 C C . PRO A 1 334 ? 21.288 29.919 -10.047 1.00 30.73 334 PRO A C 1
ATOM 2591 O O . PRO A 1 334 ? 20.785 29.153 -10.868 1.00 30.73 334 PRO A O 1
ATOM 2594 N N . LYS A 1 335 ? 21.382 29.613 -8.749 1.00 33.06 335 LYS A N 1
ATOM 2595 C CA . LYS A 1 335 ? 20.667 28.490 -8.140 1.00 33.06 335 LYS A CA 1
ATOM 2596 C C . LYS A 1 335 ? 19.178 28.723 -8.347 1.00 33.06 335 LYS A C 1
ATOM 2598 O O . LYS A 1 335 ? 18.546 29.460 -7.589 1.00 33.06 335 LYS A O 1
ATOM 2603 N N . ASP A 1 336 ? 18.640 28.095 -9.380 1.00 32.47 336 ASP A N 1
ATOM 2604 C CA . ASP A 1 336 ? 17.216 28.033 -9.624 1.00 32.47 336 ASP A CA 1
ATOM 2605 C C . ASP A 1 336 ? 16.602 27.275 -8.442 1.00 32.47 336 ASP A C 1
ATOM 2607 O O . ASP A 1 336 ? 16.752 26.059 -8.283 1.00 32.47 336 ASP A O 1
ATOM 2611 N N . LYS A 1 337 ? 16.003 28.028 -7.512 1.00 34.34 337 LYS A N 1
ATOM 2612 C CA . LYS A 1 337 ? 15.200 27.472 -6.426 1.00 34.34 337 LYS A CA 1
ATOM 2613 C C . LYS A 1 337 ? 13.975 26.877 -7.092 1.00 34.34 337 LYS A C 1
ATOM 2615 O O . LYS A 1 337 ? 12.948 27.543 -7.217 1.00 34.34 337 LYS A O 1
ATOM 2620 N N . GLY A 1 338 ? 14.105 25.622 -7.515 1.00 32.22 338 GLY A N 1
ATOM 2621 C CA . GLY A 1 338 ? 13.001 24.786 -7.932 1.00 32.22 338 GLY A CA 1
ATOM 2622 C C . GLY A 1 338 ? 11.935 24.852 -6.852 1.00 32.22 338 GLY A C 1
ATOM 2623 O O . GLY A 1 338 ? 12.032 24.193 -5.817 1.00 32.22 338 GLY A O 1
ATOM 2624 N N . LYS A 1 339 ? 10.920 25.688 -7.086 1.00 34.97 339 LYS A N 1
ATOM 2625 C CA . LYS A 1 339 ? 9.649 25.628 -6.386 1.00 34.97 339 LYS A CA 1
ATOM 2626 C C . LYS A 1 339 ? 9.091 24.262 -6.731 1.00 34.97 339 LYS A C 1
ATOM 2628 O O . LYS A 1 339 ? 8.429 24.088 -7.753 1.00 34.97 339 LYS A O 1
ATOM 2633 N N . GLY A 1 340 ? 9.423 23.281 -5.898 1.00 33.62 340 GLY A N 1
ATOM 2634 C CA . GLY A 1 340 ? 8.731 22.016 -5.859 1.00 33.62 340 GLY A CA 1
ATOM 2635 C C . GLY A 1 340 ? 7.270 22.363 -5.671 1.00 33.62 340 GLY A C 1
ATOM 2636 O O . GLY A 1 340 ? 6.849 22.703 -4.569 1.00 33.62 340 GLY A O 1
ATOM 2637 N N . LYS A 1 341 ? 6.504 22.338 -6.767 1.00 34.75 341 LYS A N 1
ATOM 2638 C CA . LYS A 1 341 ? 5.058 22.200 -6.699 1.00 34.75 341 LYS A CA 1
ATOM 2639 C C . LYS A 1 341 ? 4.870 20.957 -5.856 1.00 34.75 341 LYS A C 1
ATOM 2641 O O . LYS A 1 341 ? 5.149 19.852 -6.326 1.00 34.75 341 LYS A O 1
ATOM 2646 N N . GLY A 1 342 ? 4.537 21.168 -4.583 1.00 32.81 342 GLY A N 1
ATOM 2647 C CA . GLY A 1 342 ? 4.224 20.101 -3.665 1.00 32.81 342 GLY A CA 1
ATOM 2648 C C . GLY A 1 342 ? 3.233 19.233 -4.402 1.00 32.81 342 GLY A C 1
ATOM 2649 O O . GLY A 1 342 ? 2.139 19.686 -4.738 1.00 32.81 342 GLY A O 1
ATOM 2650 N N . LYS A 1 343 ? 3.657 18.018 -4.754 1.00 34.03 343 LYS A N 1
ATOM 2651 C CA . LYS A 1 343 ? 2.729 16.975 -5.143 1.00 34.03 343 LYS A CA 1
ATOM 2652 C C . LYS A 1 343 ? 1.862 16.819 -3.911 1.00 34.03 343 LYS A C 1
ATOM 2654 O O . LYS A 1 343 ? 2.270 16.151 -2.961 1.00 34.03 343 LYS A O 1
ATOM 2659 N N . GLY A 1 344 ? 0.736 17.533 -3.889 1.00 34.06 344 GLY A N 1
ATOM 2660 C CA . GLY A 1 344 ? -0.308 17.328 -2.911 1.00 34.06 344 GLY A CA 1
ATOM 2661 C C . GLY A 1 344 ? -0.500 15.831 -2.890 1.00 34.06 344 GLY A C 1
ATOM 2662 O O . GLY A 1 344 ? -0.784 15.232 -3.930 1.00 34.06 344 GLY A O 1
ATOM 2663 N N . LYS A 1 345 ? -0.169 15.210 -1.754 1.00 33.34 345 LYS A N 1
ATOM 2664 C CA . LYS A 1 345 ? -0.439 13.797 -1.537 1.00 33.34 345 LYS A CA 1
ATOM 2665 C C . LYS A 1 345 ? -1.905 13.647 -1.899 1.00 33.34 345 LYS A C 1
ATOM 2667 O O . LYS A 1 345 ? -2.753 14.182 -1.192 1.00 33.34 345 LYS A O 1
ATOM 2672 N N . TRP A 1 346 ? -2.182 12.984 -3.017 1.00 31.77 346 TRP A N 1
ATOM 2673 C CA . TRP A 1 346 ? -3.516 12.543 -3.380 1.00 31.77 346 TRP A CA 1
ATOM 2674 C C . TRP A 1 346 ? -3.930 11.523 -2.309 1.00 31.77 346 TRP A C 1
ATOM 2676 O O . TRP A 1 346 ? -3.834 10.314 -2.494 1.00 31.77 346 TRP A O 1
ATOM 2686 N N . LYS A 1 347 ? -4.322 12.024 -1.133 1.00 37.47 347 LYS A N 1
ATOM 2687 C CA . LYS A 1 347 ? -5.030 11.304 -0.079 1.00 37.47 347 LYS A CA 1
ATOM 2688 C C . LYS A 1 347 ? -6.448 11.110 -0.600 1.00 37.47 347 LYS A C 1
ATOM 2690 O O . LYS A 1 347 ? -7.350 11.870 -0.281 1.00 37.47 347 LYS A O 1
ATOM 2695 N N . GLY A 1 348 ? -6.617 10.176 -1.521 1.00 39.97 348 GLY A N 1
ATOM 2696 C CA . GLY A 1 348 ? -7.891 10.043 -2.211 1.00 39.97 348 GLY A CA 1
ATOM 2697 C C . GLY A 1 348 ? -7.820 9.061 -3.354 1.00 39.97 348 GLY A C 1
ATOM 2698 O O . GLY A 1 348 ? -8.055 9.445 -4.493 1.00 39.97 348 GLY A O 1
ATOM 2699 N N . LYS A 1 349 ? -7.413 7.829 -3.039 1.00 36.78 349 LYS A N 1
ATOM 2700 C CA . LYS A 1 349 ? -7.757 6.575 -3.727 1.00 36.78 349 LYS A CA 1
ATOM 2701 C C . LYS A 1 349 ? -6.957 5.461 -3.050 1.00 36.78 349 LYS A C 1
ATOM 2703 O O . LYS A 1 349 ? -5.940 5.012 -3.572 1.00 36.78 349 LYS A O 1
ATOM 2708 N N . ASN A 1 350 ? -7.448 4.971 -1.911 1.00 38.00 350 ASN A N 1
ATOM 2709 C CA . ASN A 1 350 ? -7.218 3.573 -1.535 1.00 38.00 350 ASN A CA 1
ATOM 2710 C C . ASN A 1 350 ? -7.922 2.711 -2.599 1.00 38.00 350 ASN A C 1
ATOM 2712 O O . ASN A 1 350 ? -9.028 2.228 -2.399 1.00 38.00 350 ASN A O 1
ATOM 2716 N N . ARG A 1 351 ? -7.337 2.638 -3.801 1.00 44.78 351 ARG A N 1
ATOM 2717 C CA . ARG A 1 351 ? -7.815 1.807 -4.916 1.00 44.78 351 ARG A CA 1
ATOM 2718 C C . ARG A 1 351 ? -7.287 0.380 -4.830 1.00 44.78 351 ARG A C 1
ATOM 2720 O O . ARG A 1 351 ? -7.714 -0.469 -5.601 1.00 44.78 351 ARG A O 1
ATOM 2727 N N . VAL A 1 352 ? -6.389 0.115 -3.887 1.00 40.75 352 VAL A N 1
ATOM 2728 C CA . VAL A 1 352 ? -5.988 -1.238 -3.531 1.00 40.75 352 VAL A CA 1
ATOM 2729 C C . VAL A 1 352 ? -6.800 -1.589 -2.296 1.00 40.75 352 VAL A C 1
ATOM 2731 O O . VAL A 1 352 ? -6.510 -1.119 -1.200 1.00 40.75 352 VAL A O 1
ATOM 2734 N N . SER A 1 353 ? -7.893 -2.321 -2.503 1.00 52.09 353 SER A N 1
ATOM 2735 C CA . SER A 1 353 ? -8.593 -2.969 -1.399 1.00 52.09 353 SER A CA 1
ATOM 2736 C C . SER A 1 353 ? -7.578 -3.782 -0.588 1.00 52.09 353 SER A C 1
ATOM 2738 O O . SER A 1 353 ? -6.719 -4.435 -1.179 1.00 52.09 353 SER A O 1
ATOM 2740 N N . ASN A 1 354 ? -7.689 -3.778 0.744 1.00 64.94 354 ASN A N 1
ATOM 2741 C CA . ASN A 1 354 ? -6.898 -4.663 1.613 1.00 64.94 354 ASN A CA 1
ATOM 2742 C C . ASN A 1 354 ? -7.259 -6.151 1.420 1.00 64.94 354 ASN A C 1
ATOM 2744 O O . ASN A 1 354 ? -6.723 -7.010 2.112 1.00 64.94 354 ASN A O 1
ATOM 2748 N N . MET A 1 355 ? -8.184 -6.462 0.511 1.00 73.56 355 MET A N 1
ATOM 2749 C CA . MET A 1 355 ? -8.597 -7.820 0.192 1.00 73.56 355 MET A CA 1
ATOM 2750 C C . MET A 1 355 ? -7.573 -8.508 -0.713 1.00 73.56 355 MET A C 1
ATOM 2752 O O . MET A 1 355 ? -7.184 -7.977 -1.763 1.00 73.56 355 MET A O 1
ATOM 2756 N N . ASN A 1 356 ? -7.200 -9.727 -0.316 1.00 79.06 356 ASN A N 1
ATOM 2757 C CA . ASN A 1 356 ? -6.379 -10.651 -1.098 1.00 79.06 356 ASN A CA 1
ATOM 2758 C C . ASN A 1 356 ? -6.913 -10.746 -2.551 1.00 79.06 356 ASN A C 1
ATOM 2760 O O . ASN A 1 356 ? -8.123 -10.666 -2.791 1.00 79.06 356 ASN A O 1
ATOM 2764 N N . SER A 1 357 ? -6.012 -10.840 -3.536 1.00 77.75 357 SER A N 1
ATOM 2765 C CA . SER A 1 357 ? -6.349 -10.995 -4.959 1.00 77.75 357 SER A CA 1
ATOM 2766 C C . SER A 1 357 ? -7.292 -12.163 -5.232 1.00 77.75 357 SER A C 1
ATOM 2768 O O . SER A 1 357 ? -8.163 -12.019 -6.083 1.00 77.75 357 SER A O 1
ATOM 2770 N N . ILE A 1 358 ? -7.188 -13.263 -4.489 1.00 77.00 358 ILE A N 1
ATOM 2771 C CA . ILE A 1 358 ? -8.059 -14.433 -4.657 1.00 77.00 358 ILE A CA 1
ATOM 2772 C C . ILE A 1 358 ? -9.435 -14.190 -4.074 1.00 77.00 358 ILE A C 1
ATOM 2774 O O . ILE A 1 358 ? -10.424 -14.503 -4.721 1.00 77.00 358 ILE A O 1
ATOM 2778 N N . VAL A 1 359 ? -9.533 -13.522 -2.923 1.00 82.56 359 VAL A N 1
ATOM 2779 C CA . VAL A 1 359 ? -10.837 -13.073 -2.413 1.00 82.56 359 VAL A CA 1
ATOM 2780 C C . VAL A 1 359 ? -11.494 -12.141 -3.434 1.00 82.56 359 VAL A C 1
ATOM 2782 O O . VAL A 1 359 ? -12.683 -12.261 -3.709 1.00 82.56 359 VAL A O 1
ATOM 2785 N N . ARG A 1 360 ? -10.728 -11.244 -4.069 1.00 85.12 360 ARG A N 1
ATOM 2786 C CA . ARG A 1 360 ? -11.245 -10.402 -5.160 1.00 85.12 360 ARG A CA 1
ATOM 2787 C C . ARG A 1 360 ? -11.680 -11.218 -6.378 1.00 85.12 360 ARG A C 1
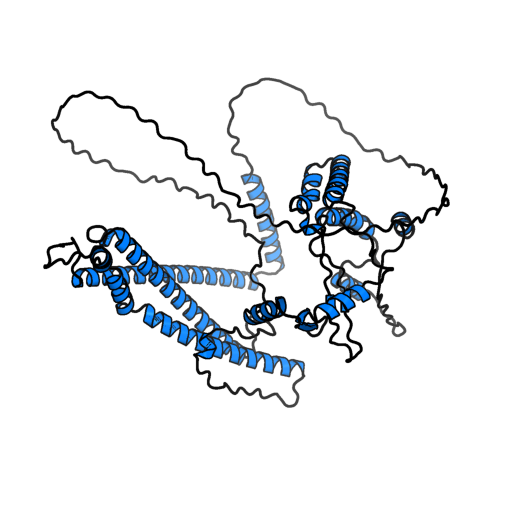ATOM 2789 O O . ARG A 1 360 ? -12.722 -10.898 -6.943 1.00 85.12 360 ARG A O 1
ATOM 2796 N N . LEU A 1 361 ? -10.915 -12.237 -6.768 1.00 85.50 361 LEU A N 1
ATOM 2797 C CA . LEU A 1 361 ? -11.267 -13.137 -7.865 1.00 85.50 361 LEU A CA 1
ATOM 2798 C C . LEU A 1 361 ? -12.549 -13.916 -7.543 1.00 85.50 361 LEU A C 1
ATOM 2800 O O . LEU A 1 361 ? -13.495 -13.847 -8.317 1.00 85.50 361 LEU A O 1
ATOM 2804 N N . GLY A 1 362 ? -12.632 -14.550 -6.373 1.00 88.12 362 GLY A N 1
ATOM 2805 C CA . GLY A 1 362 ? -13.808 -15.290 -5.917 1.00 88.12 362 GLY A CA 1
ATOM 2806 C C . GLY A 1 362 ? -15.057 -14.413 -5.838 1.00 88.12 362 GLY A C 1
ATOM 2807 O O . GLY A 1 362 ? -16.103 -14.774 -6.369 1.00 88.12 362 GLY A O 1
ATOM 2808 N N . LEU A 1 363 ? -14.949 -13.198 -5.293 1.00 90.94 363 LEU A N 1
ATOM 2809 C CA . LEU A 1 363 ? -16.060 -12.239 -5.317 1.00 90.94 363 LEU A CA 1
ATOM 2810 C C . LEU A 1 363 ? -16.424 -11.788 -6.734 1.00 90.94 363 LEU A C 1
ATOM 2812 O O . LEU A 1 363 ? -17.594 -11.527 -7.005 1.00 90.94 363 LEU A O 1
ATOM 2816 N N . SER A 1 364 ? -15.450 -11.694 -7.643 1.00 89.81 364 SER A N 1
ATOM 2817 C CA . SER A 1 364 ? -15.711 -11.403 -9.054 1.00 89.81 364 SER A CA 1
ATOM 2818 C C . SER A 1 364 ? -16.455 -12.550 -9.737 1.00 89.81 364 SER A C 1
ATOM 2820 O O . SER A 1 364 ? -17.360 -12.278 -10.520 1.00 89.81 364 SER A O 1
ATOM 2822 N N . MET A 1 365 ? -16.122 -13.803 -9.418 1.00 90.81 365 MET A N 1
ATOM 2823 C CA . MET A 1 365 ? -16.822 -14.990 -9.925 1.00 90.81 365 MET A CA 1
ATOM 2824 C C . MET A 1 365 ? -18.261 -15.052 -9.394 1.00 90.81 365 MET A C 1
ATOM 2826 O O . MET A 1 365 ? -19.204 -15.232 -10.162 1.00 90.81 365 MET A O 1
ATOM 2830 N N . LEU A 1 366 ? -18.457 -14.789 -8.098 1.00 93.75 366 LEU A N 1
ATOM 2831 C CA . LEU A 1 366 ? -19.792 -14.696 -7.495 1.00 93.75 366 LEU A CA 1
ATOM 2832 C C . LEU A 1 366 ? -20.595 -13.511 -8.056 1.00 93.75 366 LEU A C 1
ATOM 2834 O O . LEU A 1 366 ? -21.819 -13.551 -8.149 1.00 93.75 366 LEU A O 1
ATOM 2838 N N . LYS A 1 367 ? -19.944 -12.438 -8.512 1.00 91.06 367 LYS A N 1
ATOM 2839 C CA . LYS A 1 367 ? -20.655 -11.288 -9.083 1.00 91.06 367 LYS A CA 1
ATOM 2840 C C . LYS A 1 367 ? -21.467 -11.647 -10.333 1.00 91.06 367 LYS A C 1
ATOM 2842 O O . LYS A 1 367 ? -22.549 -11.083 -10.496 1.00 91.06 367 LYS A O 1
ATOM 2847 N N . SER A 1 368 ? -21.002 -12.581 -11.162 1.00 89.31 368 SER A N 1
ATOM 2848 C CA . SER A 1 368 ? -21.703 -13.022 -12.379 1.00 89.31 368 SER A CA 1
ATOM 2849 C C . SER A 1 368 ? -22.645 -14.215 -12.182 1.00 89.31 368 SER A C 1
ATOM 2851 O O . SER A 1 368 ? -23.530 -14.390 -13.007 1.00 89.31 368 SER A O 1
ATOM 2853 N N . GLY A 1 369 ? -22.482 -15.015 -11.122 1.00 93.88 369 GLY A N 1
ATOM 2854 C CA . GLY A 1 369 ? -23.302 -16.215 -10.883 1.00 93.88 369 GLY A CA 1
ATOM 2855 C C . GLY A 1 369 ? -24.664 -15.955 -10.223 1.00 93.88 369 GLY A C 1
ATOM 2856 O O . GLY A 1 369 ? -25.054 -14.812 -9.997 1.00 93.88 369 GLY A O 1
ATOM 2857 N N . GLU A 1 370 ? -25.377 -17.018 -9.858 1.00 97.38 370 GLU A N 1
ATOM 2858 C CA . GLU A 1 370 ? -26.652 -16.947 -9.116 1.00 97.38 370 GLU A CA 1
ATOM 2859 C C . GLU A 1 370 ? -26.453 -16.635 -7.625 1.00 97.38 370 GLU A C 1
ATOM 2861 O O . GLU A 1 370 ? -27.289 -15.996 -6.981 1.00 97.38 370 GLU A O 1
ATOM 2866 N N . TYR A 1 371 ? -25.298 -17.024 -7.085 1.00 97.19 371 TYR A N 1
ATOM 2867 C CA . TYR A 1 371 ? -24.904 -16.754 -5.708 1.00 97.19 371 TYR A CA 1
ATOM 2868 C C . TYR A 1 371 ? -24.145 -15.436 -5.586 1.00 97.19 371 TYR A C 1
ATOM 2870 O O . TYR A 1 371 ? -23.367 -15.058 -6.456 1.00 97.19 371 TYR A O 1
ATOM 2878 N N . GLY A 1 372 ? -24.352 -14.732 -4.481 1.00 95.75 372 GLY A N 1
ATOM 2879 C CA . GLY A 1 372 ? -23.577 -13.575 -4.058 1.00 95.75 372 GLY A CA 1
ATOM 2880 C C . GLY A 1 372 ? -22.872 -13.846 -2.734 1.00 95.75 372 GLY A C 1
ATOM 2881 O O . GLY A 1 372 ? -23.257 -14.732 -1.976 1.00 95.75 372 GLY A O 1
ATOM 2882 N N . ALA A 1 373 ? -21.846 -13.055 -2.445 1.00 96.12 373 ALA A N 1
ATOM 2883 C CA . ALA A 1 373 ? -21.206 -13.022 -1.137 1.00 96.12 373 ALA A CA 1
ATOM 2884 C C . ALA A 1 373 ? -21.643 -11.761 -0.392 1.00 96.12 373 ALA A C 1
ATOM 2886 O O . ALA A 1 373 ? -21.442 -10.645 -0.880 1.00 96.12 373 ALA A O 1
ATOM 2887 N N . VAL A 1 374 ? -22.214 -11.945 0.794 1.00 95.19 374 VAL A N 1
ATOM 2888 C CA . VAL A 1 374 ? -22.668 -10.865 1.675 1.00 95.19 374 VAL A CA 1
ATOM 2889 C C . VAL A 1 374 ? -21.841 -10.915 2.958 1.00 95.19 374 VAL A C 1
ATOM 2891 O O . VAL A 1 374 ? -21.674 -12.003 3.506 1.00 95.19 374 VAL A O 1
ATOM 2894 N N . PRO A 1 375 ? -21.281 -9.795 3.446 1.00 94.69 375 PRO A N 1
ATOM 2895 C CA . PRO A 1 375 ? -20.481 -9.806 4.665 1.00 94.69 375 PRO A CA 1
ATOM 2896 C C . PRO A 1 375 ? -21.259 -10.359 5.863 1.00 94.69 375 PRO A C 1
ATOM 2898 O O . PRO A 1 375 ? -22.465 -10.142 5.994 1.00 94.69 375 PRO A O 1
ATOM 2901 N N . THR A 1 376 ? -20.570 -11.059 6.756 1.00 95.81 376 THR A N 1
ATOM 2902 C CA . THR A 1 376 ? -21.148 -11.473 8.041 1.00 95.81 376 THR A CA 1
ATOM 2903 C C . THR A 1 376 ? -21.039 -10.337 9.065 1.00 95.81 376 THR A C 1
ATOM 2905 O O . THR A 1 376 ? -20.150 -9.489 8.982 1.00 95.81 376 THR A O 1
ATOM 2908 N N . ASP A 1 377 ? -21.960 -10.276 10.030 1.00 91.38 377 ASP A N 1
ATOM 2909 C CA . ASP A 1 377 ? -22.021 -9.169 11.002 1.00 91.38 377 ASP A CA 1
ATOM 2910 C C . ASP A 1 377 ? -20.883 -9.208 12.043 1.00 91.38 377 ASP A C 1
ATOM 2912 O O . ASP A 1 377 ? -20.277 -8.179 12.325 1.00 91.38 377 ASP A O 1
ATOM 2916 N N . LYS A 1 378 ? -20.578 -10.383 12.617 1.00 88.38 378 LYS A N 1
ATOM 2917 C CA . LYS A 1 378 ? -19.629 -10.517 13.748 1.00 88.38 378 LYS A CA 1
ATOM 2918 C C . LYS A 1 378 ? -18.522 -11.542 13.547 1.00 88.38 378 LYS A C 1
ATOM 2920 O O . LYS A 1 378 ? -17.465 -11.408 14.151 1.00 88.38 378 LYS A O 1
ATOM 2925 N N . ASP A 1 379 ? -18.757 -12.539 12.705 1.00 87.00 379 ASP A N 1
ATOM 2926 C CA . ASP A 1 379 ? -17.847 -13.680 12.569 1.00 87.00 379 ASP A CA 1
ATOM 2927 C C . ASP A 1 379 ? -16.689 -13.384 11.599 1.00 87.00 379 ASP A C 1
ATOM 2929 O O . ASP A 1 379 ? -15.690 -14.099 11.566 1.00 87.00 379 ASP A O 1
ATOM 2933 N N . GLY A 1 380 ? -16.796 -12.293 10.832 1.00 87.56 380 GLY A N 1
ATOM 2934 C CA . GLY A 1 380 ? -15.880 -11.971 9.745 1.00 87.56 380 GLY A CA 1
ATOM 2935 C C . GLY A 1 380 ? -16.122 -12.837 8.502 1.00 87.56 380 GLY A C 1
ATOM 2936 O O . GLY A 1 380 ? -16.808 -13.857 8.533 1.00 87.56 380 GLY A O 1
ATOM 2937 N N . GLY A 1 381 ? -15.575 -12.407 7.363 1.00 92.00 381 GLY A N 1
ATOM 2938 C CA . GLY A 1 381 ? -15.759 -13.106 6.088 1.00 92.00 381 GLY A CA 1
ATOM 2939 C C . GLY A 1 381 ? -17.099 -12.809 5.403 1.00 92.00 381 GLY A C 1
ATOM 2940 O O . GLY A 1 381 ? -17.616 -11.694 5.492 1.00 92.00 381 GLY A O 1
ATOM 2941 N N . TYR A 1 382 ? -17.617 -13.795 4.662 1.00 94.12 382 TYR A N 1
ATOM 2942 C CA . TYR A 1 382 ? -18.807 -13.668 3.815 1.00 94.12 382 TYR A CA 1
ATOM 2943 C C . TYR A 1 382 ? -19.716 -14.891 3.954 1.00 94.12 382 TYR A C 1
ATOM 2945 O O . TYR A 1 382 ? -19.234 -16.020 3.989 1.00 94.12 382 TYR A O 1
ATOM 2953 N N . ALA A 1 383 ? -21.025 -14.661 3.953 1.00 95.12 383 ALA A N 1
ATOM 2954 C CA . ALA A 1 383 ? -22.037 -15.677 3.721 1.00 95.12 383 ALA A CA 1
ATOM 2955 C C . ALA A 1 383 ? -22.347 -15.754 2.221 1.00 95.12 383 ALA A C 1
ATOM 2957 O O . ALA A 1 383 ? -22.535 -14.727 1.560 1.00 95.12 383 ALA A O 1
ATOM 2958 N N . MET A 1 384 ? -22.408 -16.971 1.685 1.00 96.38 384 MET A N 1
ATOM 2959 C CA . MET A 1 384 ? -22.863 -17.211 0.320 1.00 96.38 384 MET A CA 1
ATOM 2960 C C . MET A 1 384 ? -24.390 -17.289 0.315 1.00 96.38 384 MET A C 1
ATOM 2962 O O . MET A 1 384 ? -24.972 -18.083 1.048 1.00 96.38 384 MET A O 1
ATOM 2966 N N . VAL A 1 385 ? -25.038 -16.451 -0.488 1.00 95.88 385 VAL A N 1
ATOM 2967 C CA . VAL A 1 385 ? -26.502 -16.345 -0.548 1.00 95.88 385 VAL A CA 1
ATOM 2968 C C . VAL A 1 385 ? -26.976 -16.396 -1.988 1.00 95.88 385 VAL A C 1
ATOM 2970 O O . VAL A 1 385 ? -26.308 -15.876 -2.880 1.00 95.88 385 VAL A O 1
ATOM 2973 N N . HIS A 1 386 ? -28.139 -16.988 -2.232 1.00 97.19 386 HIS A N 1
ATOM 2974 C CA . HIS A 1 386 ? -28.774 -16.891 -3.540 1.00 97.19 386 HIS A CA 1
ATOM 2975 C C . HIS A 1 386 ? -29.270 -15.454 -3.760 1.00 97.19 386 HIS A C 1
ATOM 2977 O O . HIS A 1 386 ? -29.931 -14.888 -2.885 1.00 97.19 386 HIS A O 1
ATOM 2983 N N . LYS A 1 387 ? -28.942 -14.831 -4.899 1.00 96.00 387 LYS A N 1
ATOM 2984 C CA . LYS A 1 387 ? -29.200 -13.394 -5.117 1.00 96.00 387 LYS A CA 1
ATOM 2985 C C . LYS A 1 387 ? -30.683 -13.044 -5.054 1.00 96.00 387 LYS A C 1
ATOM 2987 O O . LYS A 1 387 ? -31.027 -12.034 -4.449 1.00 96.00 387 LYS A O 1
ATOM 2992 N N . THR A 1 388 ? -31.553 -13.873 -5.632 1.00 96.00 388 THR A N 1
ATOM 2993 C CA . THR A 1 388 ? -33.002 -13.612 -5.623 1.00 96.00 388 THR A CA 1
ATOM 2994 C C . THR A 1 388 ? -33.578 -13.705 -4.210 1.00 96.00 388 THR A C 1
ATOM 2996 O O . THR A 1 388 ? -34.293 -12.803 -3.786 1.00 96.00 388 THR A O 1
ATOM 2999 N N . SER A 1 389 ? -33.191 -14.726 -3.440 1.00 94.62 389 SER A N 1
ATOM 3000 C CA . SER A 1 389 ? -33.613 -14.906 -2.047 1.00 94.62 389 SER A CA 1
ATOM 3001 C C . SER A 1 389 ? -33.085 -13.793 -1.148 1.00 94.62 389 SER A C 1
ATOM 3003 O O . SER A 1 389 ? -33.792 -13.334 -0.260 1.00 94.62 389 SER A O 1
ATOM 3005 N N . PHE A 1 390 ? -31.860 -13.320 -1.395 1.00 94.19 390 PHE A N 1
ATOM 3006 C CA . PHE A 1 390 ? -31.292 -12.190 -0.668 1.00 94.19 390 PHE A CA 1
ATOM 3007 C C . PHE A 1 390 ? -32.057 -10.890 -0.938 1.00 94.19 390 PHE A C 1
ATOM 3009 O O . PHE A 1 390 ? -32.362 -10.171 0.006 1.00 94.19 390 PHE A O 1
ATOM 3016 N N . VAL A 1 391 ? -32.410 -10.600 -2.196 1.00 91.94 391 VAL A N 1
ATOM 3017 C CA . VAL A 1 391 ? -33.225 -9.421 -2.542 1.00 91.94 391 VAL A CA 1
ATOM 3018 C C . VAL A 1 391 ? -34.625 -9.518 -1.932 1.00 91.94 391 VAL A C 1
ATOM 3020 O O . VAL A 1 391 ? -35.083 -8.547 -1.340 1.00 91.94 391 VAL A O 1
ATOM 3023 N N . ALA A 1 392 ? -35.273 -10.683 -1.999 1.00 91.38 392 ALA A N 1
ATOM 3024 C CA . ALA A 1 392 ? -36.572 -10.895 -1.363 1.00 91.38 392 ALA A CA 1
ATOM 3025 C C . ALA A 1 392 ? -36.501 -10.696 0.162 1.00 91.38 392 ALA A C 1
ATOM 3027 O O . ALA A 1 392 ? -37.319 -9.976 0.726 1.00 91.38 392 ALA A O 1
ATOM 3028 N N . ALA A 1 393 ? -35.477 -11.253 0.818 1.00 91.12 393 ALA A N 1
ATOM 3029 C CA . ALA A 1 393 ? -35.255 -11.076 2.252 1.00 91.12 393 ALA A CA 1
ATOM 3030 C C . ALA A 1 393 ? -34.930 -9.620 2.624 1.00 91.12 393 ALA A C 1
ATOM 3032 O O . ALA A 1 393 ? -35.328 -9.164 3.693 1.00 91.12 393 ALA A O 1
ATOM 3033 N N . LEU A 1 394 ? -34.222 -8.880 1.761 1.00 89.50 394 LEU A N 1
ATOM 3034 C CA . LEU A 1 394 ? -33.987 -7.445 1.936 1.00 89.50 394 LEU A CA 1
ATOM 3035 C C . LEU A 1 394 ? -35.297 -6.659 1.883 1.00 89.50 394 LEU A C 1
ATOM 3037 O O . LEU A 1 394 ? -35.547 -5.881 2.795 1.00 89.50 394 LEU A O 1
ATOM 3041 N N . ILE A 1 395 ? -36.123 -6.888 0.857 1.00 86.88 395 ILE A N 1
ATOM 3042 C CA . ILE A 1 395 ? -37.429 -6.229 0.700 1.00 86.88 395 ILE A CA 1
ATOM 3043 C C . ILE A 1 395 ? -38.328 -6.557 1.894 1.00 86.88 395 ILE A C 1
ATOM 3045 O O . ILE A 1 395 ? -38.915 -5.658 2.473 1.00 86.88 395 ILE A O 1
ATOM 3049 N N . GLN A 1 396 ? -38.368 -7.819 2.327 1.00 87.19 396 GLN A N 1
ATOM 3050 C CA . GLN A 1 396 ? -39.135 -8.230 3.505 1.00 87.19 396 GLN A CA 1
ATOM 3051 C C . GLN A 1 396 ? -38.614 -7.597 4.807 1.00 87.19 396 GLN A C 1
ATOM 3053 O O . GLN A 1 396 ? -39.398 -7.302 5.702 1.00 87.19 396 GLN A O 1
ATOM 3058 N N . SER A 1 397 ? -37.294 -7.412 4.939 1.00 85.12 397 SER A N 1
ATOM 3059 C CA . SER A 1 397 ? -36.685 -6.778 6.123 1.00 85.12 397 SER A CA 1
ATOM 3060 C C . SER A 1 397 ? -36.879 -5.260 6.143 1.00 85.12 397 SER A C 1
ATOM 3062 O O . SER A 1 397 ? -36.719 -4.636 7.189 1.00 85.12 397 SER A O 1
ATOM 3064 N N . MET A 1 398 ? -37.175 -4.662 4.991 1.00 81.06 398 MET A N 1
ATOM 3065 C CA . MET A 1 398 ? -37.614 -3.281 4.877 1.00 81.06 398 MET A CA 1
ATOM 3066 C C . MET A 1 398 ? -39.125 -3.245 5.106 1.00 81.06 398 MET A C 1
ATOM 3068 O O . MET A 1 398 ? -39.899 -3.215 4.156 1.00 81.06 398 MET A O 1
ATOM 3072 N N . ASP A 1 399 ? -39.538 -3.308 6.373 1.00 70.00 399 ASP A N 1
ATOM 3073 C CA . ASP A 1 399 ? -40.952 -3.206 6.747 1.00 70.00 399 ASP A CA 1
ATOM 3074 C C . ASP A 1 399 ? -41.602 -1.962 6.107 1.00 70.00 399 ASP A C 1
ATOM 3076 O O . ASP A 1 399 ? -41.009 -0.876 6.099 1.00 70.00 399 ASP A O 1
ATOM 3080 N N . GLN A 1 400 ? -42.827 -2.119 5.597 1.00 60.25 400 GLN A N 1
ATOM 3081 C CA . GLN A 1 400 ? -43.577 -1.080 4.877 1.00 60.25 400 GLN A CA 1
ATOM 3082 C C . GLN A 1 400 ? -43.874 0.145 5.755 1.00 60.25 400 GLN A C 1
ATOM 3084 O O . GLN A 1 400 ? -44.069 1.238 5.240 1.00 60.25 400 GLN A O 1
ATOM 3089 N N . ASN A 1 401 ? -43.857 -0.001 7.084 1.00 65.19 401 ASN A N 1
ATOM 3090 C CA . ASN A 1 401 ? -44.048 1.130 7.999 1.00 65.19 401 ASN A CA 1
ATOM 3091 C C . ASN A 1 401 ? -42.800 2.016 8.144 1.00 65.19 401 ASN A C 1
ATOM 3093 O O . ASN A 1 401 ? -42.894 3.146 8.614 1.00 65.19 401 ASN A O 1
ATOM 3097 N N . THR A 1 402 ? -41.618 1.494 7.800 1.00 68.56 402 THR A N 1
ATOM 3098 C CA . THR A 1 402 ? -40.336 2.205 7.959 1.00 68.56 402 THR A CA 1
ATOM 3099 C C . THR A 1 402 ? -39.879 2.861 6.659 1.00 68.56 402 THR A C 1
ATOM 3101 O O . THR A 1 402 ? -39.169 3.869 6.675 1.00 68.56 402 THR A O 1
ATOM 3104 N N . TYR A 1 403 ? -40.254 2.267 5.531 1.00 73.31 403 TYR A N 1
ATOM 3105 C CA . TYR A 1 403 ? -39.852 2.693 4.202 1.00 73.31 403 TYR A CA 1
ATOM 3106 C C . TYR A 1 403 ? -41.084 2.894 3.345 1.00 73.31 403 TYR A C 1
ATOM 3108 O O . TYR A 1 403 ? -41.902 1.990 3.250 1.00 73.31 403 TYR A O 1
ATOM 3116 N N . ASP A 1 404 ? -41.161 4.039 2.676 1.00 72.44 404 ASP A N 1
ATOM 3117 C CA . ASP A 1 404 ? -42.186 4.285 1.672 1.00 72.44 404 ASP A CA 1
ATOM 3118 C C . ASP A 1 404 ? -41.844 3.489 0.393 1.00 72.44 404 ASP A C 1
ATOM 3120 O O . ASP A 1 404 ? -40.817 3.775 -0.241 1.00 72.44 404 ASP A O 1
ATOM 3124 N N . PRO A 1 405 ? -42.627 2.452 0.037 1.00 67.25 405 PRO A N 1
ATOM 3125 C CA . PRO A 1 405 ? -42.376 1.647 -1.154 1.00 67.25 405 PRO A CA 1
ATOM 3126 C C . PRO A 1 405 ? -42.747 2.382 -2.452 1.00 67.25 405 PRO A C 1
ATOM 3128 O O . PRO A 1 405 ? -42.287 1.969 -3.520 1.00 67.25 405 PRO A O 1
ATOM 3131 N N . ASP A 1 406 ? -43.533 3.460 -2.360 1.00 59.47 406 ASP A N 1
ATOM 3132 C CA . ASP A 1 406 ? -44.216 4.099 -3.485 1.00 59.47 406 ASP A CA 1
ATOM 3133 C C . ASP A 1 406 ? -43.528 5.388 -3.961 1.00 59.47 406 ASP A C 1
ATOM 3135 O O . ASP A 1 406 ? -43.864 5.905 -5.027 1.00 59.47 406 ASP A O 1
ATOM 3139 N N . VAL A 1 407 ? -42.481 5.869 -3.273 1.00 57.03 407 VAL A N 1
ATOM 3140 C CA . VAL A 1 407 ? -41.602 6.928 -3.811 1.00 57.03 407 VAL A CA 1
ATOM 3141 C C . VAL A 1 407 ? -40.647 6.325 -4.843 1.00 57.03 407 VAL A C 1
ATOM 3143 O O . VAL A 1 407 ? -39.433 6.189 -4.651 1.00 57.03 407 VAL A O 1
ATOM 3146 N N . MET A 1 408 ? -41.205 5.962 -5.993 1.00 53.06 408 MET A N 1
ATOM 3147 C CA . MET A 1 408 ? -40.434 5.770 -7.208 1.00 53.06 408 MET A CA 1
ATOM 3148 C C . MET A 1 408 ? -39.802 7.123 -7.563 1.00 53.06 408 MET A C 1
ATOM 3150 O O . MET A 1 408 ? -40.483 8.065 -7.955 1.00 53.06 408 MET A O 1
ATOM 3154 N N . LEU A 1 409 ? -38.469 7.214 -7.511 1.00 53.78 409 LEU A N 1
ATOM 3155 C CA . LEU A 1 409 ? -37.661 8.344 -8.024 1.00 53.78 409 LEU A CA 1
ATOM 3156 C C . LEU A 1 409 ? -37.854 8.619 -9.539 1.00 53.78 409 LEU A C 1
ATOM 3158 O O . LEU A 1 409 ? -37.064 9.337 -10.151 1.00 53.78 409 LEU A O 1
ATOM 3162 N N . HIS A 1 410 ? -38.858 8.004 -10.161 1.00 52.03 410 HIS A N 1
ATOM 3163 C CA . HIS A 1 410 ? -39.308 8.288 -11.512 1.00 52.03 410 HIS A CA 1
ATOM 3164 C C . HIS A 1 410 ? -40.194 9.546 -11.576 1.00 52.03 410 HIS A C 1
ATOM 3166 O O . HIS A 1 410 ? -40.145 10.216 -12.605 1.00 52.03 410 HIS A O 1
ATOM 3172 N N . ASP A 1 411 ? -40.889 9.917 -10.488 1.00 48.78 411 ASP A N 1
ATOM 3173 C CA . ASP A 1 411 ? -41.865 11.028 -10.494 1.00 48.78 411 ASP A CA 1
ATOM 3174 C C . ASP A 1 411 ? -41.301 12.373 -9.998 1.00 48.78 411 ASP A C 1
ATOM 3176 O O . ASP A 1 411 ? -41.801 13.433 -10.364 1.00 48.78 411 ASP A O 1
ATOM 3180 N N . LEU A 1 412 ? -40.207 12.347 -9.233 1.00 57.38 412 LEU A N 1
ATOM 3181 C CA . LEU A 1 412 ? -39.365 13.513 -8.960 1.00 57.38 412 LEU A CA 1
ATOM 3182 C C . LEU A 1 412 ? -38.003 13.235 -9.569 1.00 57.38 412 LEU A C 1
ATOM 3184 O O . LEU A 1 412 ? -37.284 12.326 -9.138 1.00 57.38 412 LEU A O 1
ATOM 3188 N N . SER A 1 413 ? -37.635 14.007 -10.584 1.00 71.44 413 SER A N 1
ATOM 3189 C CA . SER A 1 413 ? -36.324 13.851 -11.179 1.00 71.44 413 SER A CA 1
ATOM 3190 C C . SER A 1 413 ? -35.282 14.138 -10.094 1.00 71.44 413 SER A C 1
ATOM 3192 O O . SER A 1 413 ? -35.425 15.051 -9.283 1.00 71.44 413 SER A O 1
ATOM 3194 N N . ALA A 1 414 ? -34.186 13.378 -10.044 1.00 74.94 414 ALA A N 1
ATOM 3195 C CA . ALA A 1 414 ? -33.083 13.691 -9.126 1.00 74.94 414 ALA A CA 1
ATOM 3196 C C . ALA A 1 414 ? -32.597 15.154 -9.266 1.00 74.94 414 ALA A C 1
ATOM 3198 O O . ALA A 1 414 ? -31.968 15.685 -8.356 1.00 74.94 414 ALA A O 1
ATOM 3199 N N . GLN A 1 415 ? -32.902 15.784 -10.404 1.00 79.62 415 GLN A N 1
ATOM 3200 C CA . GLN A 1 415 ? -32.696 17.195 -10.675 1.00 79.62 415 GLN A CA 1
ATOM 3201 C C . GLN A 1 415 ? -33.558 18.107 -9.782 1.00 79.62 415 GLN A C 1
ATOM 3203 O O . GLN A 1 415 ? -33.014 19.057 -9.232 1.00 79.62 415 GLN A O 1
ATOM 3208 N N . ASP A 1 416 ? -34.825 17.779 -9.524 1.00 83.81 416 ASP A N 1
ATOM 3209 C CA . ASP A 1 416 ? -35.713 18.576 -8.661 1.00 83.81 416 ASP A CA 1
ATOM 3210 C C . ASP A 1 416 ? -35.178 18.637 -7.223 1.00 83.81 416 ASP A C 1
ATOM 3212 O O . ASP A 1 416 ? -35.109 19.696 -6.601 1.00 83.81 416 ASP A O 1
ATOM 3216 N N . TYR A 1 417 ? -34.683 17.510 -6.700 1.00 82.62 417 TYR A N 1
ATOM 3217 C CA . TYR A 1 417 ? -34.017 17.480 -5.393 1.00 82.62 417 TYR A CA 1
ATOM 3218 C C . TYR A 1 417 ? -32.723 18.298 -5.367 1.00 82.62 417 TYR A C 1
ATOM 3220 O O . TYR A 1 417 ? -32.412 18.936 -4.358 1.00 82.62 417 TYR A O 1
ATOM 3228 N N . VAL A 1 418 ? -31.950 18.270 -6.456 1.00 86.00 418 VAL A N 1
ATOM 3229 C CA . VAL A 1 418 ? -30.731 19.075 -6.597 1.00 86.00 418 VAL A CA 1
ATOM 3230 C C . VAL A 1 418 ? -31.069 20.561 -6.584 1.00 86.00 418 VAL A C 1
ATOM 3232 O O . VAL A 1 418 ? -30.394 21.318 -5.889 1.00 86.00 418 VAL A O 1
ATOM 3235 N N . GLU A 1 419 ? -32.094 20.967 -7.327 1.00 87.94 419 GLU A N 1
ATOM 3236 C CA . GLU A 1 419 ? -32.535 22.356 -7.443 1.00 87.94 419 GLU A CA 1
ATOM 3237 C C . GLU A 1 419 ? -33.113 22.868 -6.125 1.00 87.94 419 GLU A C 1
ATOM 3239 O O . GLU A 1 419 ? -32.674 23.908 -5.635 1.00 87.94 419 GLU A O 1
ATOM 3244 N N . ASN A 1 420 ? -33.981 22.090 -5.475 1.00 88.31 420 ASN A N 1
ATOM 3245 C CA . ASN A 1 420 ? -34.521 22.421 -4.155 1.00 88.31 420 ASN A CA 1
ATOM 3246 C C . ASN A 1 420 ? -33.413 22.568 -3.105 1.00 88.31 420 ASN A C 1
ATOM 3248 O O . ASN A 1 420 ? -33.370 23.553 -2.364 1.00 88.31 420 ASN A O 1
ATOM 3252 N N . TYR A 1 421 ? -32.467 21.625 -3.063 1.00 90.69 421 TYR A N 1
ATOM 3253 C CA . TYR A 1 421 ? -31.326 21.728 -2.156 1.00 90.69 421 TYR A CA 1
ATOM 3254 C C . TYR A 1 421 ? -30.417 22.913 -2.504 1.00 90.69 421 TYR A C 1
ATOM 3256 O O . TYR A 1 421 ? -29.906 23.574 -1.602 1.00 90.69 421 TYR A O 1
ATOM 3264 N N . ALA A 1 422 ? -30.208 23.216 -3.787 1.00 92.38 422 ALA A N 1
ATOM 3265 C CA . ALA A 1 422 ? -29.393 24.354 -4.193 1.00 92.38 422 ALA A CA 1
ATOM 3266 C C . ALA A 1 422 ? -30.017 25.690 -3.781 1.00 92.38 422 ALA A C 1
ATOM 3268 O O . ALA A 1 422 ? -29.299 26.544 -3.257 1.00 92.38 422 ALA A O 1
ATOM 3269 N N . SER A 1 423 ? -31.332 25.827 -3.935 1.00 94.31 423 SER A N 1
ATOM 3270 C CA . SER A 1 423 ? -32.099 26.979 -3.459 1.00 94.31 423 SER A CA 1
ATOM 3271 C C . SER A 1 423 ? -31.991 27.134 -1.940 1.00 94.31 423 SER A C 1
ATOM 3273 O O . SER A 1 423 ? -31.696 28.224 -1.451 1.00 94.31 423 SER A O 1
ATOM 3275 N N . LEU A 1 424 ? -32.113 26.037 -1.184 1.00 95.00 424 LEU A N 1
ATOM 3276 C CA . LEU A 1 424 ? -31.923 26.057 0.270 1.00 95.00 424 LEU A CA 1
ATOM 3277 C C . LEU A 1 424 ? -30.500 26.483 0.662 1.00 95.00 424 LEU A C 1
ATOM 3279 O O . LEU A 1 424 ? -30.313 27.285 1.571 1.00 95.00 424 LEU A O 1
ATOM 3283 N N . VAL A 1 425 ? -29.478 25.970 -0.025 1.00 95.62 425 VAL A N 1
ATOM 3284 C CA . VAL A 1 425 ? -28.082 26.339 0.244 1.00 95.62 425 VAL A CA 1
ATOM 3285 C C . VAL A 1 425 ? -27.807 27.805 -0.087 1.00 95.62 425 VAL A C 1
ATOM 3287 O O . VAL A 1 425 ? -27.029 28.446 0.621 1.00 95.62 425 VAL A O 1
ATOM 3290 N N . GLN A 1 426 ? -28.421 28.336 -1.144 1.00 96.19 426 GLN A N 1
ATOM 3291 C CA . GLN A 1 426 ? -28.337 29.758 -1.459 1.00 96.19 426 GLN A CA 1
ATOM 3292 C C . GLN A 1 426 ? -28.926 30.594 -0.322 1.00 96.19 426 GLN A C 1
ATOM 3294 O O . GLN A 1 426 ? -28.248 31.494 0.167 1.00 96.19 426 GLN A O 1
ATOM 3299 N N . TRP A 1 427 ? -30.118 30.232 0.155 1.00 96.81 427 TRP A N 1
ATOM 3300 C CA . TRP A 1 427 ? -30.747 30.894 1.294 1.00 96.81 427 TRP A CA 1
ATOM 3301 C C . TRP A 1 427 ? -29.859 30.854 2.552 1.00 96.81 427 TRP A C 1
ATOM 3303 O O . TRP A 1 427 ? -29.613 31.893 3.158 1.00 96.81 427 TRP A O 1
ATOM 3313 N N . ILE A 1 428 ? -29.269 29.695 2.885 1.00 95.38 428 ILE A N 1
ATOM 3314 C CA . ILE A 1 428 ? -28.321 29.561 4.012 1.00 95.38 428 ILE A CA 1
ATOM 3315 C C . ILE A 1 428 ? -27.102 30.479 3.835 1.00 95.38 428 ILE A C 1
ATOM 3317 O O . ILE A 1 428 ? -26.642 31.100 4.790 1.00 95.38 428 ILE A O 1
ATOM 3321 N N . ALA A 1 429 ? -26.539 30.553 2.627 1.00 96.50 429 ALA A N 1
ATOM 3322 C CA . ALA A 1 429 ? -25.359 31.372 2.355 1.00 96.50 429 ALA A CA 1
ATOM 3323 C C . ALA A 1 429 ? -25.654 32.877 2.459 1.00 96.50 429 ALA A C 1
ATOM 3325 O O . ALA A 1 429 ? -24.798 33.640 2.911 1.00 96.50 429 ALA A O 1
ATOM 3326 N N . GLU A 1 430 ? -26.852 33.293 2.045 1.00 96.69 430 GLU A N 1
ATOM 3327 C CA . GLU A 1 430 ? -27.337 34.669 2.161 1.00 96.69 430 GLU A CA 1
ATOM 3328 C C . GLU A 1 430 ? -27.581 35.051 3.626 1.00 96.69 430 GLU A C 1
ATOM 3330 O O . GLU A 1 430 ? -27.069 36.081 4.072 1.00 96.69 430 GLU A O 1
ATOM 3335 N N . ASP A 1 431 ? -28.267 34.195 4.389 1.00 95.94 431 ASP A N 1
ATOM 3336 C CA . ASP A 1 431 ? -28.535 34.400 5.818 1.00 95.94 431 ASP A CA 1
ATOM 3337 C C . ASP A 1 431 ? -27.234 34.471 6.638 1.00 95.94 431 ASP A C 1
ATOM 3339 O O . ASP A 1 431 ? -26.996 35.428 7.380 1.00 95.94 431 ASP A O 1
ATOM 3343 N N . ALA A 1 432 ? -26.308 33.537 6.397 1.00 95.19 432 ALA A N 1
ATOM 3344 C CA . ALA A 1 432 ? -24.991 33.520 7.033 1.00 95.19 432 ALA A CA 1
ATOM 3345 C C . ALA A 1 432 ? -24.039 34.623 6.525 1.00 95.19 432 ALA A C 1
ATOM 3347 O O . ALA A 1 432 ? -22.958 34.812 7.090 1.00 95.19 432 ALA A O 1
ATOM 3348 N N . ARG A 1 433 ? -24.405 35.335 5.447 1.00 96.94 433 ARG A N 1
ATOM 3349 C CA . ARG A 1 433 ? -23.557 36.305 4.726 1.00 96.94 433 ARG A CA 1
ATOM 3350 C C . ARG A 1 433 ? -22.193 35.731 4.323 1.00 96.94 433 ARG A C 1
ATOM 3352 O O . ARG A 1 433 ? -21.191 36.449 4.290 1.00 96.94 433 ARG A O 1
ATOM 3359 N N . ASP A 1 434 ? -22.160 34.442 3.992 1.00 97.00 434 ASP A N 1
ATOM 3360 C CA . ASP A 1 434 ? -20.955 33.715 3.597 1.00 97.00 434 ASP A CA 1
ATOM 3361 C C . ASP A 1 434 ? -21.176 32.956 2.272 1.00 97.00 434 ASP A C 1
ATOM 3363 O O . ASP A 1 434 ? -21.641 31.811 2.257 1.00 97.00 434 ASP A O 1
ATOM 3367 N N . PRO A 1 435 ? -20.791 33.538 1.121 1.00 94.69 435 PRO A N 1
ATOM 3368 C CA . PRO A 1 435 ? -20.909 32.853 -0.166 1.00 94.69 435 PRO A CA 1
ATOM 3369 C C . PRO A 1 435 ? -19.976 31.635 -0.280 1.00 94.69 435 PRO A C 1
ATOM 3371 O O . PRO A 1 435 ? -20.224 30.721 -1.076 1.00 94.69 435 PRO A O 1
ATOM 3374 N N . THR A 1 436 ? -18.897 31.585 0.510 1.00 96.69 436 THR A N 1
ATOM 3375 C CA . THR A 1 436 ? -17.971 30.447 0.502 1.00 96.69 436 THR A CA 1
ATOM 3376 C C . THR A 1 436 ? -18.592 29.218 1.160 1.00 96.69 436 THR A C 1
ATOM 3378 O O . THR A 1 436 ? -18.376 28.101 0.672 1.00 96.69 436 THR A O 1
ATOM 3381 N N . LEU A 1 437 ? -19.448 29.425 2.167 1.00 95.88 437 LEU A N 1
ATOM 3382 C CA . LEU A 1 437 ? -20.281 28.385 2.760 1.00 95.88 437 LEU A CA 1
ATOM 3383 C C . LEU A 1 437 ? -21.194 27.759 1.704 1.00 95.88 437 LEU A C 1
ATOM 3385 O O . LEU A 1 437 ? -21.161 26.542 1.528 1.00 95.88 437 LEU A O 1
ATOM 3389 N N . GLY A 1 438 ? -21.914 28.563 0.916 1.00 96.12 438 GLY A N 1
ATOM 3390 C CA . GLY A 1 438 ? -22.782 28.049 -0.152 1.00 96.12 438 GLY A CA 1
ATOM 3391 C C . GLY A 1 438 ? -22.036 27.153 -1.152 1.00 96.12 438 GLY A C 1
ATOM 3392 O O . GLY A 1 438 ? -22.477 26.054 -1.503 1.00 96.12 438 GLY A O 1
ATOM 3393 N N . HIS A 1 439 ? -20.830 27.556 -1.561 1.00 95.19 439 HIS A N 1
ATOM 3394 C CA . HIS A 1 439 ? -19.975 26.725 -2.414 1.00 95.19 439 HIS A CA 1
ATOM 3395 C C . HIS A 1 439 ? -19.504 25.429 -1.742 1.00 95.19 439 HIS A C 1
ATOM 3397 O O . HIS A 1 439 ? -19.420 24.392 -2.412 1.00 95.19 439 HIS A O 1
ATOM 3403 N N . ALA A 1 440 ? -19.192 25.471 -0.446 1.00 94.69 440 ALA A N 1
ATOM 3404 C CA . ALA A 1 440 ? -18.798 24.294 0.320 1.00 94.69 440 ALA A CA 1
ATOM 3405 C C . ALA A 1 440 ? -19.966 23.305 0.481 1.00 94.69 440 ALA A C 1
ATOM 3407 O O . ALA A 1 440 ? -19.775 22.097 0.309 1.00 94.69 440 ALA A O 1
ATOM 3408 N N . LEU A 1 441 ? -21.171 23.819 0.733 1.00 94.94 441 LEU A N 1
ATOM 3409 C CA . LEU A 1 441 ? -22.400 23.048 0.898 1.00 94.94 441 LEU A CA 1
ATOM 3410 C C . LEU A 1 441 ? -22.842 22.346 -0.398 1.00 94.94 441 LEU A C 1
ATOM 3412 O O . LEU A 1 441 ? -23.282 21.194 -0.363 1.00 94.94 441 LEU A O 1
ATOM 3416 N N . LEU A 1 442 ? -22.630 22.982 -1.555 1.00 94.00 442 LEU A N 1
ATOM 3417 C CA . LEU A 1 442 ? -22.919 22.416 -2.883 1.00 94.00 442 LEU A CA 1
ATOM 3418 C C . LEU A 1 442 ? -21.849 21.452 -3.419 1.00 94.00 442 LEU A C 1
ATOM 3420 O O . LEU A 1 442 ? -22.027 20.862 -4.490 1.00 94.00 442 LEU A O 1
ATOM 3424 N N . ARG A 1 443 ? -20.715 21.287 -2.727 1.00 91.88 443 ARG A N 1
ATOM 3425 C CA . ARG A 1 443 ? -19.549 20.561 -3.262 1.00 91.88 443 ARG A CA 1
ATOM 3426 C C . ARG A 1 443 ? -19.880 19.142 -3.722 1.00 91.88 443 ARG A C 1
ATOM 3428 O O . ARG A 1 443 ? -19.410 18.714 -4.774 1.00 91.88 443 ARG A O 1
ATOM 3435 N N . ASP A 1 444 ? -20.651 18.414 -2.924 1.00 85.88 444 ASP A N 1
ATOM 3436 C CA . ASP A 1 444 ? -20.920 16.996 -3.159 1.00 85.88 444 ASP A CA 1
ATOM 3437 C C . ASP A 1 444 ? -22.055 16.784 -4.183 1.00 85.88 444 ASP A C 1
ATOM 3439 O O . ASP A 1 444 ? -22.046 15.778 -4.892 1.00 85.88 444 ASP A O 1
ATOM 3443 N N . VAL A 1 445 ? -22.945 17.768 -4.351 1.00 86.50 445 VAL A N 1
ATOM 3444 C CA . VAL A 1 445 ? -23.981 17.806 -5.400 1.00 86.50 445 VAL A CA 1
ATOM 3445 C C . VAL A 1 445 ? -23.375 18.008 -6.789 1.00 86.50 445 VAL A C 1
ATOM 3447 O O . VAL A 1 445 ? -23.748 17.324 -7.739 1.00 86.50 445 VAL A O 1
ATOM 3450 N N . ARG A 1 446 ? -22.339 18.850 -6.907 1.00 83.00 446 ARG A N 1
ATOM 3451 C CA . ARG A 1 446 ? -21.596 19.066 -8.169 1.00 83.00 446 ARG A CA 1
ATOM 3452 C C . ARG A 1 446 ? -20.913 17.803 -8.713 1.00 83.00 446 ARG A C 1
ATOM 3454 O O . ARG A 1 446 ? -20.466 17.792 -9.855 1.00 83.00 446 ARG A O 1
ATOM 3461 N N . MET A 1 447 ? -20.811 16.738 -7.912 1.00 79.25 447 MET A N 1
ATOM 3462 C CA . MET A 1 447 ? -20.295 15.436 -8.350 1.00 79.25 447 MET A CA 1
ATOM 3463 C C . MET A 1 447 ? -21.346 14.569 -9.075 1.00 79.25 447 MET A C 1
ATOM 3465 O O . MET A 1 447 ? -21.008 13.469 -9.524 1.00 79.25 447 MET A O 1
ATOM 3469 N N . GLY A 1 448 ? -22.584 15.062 -9.209 1.00 76.12 448 GLY A N 1
ATOM 3470 C CA . GLY A 1 448 ? -23.686 14.456 -9.958 1.00 76.12 448 GLY A CA 1
ATOM 3471 C C . GLY A 1 448 ? -24.610 13.554 -9.132 1.00 76.12 448 GLY A C 1
ATOM 3472 O O . GLY A 1 448 ? -24.369 13.263 -7.959 1.00 76.12 448 GLY A O 1
ATOM 3473 N N . ASN A 1 449 ? -25.649 13.035 -9.795 1.00 70.94 449 ASN A N 1
ATOM 3474 C CA . ASN A 1 449 ? -26.796 12.360 -9.162 1.00 70.94 449 ASN A CA 1
ATOM 3475 C C . ASN A 1 449 ? -26.464 11.016 -8.490 1.00 70.94 449 ASN A C 1
ATOM 3477 O O . ASN A 1 449 ? -27.259 10.473 -7.728 1.00 70.94 449 ASN A O 1
ATOM 3481 N N . ARG A 1 450 ? -25.254 10.480 -8.704 1.00 70.62 450 ARG A N 1
ATOM 3482 C CA . ARG A 1 450 ? -24.805 9.185 -8.152 1.00 70.62 450 ARG A CA 1
ATOM 3483 C C . ARG A 1 450 ? -24.803 9.118 -6.621 1.00 70.62 450 ARG A C 1
ATOM 3485 O O . ARG A 1 450 ? -24.633 8.034 -6.081 1.00 70.62 450 ARG A O 1
ATOM 3492 N N . ARG A 1 451 ? -24.915 10.263 -5.946 1.00 75.75 451 ARG A N 1
ATOM 3493 C CA . ARG A 1 451 ? -24.928 10.397 -4.483 1.00 75.75 451 ARG A CA 1
ATOM 3494 C C . ARG A 1 451 ? -26.320 10.592 -3.875 1.00 75.75 451 ARG A C 1
ATOM 3496 O O . ARG A 1 451 ? -26.439 10.586 -2.655 1.00 75.75 451 ARG A O 1
ATOM 3503 N N . PHE A 1 452 ? -27.345 10.767 -4.710 1.00 73.75 452 PHE A N 1
ATOM 3504 C CA . PHE A 1 452 ? -28.747 10.783 -4.277 1.00 73.75 452 PHE A CA 1
ATOM 3505 C C . PHE A 1 452 ? -29.289 9.365 -4.113 1.00 73.75 452 PHE A C 1
ATOM 3507 O O . PHE A 1 452 ? -30.139 9.112 -3.271 1.00 73.75 452 PHE A O 1
ATOM 3514 N N . ILE A 1 453 ? -28.735 8.420 -4.873 1.00 74.44 453 ILE A N 1
ATOM 3515 C CA . ILE A 1 453 ? -29.091 7.011 -4.784 1.00 74.44 453 ILE A CA 1
ATOM 3516 C C . ILE A 1 453 ? -28.115 6.330 -3.832 1.00 74.44 453 ILE A C 1
ATOM 3518 O O . ILE A 1 453 ? -26.914 6.246 -4.107 1.00 74.44 453 ILE A O 1
ATOM 3522 N N . SER A 1 454 ? -28.636 5.816 -2.722 1.00 76.81 454 SER A N 1
ATOM 3523 C CA . SER A 1 454 ? -27.896 4.896 -1.867 1.00 76.81 454 SER A CA 1
ATOM 3524 C C . SER A 1 454 ? -28.289 3.460 -2.169 1.00 76.81 454 SER A C 1
ATOM 3526 O O . SER A 1 454 ? -29.398 3.176 -2.612 1.00 76.81 454 SER A O 1
ATOM 3528 N N . ARG A 1 455 ? -27.359 2.541 -1.935 1.00 80.94 455 ARG A N 1
ATOM 3529 C CA . ARG A 1 455 ? -27.653 1.111 -1.979 1.00 80.94 455 ARG A CA 1
ATOM 3530 C C . ARG A 1 455 ? -27.911 0.644 -0.563 1.00 80.94 455 ARG A C 1
ATOM 3532 O O . ARG A 1 455 ? -27.109 0.946 0.316 1.00 80.94 455 ARG A O 1
ATOM 3539 N N . VAL A 1 456 ? -28.969 -0.136 -0.373 1.00 84.06 456 VAL A N 1
ATOM 3540 C CA . VAL A 1 456 ? -29.186 -0.857 0.880 1.00 84.06 456 VAL A CA 1
ATOM 3541 C C . VAL A 1 456 ? -28.007 -1.807 1.083 1.00 84.06 456 VAL A C 1
ATOM 3543 O O . VAL A 1 456 ? -27.701 -2.639 0.225 1.00 84.06 456 VAL A O 1
ATOM 3546 N N . ILE A 1 457 ? -27.300 -1.631 2.194 1.00 88.94 457 ILE A N 1
ATOM 3547 C CA . ILE A 1 457 ? -26.209 -2.510 2.610 1.00 88.94 457 ILE A CA 1
ATOM 3548 C C . ILE A 1 457 ? -26.773 -3.407 3.704 1.00 88.94 457 ILE A C 1
ATOM 3550 O O . ILE A 1 457 ? -27.474 -2.925 4.590 1.00 88.94 457 ILE A O 1
ATOM 3554 N N . ALA A 1 458 ? -26.460 -4.698 3.667 1.00 93.00 458 ALA A N 1
ATOM 3555 C CA . ALA A 1 458 ? -26.819 -5.605 4.743 1.00 93.00 458 ALA A CA 1
ATOM 3556 C C . ALA A 1 458 ? -25.686 -6.574 5.059 1.00 93.00 458 ALA A C 1
ATOM 3558 O O . ALA A 1 458 ? -24.930 -6.965 4.169 1.00 93.00 458 ALA A O 1
ATOM 3559 N N . ASN A 1 459 ? -25.623 -6.978 6.326 1.00 94.81 459 ASN A N 1
ATOM 3560 C CA . ASN A 1 459 ? -24.775 -8.070 6.789 1.00 94.81 459 ASN A CA 1
ATOM 3561 C C . ASN A 1 459 ? -25.638 -9.266 7.199 1.00 94.81 459 ASN A C 1
ATOM 3563 O O . ASN A 1 459 ? -26.745 -9.092 7.710 1.00 94.81 459 ASN A O 1
ATOM 3567 N N . VAL A 1 460 ? -25.121 -10.482 7.041 1.00 95.62 460 VAL A N 1
ATOM 3568 C CA . VAL A 1 460 ? -25.794 -11.701 7.514 1.00 95.62 460 VAL A CA 1
ATOM 3569 C C . VAL A 1 460 ? -25.423 -11.958 8.977 1.00 95.62 460 VAL A C 1
ATOM 3571 O O . VAL A 1 460 ? -24.244 -11.989 9.339 1.00 95.62 460 VAL A O 1
ATOM 3574 N N . LYS A 1 461 ? -26.421 -12.155 9.845 1.00 94.06 461 LYS A N 1
ATOM 3575 C CA . LYS A 1 461 ? -26.229 -12.482 11.270 1.00 94.06 461 LYS A CA 1
ATOM 3576 C C . LYS A 1 461 ? -25.921 -13.977 11.456 1.00 94.06 461 LYS A C 1
ATOM 3578 O O . LYS A 1 461 ? -26.715 -14.707 12.042 1.00 94.06 461 LYS A O 1
ATOM 3583 N N . THR A 1 462 ? -24.765 -14.426 10.971 1.00 94.50 462 THR A N 1
ATOM 3584 C CA . THR A 1 462 ? -24.326 -15.839 11.011 1.00 94.50 462 THR A CA 1
ATOM 3585 C C . THR A 1 462 ? -24.071 -16.387 12.419 1.00 94.50 462 THR A C 1
ATOM 3587 O O . THR A 1 462 ? -24.175 -17.585 12.629 1.00 94.50 462 THR A O 1
ATOM 3590 N N . HIS A 1 463 ? -23.846 -15.523 13.411 1.00 90.06 463 HIS A N 1
ATOM 3591 C CA . HIS A 1 463 ? -23.714 -15.894 14.826 1.00 90.06 463 HIS A CA 1
ATOM 3592 C C . HIS A 1 463 ? -25.038 -16.317 15.502 1.00 90.06 463 HIS A C 1
ATOM 3594 O O . HIS A 1 463 ? -25.082 -16.515 16.718 1.00 90.06 463 HIS A O 1
ATOM 3600 N N . LYS A 1 464 ? -26.148 -16.374 14.757 1.00 91.62 464 LYS A N 1
ATOM 3601 C CA . LYS A 1 464 ? -27.437 -16.904 15.223 1.00 91.62 464 LYS A CA 1
ATOM 3602 C C . LYS A 1 464 ? -27.554 -18.376 14.838 1.00 91.62 464 LYS A C 1
ATOM 3604 O O . LYS A 1 464 ? -26.955 -18.814 13.864 1.00 91.62 464 LYS A O 1
ATOM 3609 N N . GLN A 1 465 ? -28.330 -19.138 15.609 1.00 91.50 465 GLN A N 1
ATOM 3610 C CA . GLN A 1 465 ? -28.562 -20.553 15.314 1.00 91.50 465 GLN A CA 1
ATOM 3611 C C . GLN A 1 465 ? -29.161 -20.732 13.903 1.00 91.50 465 GLN A C 1
ATOM 3613 O O . GLN A 1 465 ? -29.900 -19.848 13.448 1.00 91.50 465 GLN A O 1
ATOM 3618 N N . PRO A 1 466 ? -28.878 -21.854 13.213 1.00 90.19 466 PRO A N 1
ATOM 3619 C CA . PRO A 1 466 ? -29.525 -22.184 11.943 1.00 90.19 466 PRO A CA 1
ATOM 3620 C C . PRO A 1 466 ? -31.054 -22.056 12.040 1.00 90.19 466 PRO A C 1
ATOM 3622 O O . PRO A 1 466 ? -31.641 -22.408 13.058 1.00 90.19 466 PRO A O 1
ATOM 3625 N N . GLY A 1 467 ? -31.692 -21.492 11.012 1.00 88.44 467 GLY A N 1
ATOM 3626 C CA . GLY A 1 467 ? -33.123 -21.141 11.023 1.00 88.44 467 GLY A CA 1
ATOM 3627 C C . GLY A 1 467 ? -33.441 -19.753 11.598 1.00 88.44 467 GLY A C 1
ATOM 3628 O O . GLY A 1 467 ? -34.430 -19.151 11.201 1.00 88.44 467 GLY A O 1
ATOM 3629 N N . ASN A 1 468 ? -32.560 -19.190 12.434 1.00 88.81 468 ASN A N 1
ATOM 3630 C CA . ASN A 1 468 ? -32.685 -17.839 13.005 1.00 88.81 468 ASN A CA 1
ATOM 3631 C C . ASN A 1 468 ? -31.683 -16.834 12.407 1.00 88.81 468 ASN A C 1
ATOM 3633 O O . ASN A 1 468 ? -31.449 -15.756 12.965 1.00 88.81 468 ASN A O 1
ATOM 3637 N N . MET A 1 469 ? -31.038 -17.189 11.293 1.00 89.69 469 MET A N 1
ATOM 3638 C CA . MET A 1 469 ? -30.165 -16.275 10.562 1.00 89.69 469 MET A CA 1
ATOM 3639 C C . MET A 1 469 ? -31.016 -15.199 9.887 1.00 89.69 469 MET A C 1
ATOM 3641 O O . MET A 1 469 ? -31.908 -15.504 9.105 1.00 89.69 469 MET A O 1
ATOM 3645 N N . GLY A 1 470 ? -30.720 -13.935 10.180 1.00 90.88 470 GLY A N 1
ATOM 3646 C CA . GLY A 1 470 ? -31.411 -12.788 9.597 1.00 90.88 470 GLY A CA 1
ATOM 3647 C C . GLY A 1 470 ? -30.440 -11.795 8.976 1.00 90.88 470 GLY A C 1
ATOM 3648 O O . GLY A 1 470 ? -29.224 -11.856 9.198 1.00 90.88 470 GLY A O 1
ATOM 3649 N N . LEU A 1 471 ? -30.986 -10.848 8.222 1.00 93.44 471 LEU A N 1
ATOM 3650 C CA . LEU A 1 471 ? -30.226 -9.717 7.711 1.00 93.44 471 LEU A CA 1
ATOM 3651 C C . LEU A 1 471 ? -30.153 -8.611 8.769 1.00 93.44 471 LEU A C 1
ATOM 3653 O O . LEU A 1 471 ? -31.076 -8.383 9.549 1.00 93.44 471 LEU A O 1
ATOM 3657 N N . ARG A 1 472 ? -29.014 -7.929 8.825 1.00 89.88 472 ARG A N 1
ATOM 3658 C CA . ARG A 1 472 ? -28.862 -6.647 9.505 1.00 89.88 472 ARG A CA 1
ATOM 3659 C C . ARG A 1 472 ? -28.789 -5.578 8.432 1.00 89.88 472 ARG A C 1
ATOM 3661 O O . ARG A 1 472 ? -27.740 -5.446 7.802 1.00 89.88 472 ARG A O 1
ATOM 3668 N N . ILE A 1 473 ? -29.874 -4.838 8.235 1.00 89.50 473 ILE A N 1
ATOM 3669 C CA . ILE A 1 473 ? -29.859 -3.676 7.352 1.00 89.50 473 ILE A CA 1
ATOM 3670 C C . ILE A 1 473 ? -28.956 -2.611 7.974 1.00 89.50 473 ILE A C 1
ATOM 3672 O O . ILE A 1 473 ? -29.023 -2.316 9.168 1.00 89.50 473 ILE A O 1
ATOM 3676 N N . ILE A 1 474 ? -28.046 -2.080 7.170 1.00 86.50 474 ILE A N 1
ATOM 3677 C CA . ILE A 1 474 ? -27.144 -1.007 7.555 1.00 86.50 474 ILE A CA 1
ATOM 3678 C C . ILE A 1 474 ? -27.691 0.273 6.933 1.00 86.50 474 ILE A C 1
ATOM 3680 O O . ILE A 1 474 ? -27.486 0.547 5.752 1.00 86.50 474 ILE A O 1
ATOM 3684 N N . HIS A 1 475 ? -28.339 1.087 7.760 1.00 76.06 475 HIS A N 1
ATOM 3685 C CA . HIS A 1 475 ? -28.931 2.371 7.370 1.00 76.06 475 HIS A CA 1
ATOM 3686 C C . HIS A 1 475 ? -27.885 3.483 7.164 1.00 76.06 475 HIS A C 1
ATOM 3688 O O . HIS A 1 475 ? -28.222 4.656 7.031 1.00 76.06 475 HIS A O 1
ATOM 3694 N N . SER A 1 476 ? -26.591 3.150 7.120 1.00 72.94 476 SER A N 1
ATOM 3695 C CA . SER A 1 476 ? -25.557 4.124 6.784 1.00 72.94 476 SER A CA 1
ATOM 3696 C C . SER A 1 476 ? -25.482 4.289 5.268 1.00 72.94 476 SER A C 1
ATOM 3698 O O . SER A 1 476 ? -25.059 3.368 4.569 1.00 72.94 476 SER A O 1
ATOM 3700 N N . SER A 1 477 ? -25.816 5.472 4.758 1.00 67.62 477 SER A N 1
ATOM 3701 C CA . SER A 1 477 ? -25.487 5.851 3.384 1.00 67.62 477 SER A CA 1
ATOM 3702 C C . SER A 1 477 ? -24.100 6.510 3.368 1.00 67.62 477 SER A C 1
ATOM 3704 O O . SER A 1 477 ? -23.972 7.670 3.763 1.00 67.62 477 SER A O 1
ATOM 3706 N N . PRO A 1 478 ? -23.024 5.827 2.926 1.00 61.41 478 PRO A N 1
ATOM 3707 C CA . PRO A 1 478 ? -21.665 6.375 2.990 1.00 61.41 478 PRO A CA 1
ATOM 3708 C C . PRO A 1 478 ? -21.414 7.524 1.995 1.00 61.41 478 PRO A C 1
ATOM 3710 O O . PRO A 1 478 ? -20.295 8.032 1.909 1.00 61.41 478 PRO A O 1
ATOM 3713 N N . GLY A 1 479 ? -22.417 7.913 1.204 1.00 69.00 479 GLY A N 1
ATOM 3714 C CA . GLY A 1 479 ? -22.249 8.785 0.047 1.00 69.00 479 GLY A CA 1
ATOM 3715 C C . GLY A 1 479 ? -23.344 9.823 -0.147 1.00 69.00 479 GLY A C 1
ATOM 3716 O O . GLY A 1 479 ? -23.601 10.154 -1.297 1.00 69.00 479 GLY A O 1
ATOM 3717 N N . LEU A 1 480 ? -23.966 10.340 0.919 1.00 77.81 480 LEU A N 1
ATOM 3718 C CA . LEU A 1 480 ? -25.011 11.368 0.806 1.00 77.81 480 LEU A CA 1
ATOM 3719 C C . LEU A 1 480 ? -24.489 12.628 0.093 1.00 77.81 480 LEU A C 1
ATOM 3721 O O . LEU A 1 480 ? -23.445 13.178 0.463 1.00 77.81 480 LEU A O 1
ATOM 3725 N N . CYS A 1 481 ? -25.227 13.110 -0.907 1.00 83.19 481 CYS A N 1
ATOM 3726 C CA . CYS A 1 481 ? -24.938 14.353 -1.638 1.00 83.19 481 CYS A CA 1
ATOM 3727 C C . CYS A 1 481 ? -24.988 15.607 -0.747 1.00 83.19 481 CYS A C 1
ATOM 3729 O O . CYS A 1 481 ? -24.319 16.593 -1.047 1.00 83.19 481 CYS A O 1
ATOM 3731 N N . ILE A 1 482 ? -25.700 15.528 0.377 1.00 87.81 482 ILE A N 1
ATOM 3732 C CA . ILE A 1 482 ? -25.867 16.598 1.370 1.00 87.81 482 ILE A CA 1
ATOM 3733 C C . ILE A 1 482 ? -24.919 16.468 2.572 1.00 87.81 482 ILE A C 1
ATOM 3735 O O . ILE A 1 482 ? -25.079 17.157 3.576 1.00 87.81 482 ILE A O 1
ATOM 3739 N N . SER A 1 483 ? -23.905 15.594 2.500 1.00 88.75 483 SER A N 1
ATOM 3740 C CA . SER A 1 483 ? -22.946 15.400 3.601 1.00 88.75 483 SER A CA 1
ATOM 3741 C C . SER A 1 483 ? -22.319 16.707 4.122 1.00 88.75 483 SER A C 1
ATOM 3743 O O . SER A 1 483 ? -22.150 16.823 5.336 1.00 88.75 483 SER A O 1
ATOM 3745 N N . PRO A 1 484 ? -21.951 17.695 3.274 1.00 91.00 484 PRO A N 1
ATOM 3746 C CA . PRO A 1 484 ? -21.455 18.982 3.758 1.00 91.00 484 PRO A CA 1
ATOM 3747 C C . PRO A 1 484 ? -22.484 19.761 4.591 1.00 91.00 484 PRO A C 1
ATOM 3749 O O . PRO A 1 484 ? -22.119 20.260 5.652 1.00 91.00 484 PRO A O 1
ATOM 3752 N N . ALA A 1 485 ? -23.754 19.799 4.170 1.00 91.06 485 ALA A N 1
ATOM 3753 C CA . ALA A 1 485 ? -24.828 20.433 4.938 1.00 91.06 485 ALA A CA 1
ATOM 3754 C C . ALA A 1 485 ? -25.075 19.726 6.263 1.00 91.06 485 ALA A C 1
ATOM 3756 O O . ALA A 1 485 ? -25.119 20.388 7.290 1.00 91.06 485 ALA A O 1
ATOM 3757 N N . MET A 1 486 ? -25.109 18.393 6.285 1.00 88.62 486 MET A N 1
ATOM 3758 C CA . MET A 1 486 ? -25.285 17.655 7.542 1.00 88.62 486 MET A CA 1
ATOM 3759 C C . MET A 1 486 ? -24.155 17.918 8.546 1.00 88.62 486 MET A C 1
ATOM 3761 O O . MET A 1 486 ? -24.396 17.936 9.750 1.00 88.62 486 MET A O 1
ATOM 3765 N N . ARG A 1 487 ? -22.920 18.161 8.082 1.00 89.69 487 ARG A N 1
ATOM 3766 C CA . ARG A 1 487 ? -21.819 18.573 8.972 1.00 89.69 487 ARG A CA 1
ATOM 3767 C C . ARG A 1 487 ? -22.020 19.975 9.518 1.00 89.69 487 ARG A C 1
ATOM 3769 O O . ARG A 1 487 ? -21.802 20.172 10.705 1.00 89.69 487 ARG A O 1
ATOM 3776 N N . TRP A 1 488 ? -22.427 20.909 8.664 1.00 93.06 488 TRP A N 1
ATOM 3777 C CA . TRP A 1 488 ? -22.731 22.276 9.076 1.00 93.06 488 TRP A CA 1
ATOM 3778 C C . TRP A 1 488 ? -23.881 22.303 10.094 1.00 93.06 488 TRP A C 1
ATOM 3780 O O . TRP A 1 488 ? -23.726 22.878 11.167 1.00 93.06 488 TRP A O 1
ATOM 3790 N N . ILE A 1 489 ? -24.975 21.576 9.836 1.00 89.25 489 ILE A N 1
ATOM 3791 C CA . ILE A 1 489 ? -26.088 21.394 10.781 1.00 89.25 489 ILE A CA 1
ATOM 3792 C C . ILE A 1 489 ? -25.576 20.785 12.092 1.00 89.25 489 ILE A C 1
ATOM 3794 O O . ILE A 1 489 ? -25.847 21.310 13.167 1.00 89.25 489 ILE A O 1
ATOM 3798 N N . SER A 1 490 ? -24.789 19.707 12.018 1.00 87.69 490 SER A N 1
ATOM 3799 C CA . SER A 1 490 ? -24.225 19.055 13.205 1.00 87.69 490 SER A CA 1
ATOM 3800 C C . SER A 1 490 ? -23.346 19.996 14.031 1.00 87.69 490 SER A C 1
ATOM 3802 O O . SER A 1 490 ? -23.357 19.899 15.254 1.00 87.69 490 SER A O 1
ATOM 3804 N N . GLU A 1 491 ? -22.602 20.902 13.397 1.00 89.44 491 GLU A N 1
ATOM 3805 C CA . GLU A 1 491 ? -21.782 21.904 14.080 1.00 89.44 491 GLU A CA 1
ATOM 3806 C C . GLU A 1 491 ? -22.632 22.918 14.856 1.00 89.44 491 GLU A C 1
ATOM 3808 O O . GLU A 1 491 ? -22.287 23.237 15.992 1.00 89.44 491 GLU A O 1
ATOM 3813 N N . HIS A 1 492 ? -23.767 23.348 14.297 1.00 86.75 492 HIS A N 1
ATOM 3814 C CA . HIS A 1 492 ? -24.706 24.251 14.972 1.00 86.75 492 HIS A CA 1
ATOM 3815 C C . HIS A 1 492 ? -25.418 23.541 16.122 1.00 86.75 492 HIS A C 1
ATOM 3817 O O . HIS A 1 492 ? -25.403 24.009 17.257 1.00 86.75 492 HIS A O 1
ATOM 3823 N N . ILE A 1 493 ? -25.957 22.351 15.856 1.00 84.81 493 ILE A N 1
ATOM 3824 C CA . ILE A 1 493 ? -26.649 21.527 16.850 1.00 84.81 493 ILE A CA 1
ATOM 3825 C C . ILE A 1 493 ? -25.722 21.161 18.020 1.00 84.81 493 ILE A C 1
ATOM 3827 O O . ILE A 1 493 ? -26.138 21.154 19.177 1.00 84.81 493 ILE A O 1
ATOM 3831 N N . ARG A 1 494 ? -24.437 20.893 17.751 1.00 84.62 494 ARG A N 1
ATOM 3832 C CA . ARG A 1 494 ? -23.460 20.537 18.789 1.00 84.62 494 ARG A CA 1
ATOM 3833 C C . ARG A 1 494 ? -23.328 21.614 19.864 1.00 84.62 494 ARG A C 1
ATOM 3835 O O . ARG A 1 494 ? -23.039 21.258 21.001 1.00 84.62 494 ARG A O 1
ATOM 3842 N N . GLN A 1 495 ? -23.536 22.888 19.536 1.00 86.62 495 GLN A N 1
ATOM 3843 C CA . GLN A 1 495 ? -23.467 23.971 20.518 1.00 86.62 495 GLN A CA 1
ATOM 3844 C C . GLN A 1 495 ? -24.562 23.809 21.583 1.00 86.62 495 GLN A C 1
ATOM 3846 O O . GLN A 1 495 ? -24.250 23.854 22.770 1.00 86.62 495 GLN A O 1
ATOM 3851 N N . PHE A 1 496 ? -25.786 23.478 21.162 1.00 84.88 496 PHE A N 1
ATOM 3852 C CA . PHE A 1 496 ? -26.950 23.260 22.034 1.00 84.88 496 PHE A CA 1
ATOM 3853 C C . PHE A 1 496 ? -26.909 21.964 22.849 1.00 84.88 496 PHE A C 1
ATOM 3855 O O . PHE A 1 496 ? -27.654 21.818 23.810 1.00 84.88 496 PHE A O 1
ATOM 3862 N N . PHE A 1 497 ? -26.072 21.006 22.449 1.00 83.81 497 PHE A N 1
ATOM 3863 C CA . PHE A 1 497 ? -25.899 19.746 23.174 1.00 83.81 497 PHE A CA 1
ATOM 3864 C C . PHE A 1 497 ? -24.623 19.694 24.012 1.00 83.81 497 PHE A C 1
ATOM 3866 O O . PHE A 1 497 ? -24.446 18.771 24.805 1.00 83.81 497 PHE A O 1
ATOM 3873 N N . SER A 1 498 ? -23.708 20.647 23.829 1.00 83.94 498 SER A N 1
ATOM 3874 C CA . SER A 1 498 ? -22.397 20.621 24.485 1.00 83.94 498 SER A CA 1
ATOM 3875 C C . SER A 1 498 ? -22.460 20.801 26.003 1.00 83.94 498 SER A C 1
ATOM 3877 O O . SER A 1 498 ? -21.534 20.378 26.696 1.00 83.94 498 SER A O 1
ATOM 3879 N N . ASP A 1 499 ? -23.546 21.389 26.496 1.00 84.19 499 ASP A N 1
ATOM 3880 C CA . ASP A 1 499 ? -23.841 21.673 27.897 1.00 84.19 499 ASP A CA 1
ATOM 3881 C C . ASP A 1 499 ? -24.646 20.558 28.588 1.00 84.19 499 ASP A C 1
ATOM 3883 O O . ASP A 1 499 ? -24.750 20.556 29.813 1.00 84.19 499 ASP A O 1
ATOM 3887 N N . LYS A 1 500 ? -25.191 19.586 27.843 1.00 84.19 500 LYS A N 1
ATOM 3888 C CA . LYS A 1 500 ? -26.018 18.505 28.393 1.00 84.19 500 LYS A CA 1
ATOM 3889 C C . LYS A 1 500 ? -25.126 17.369 28.928 1.00 84.19 500 LYS A C 1
ATOM 3891 O O . LYS A 1 500 ? -24.589 16.587 28.142 1.00 84.19 500 LYS A O 1
ATOM 3896 N N . PRO A 1 501 ? -24.977 17.193 30.258 1.00 82.75 501 PRO A N 1
ATOM 3897 C CA . PRO A 1 501 ? -23.997 16.259 30.828 1.00 82.75 501 PRO A CA 1
ATOM 3898 C C . PRO A 1 501 ? -24.313 14.782 30.547 1.00 82.75 501 PRO A C 1
ATOM 3900 O O . PRO A 1 501 ? -23.398 13.954 30.503 1.00 82.75 501 PRO A O 1
ATOM 3903 N N . HIS A 1 502 ? -25.593 14.463 30.333 1.00 82.38 502 HIS A N 1
ATOM 3904 C CA . HIS A 1 502 ? -26.079 13.119 30.017 1.00 82.38 502 HIS A CA 1
ATOM 3905 C C . HIS A 1 502 ? -25.829 12.711 28.557 1.00 82.38 502 HIS A C 1
ATOM 3907 O O . HIS A 1 502 ? -25.911 11.526 28.238 1.00 82.38 502 HIS A O 1
ATOM 3913 N N . LEU A 1 503 ? -25.499 13.662 27.674 1.00 81.94 503 LEU A N 1
ATOM 3914 C CA . LEU A 1 503 ? -25.061 13.357 26.319 1.00 81.94 503 LEU A CA 1
ATOM 3915 C C . LEU A 1 503 ? -23.565 13.040 26.334 1.00 81.94 503 LEU A C 1
ATOM 3917 O O . LEU A 1 503 ? -22.734 13.785 26.860 1.00 81.94 503 LEU A O 1
ATOM 3921 N N . LEU A 1 504 ? -23.230 11.887 25.771 1.00 85.31 504 LEU A N 1
ATOM 3922 C CA . LEU A 1 504 ? -21.869 11.372 25.699 1.00 85.31 504 LEU A CA 1
ATOM 3923 C C . LEU A 1 504 ? -21.328 11.625 24.297 1.00 85.31 504 LEU A C 1
ATOM 3925 O O . LEU A 1 504 ? -22.015 11.358 23.310 1.00 85.31 504 LEU A O 1
ATOM 3929 N N . ARG A 1 505 ? -20.099 12.137 24.197 1.00 81.75 505 ARG A N 1
ATOM 3930 C CA . ARG A 1 505 ? -19.473 12.399 22.887 1.00 81.75 505 ARG A CA 1
ATOM 3931 C C . ARG A 1 505 ? -19.037 11.110 22.202 1.00 81.75 505 ARG A C 1
ATOM 3933 O O . ARG A 1 505 ? -19.247 10.941 21.002 1.00 81.75 505 ARG A O 1
ATOM 3940 N N . ASP A 1 506 ? -18.411 10.233 22.974 1.00 84.06 506 ASP A N 1
ATOM 3941 C CA . ASP A 1 506 ? -17.860 8.955 22.547 1.00 84.06 506 ASP A CA 1
ATOM 3942 C C . ASP A 1 506 ? -17.631 8.037 23.763 1.00 84.06 506 ASP A C 1
ATOM 3944 O O . ASP A 1 506 ? -17.989 8.359 24.900 1.00 84.06 506 ASP A O 1
ATOM 3948 N N . THR A 1 507 ? -17.063 6.857 23.512 1.00 83.69 507 THR A N 1
ATOM 3949 C CA . THR A 1 507 ? -16.745 5.871 24.551 1.00 83.69 507 THR A CA 1
ATOM 3950 C C . THR A 1 507 ? -15.717 6.389 25.557 1.00 83.69 507 THR A C 1
ATOM 3952 O O . THR A 1 507 ? -15.787 6.015 26.724 1.00 83.69 507 THR A O 1
ATOM 3955 N N . ASP A 1 508 ? -14.783 7.245 25.141 1.00 87.56 508 ASP A N 1
ATOM 3956 C CA . ASP A 1 508 ? -13.736 7.755 26.029 1.00 87.56 508 ASP A CA 1
ATOM 3957 C C . ASP A 1 508 ? -14.315 8.795 27.001 1.00 87.56 508 ASP A C 1
ATOM 3959 O O . ASP A 1 508 ? -14.014 8.744 28.194 1.00 87.56 508 ASP A O 1
ATOM 3963 N N . ASP A 1 509 ? -15.218 9.666 26.530 1.00 88.19 509 ASP A N 1
ATOM 3964 C CA . ASP A 1 509 ? -16.002 10.584 27.375 1.00 88.19 509 ASP A CA 1
ATOM 3965 C C . ASP A 1 509 ? -16.844 9.817 28.407 1.00 88.19 509 ASP A C 1
ATOM 3967 O O . ASP A 1 509 ? -16.874 10.177 29.585 1.00 88.19 509 ASP A O 1
ATOM 3971 N N . LEU A 1 510 ? -17.473 8.707 28.002 1.00 89.25 510 LEU A N 1
ATOM 3972 C CA . LEU A 1 510 ? -18.184 7.827 28.932 1.00 89.25 510 LEU A CA 1
ATOM 3973 C C . LEU A 1 510 ? -17.248 7.240 29.991 1.00 89.25 510 LEU A C 1
ATOM 3975 O O . LEU A 1 510 ? -17.564 7.304 31.175 1.00 89.25 510 LEU A O 1
ATOM 3979 N N . LEU A 1 511 ? -16.115 6.661 29.588 1.00 89.69 511 LEU A N 1
ATOM 3980 C CA . LEU A 1 511 ? -15.164 6.062 30.528 1.00 89.69 511 LEU A CA 1
ATOM 3981 C C . LEU A 1 511 ? -14.627 7.101 31.511 1.00 89.69 511 LEU A C 1
ATOM 3983 O O . LEU A 1 511 ? -14.546 6.820 32.704 1.00 89.69 511 LEU A O 1
ATOM 3987 N N . PHE A 1 512 ? -14.314 8.301 31.025 1.00 91.00 512 PHE A N 1
ATOM 3988 C CA . PHE A 1 512 ? -13.890 9.417 31.859 1.00 91.00 512 PHE A CA 1
ATOM 3989 C C . PHE A 1 512 ? -14.974 9.817 32.867 1.00 91.00 512 PHE A C 1
ATOM 3991 O O . PHE A 1 512 ? -14.694 9.922 34.059 1.00 91.00 512 PHE A O 1
ATOM 3998 N N . LYS A 1 513 ? -16.230 9.964 32.427 1.00 87.44 513 LYS A N 1
ATOM 3999 C CA . LYS A 1 513 ? -17.361 10.276 33.317 1.00 87.44 513 LYS A CA 1
ATOM 4000 C C . LYS A 1 513 ? -17.647 9.154 34.316 1.00 87.44 513 LYS A C 1
ATOM 4002 O O . LYS A 1 513 ? -17.973 9.438 35.459 1.00 87.44 513 LYS A O 1
ATOM 4007 N N . LEU A 1 514 ? -17.496 7.888 33.928 1.00 88.31 514 LEU A N 1
ATOM 4008 C CA . LEU A 1 514 ? -17.709 6.746 34.823 1.00 88.31 514 LEU A CA 1
ATOM 4009 C C . LEU A 1 514 ? -16.666 6.657 35.942 1.00 88.31 514 LEU A C 1
ATOM 4011 O O . LEU A 1 514 ? -16.978 6.104 36.991 1.00 88.31 514 LEU A O 1
ATOM 4015 N N . GLN A 1 515 ? -15.461 7.213 35.767 1.00 91.44 515 GLN A N 1
ATOM 4016 C CA . GLN A 1 515 ? -14.431 7.212 36.817 1.00 91.44 515 GLN A CA 1
ATOM 4017 C C . GLN A 1 515 ? -14.857 7.976 38.076 1.00 91.44 515 GLN A C 1
ATOM 4019 O O . GLN A 1 515 ? -14.381 7.655 39.162 1.00 91.44 515 GLN A O 1
ATOM 4024 N N . SER A 1 516 ? -15.739 8.972 37.949 1.00 88.06 516 SER A N 1
ATOM 4025 C CA . SER A 1 516 ? -16.245 9.747 39.087 1.00 88.06 516 SER A CA 1
ATOM 4026 C C . SER A 1 516 ? -17.548 9.198 39.674 1.00 88.06 516 SER A C 1
ATOM 4028 O O . SER A 1 516 ? -17.995 9.676 40.717 1.00 88.06 516 SER A O 1
ATOM 4030 N N . VAL A 1 517 ? -18.165 8.195 39.040 1.00 89.38 517 VAL A N 1
ATOM 4031 C CA . VAL A 1 517 ? -19.425 7.611 39.511 1.00 89.38 517 VAL A CA 1
ATOM 4032 C C . VAL A 1 517 ? -19.132 6.574 40.592 1.00 89.38 517 VAL A C 1
ATOM 4034 O O . VAL A 1 517 ? -18.619 5.491 40.318 1.00 89.38 517 VAL A O 1
ATOM 4037 N N . VAL A 1 518 ? -19.506 6.885 41.834 1.00 92.06 518 VAL A N 1
ATOM 4038 C CA . VAL A 1 518 ? -19.481 5.917 42.938 1.00 92.06 518 VAL A CA 1
ATOM 4039 C C . VAL A 1 518 ? -20.711 5.018 42.826 1.00 92.06 518 VAL A C 1
ATOM 4041 O O . VAL A 1 518 ? -21.842 5.453 43.040 1.00 92.06 518 VAL A O 1
ATOM 4044 N N . VAL A 1 519 ? -20.494 3.756 42.461 1.00 89.69 519 VAL A N 1
ATOM 4045 C CA . VAL A 1 519 ? -21.560 2.760 42.306 1.00 89.69 519 VAL A CA 1
ATOM 4046 C C . VAL A 1 519 ? -21.816 2.088 43.656 1.00 89.69 519 VAL A C 1
ATOM 4048 O O . VAL A 1 519 ? -20.929 1.441 44.204 1.00 89.69 519 VAL A O 1
ATOM 4051 N N . SER A 1 520 ? -23.026 2.243 44.203 1.00 92.50 520 SER A N 1
ATOM 4052 C CA . SER A 1 520 ? -23.447 1.530 45.419 1.00 92.50 520 SER A CA 1
ATOM 4053 C C . SER A 1 520 ? -23.460 0.015 45.189 1.00 92.50 520 SER A C 1
ATOM 4055 O O . SER A 1 520 ? -23.827 -0.437 44.107 1.00 92.50 520 SER A O 1
ATOM 4057 N N . GLU A 1 521 ? -23.168 -0.778 46.223 1.00 91.25 521 GLU A N 1
ATOM 4058 C CA . GLU A 1 521 ? -23.297 -2.247 46.190 1.00 91.25 521 GLU A CA 1
ATOM 4059 C C . GLU A 1 521 ? -24.715 -2.722 45.823 1.00 91.25 521 GLU A C 1
ATOM 4061 O O . GLU A 1 521 ? -24.895 -3.812 45.288 1.00 91.25 521 GLU A O 1
ATOM 4066 N N . SER A 1 522 ? -25.730 -1.886 46.064 1.00 93.44 522 SER A N 1
ATOM 4067 C CA . SER A 1 522 ? -27.129 -2.161 45.709 1.00 93.44 522 SER A CA 1
ATOM 4068 C C . SER A 1 522 ? -27.498 -1.791 44.265 1.00 93.44 522 SER A C 1
ATOM 4070 O O . SER A 1 522 ? -28.617 -2.068 43.818 1.00 93.44 522 SER A O 1
ATOM 4072 N N . ALA A 1 523 ? -26.590 -1.149 43.524 1.00 91.12 523 ALA A N 1
ATOM 4073 C CA . ALA A 1 523 ? -26.868 -0.662 42.182 1.00 91.12 523 ALA A CA 1
ATOM 4074 C C . ALA A 1 523 ? -27.031 -1.818 41.185 1.00 91.12 523 ALA A C 1
ATOM 4076 O O . ALA A 1 523 ? -26.293 -2.803 41.196 1.00 91.12 523 ALA A O 1
ATOM 4077 N N . LYS A 1 524 ? -27.990 -1.671 40.266 1.00 87.38 524 LYS A N 1
ATOM 4078 C CA . LYS A 1 524 ? -28.241 -2.632 39.187 1.00 87.38 524 LYS A CA 1
ATOM 4079 C C . LYS A 1 524 ? -27.883 -2.005 37.848 1.00 87.38 524 LYS A C 1
ATOM 4081 O O . LYS A 1 524 ? -28.346 -0.912 37.531 1.00 87.38 524 LYS A O 1
ATOM 4086 N N . LEU A 1 525 ? -27.096 -2.716 37.043 1.00 82.06 525 LEU A N 1
ATOM 4087 C CA . LEU A 1 525 ? -26.845 -2.330 35.660 1.00 82.06 525 LEU A CA 1
ATOM 4088 C C . LEU A 1 525 ? -28.011 -2.804 34.790 1.00 82.06 525 LEU A C 1
ATOM 4090 O O . LEU A 1 525 ? -28.212 -4.005 34.611 1.00 82.06 525 LEU A O 1
ATOM 4094 N N . VAL A 1 526 ? -28.761 -1.858 34.233 1.00 81.88 526 VAL A N 1
ATO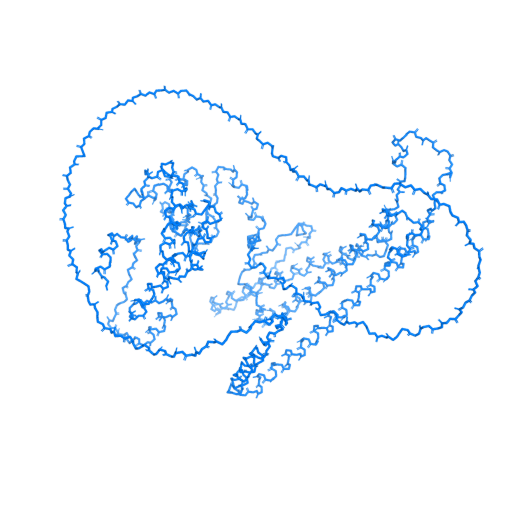M 4095 C CA . VAL A 1 526 ? -29.831 -2.147 33.275 1.00 81.88 526 VAL A CA 1
ATOM 4096 C C . VAL A 1 526 ? -29.335 -1.810 31.877 1.00 81.88 526 VAL A C 1
ATOM 4098 O O . VAL A 1 526 ? -28.833 -0.716 31.631 1.00 81.88 526 VAL A O 1
ATOM 4101 N N . ARG A 1 527 ? -29.470 -2.760 30.951 1.00 80.56 527 ARG A N 1
ATOM 4102 C CA . ARG A 1 527 ? -29.157 -2.553 29.538 1.00 80.56 527 ARG A CA 1
ATOM 4103 C C . ARG A 1 527 ? -30.450 -2.535 28.737 1.00 80.56 527 ARG A C 1
ATOM 4105 O O . ARG A 1 527 ? -31.123 -3.556 28.637 1.00 80.56 527 ARG A O 1
ATOM 4112 N N . PHE A 1 528 ? -30.730 -1.402 28.106 1.00 75.62 528 PHE A N 1
ATOM 4113 C CA . PHE A 1 528 ? -31.768 -1.290 27.089 1.00 75.62 528 PHE A CA 1
ATOM 4114 C C . PHE A 1 528 ? -31.119 -1.430 25.712 1.00 75.62 528 PHE A C 1
ATOM 4116 O O . PHE A 1 528 ? -30.250 -0.644 25.342 1.00 75.62 528 PHE A O 1
ATOM 4123 N N . ASP A 1 529 ? -31.500 -2.469 24.974 1.00 72.38 529 ASP A N 1
ATOM 4124 C CA . ASP A 1 529 ? -31.094 -2.652 23.581 1.00 72.38 529 ASP A CA 1
ATOM 4125 C C . ASP A 1 529 ? -32.225 -2.107 22.706 1.00 72.38 529 ASP A C 1
ATOM 4127 O O . ASP A 1 529 ? -33.207 -2.802 22.443 1.00 72.38 529 ASP A O 1
ATOM 4131 N N . ILE A 1 530 ? -32.128 -0.831 22.327 1.00 69.44 530 ILE A N 1
ATOM 4132 C CA . ILE A 1 530 ? -33.090 -0.217 21.409 1.00 69.44 530 ILE A CA 1
ATOM 4133 C C . ILE A 1 530 ? -32.845 -0.845 20.036 1.00 69.44 530 ILE A C 1
ATOM 4135 O O . ILE A 1 530 ? -31.821 -0.585 19.403 1.00 69.44 530 ILE A O 1
ATOM 4139 N N . ARG A 1 531 ? -33.747 -1.739 19.619 1.00 59.66 531 ARG A N 1
ATOM 4140 C CA . ARG A 1 531 ? -33.609 -2.488 18.362 1.00 59.66 531 ARG A CA 1
ATOM 4141 C C . ARG A 1 531 ? -33.820 -1.592 17.153 1.00 59.66 531 ARG A C 1
ATOM 4143 O O . ARG A 1 531 ? -33.009 -1.631 16.234 1.00 59.66 531 ARG A O 1
ATOM 4150 N N . ASP A 1 532 ? -34.852 -0.759 17.235 1.00 59.34 532 ASP A N 1
ATOM 4151 C CA . ASP A 1 532 ? -35.326 0.081 16.151 1.00 59.34 532 ASP A CA 1
ATOM 4152 C C . ASP A 1 532 ? -35.574 1.486 16.712 1.00 59.34 532 ASP A C 1
ATOM 4154 O O . ASP A 1 532 ? -36.562 1.743 17.396 1.00 59.34 532 ASP A O 1
ATOM 4158 N N . TYR A 1 533 ? -34.606 2.383 16.508 1.00 60.31 533 TYR A N 1
ATOM 4159 C CA . TYR A 1 533 ? -34.754 3.799 16.833 1.00 60.31 533 TYR A CA 1
ATOM 4160 C C . TYR A 1 533 ? -35.083 4.550 15.549 1.00 60.31 533 TYR A C 1
ATOM 4162 O O . TYR A 1 533 ? -34.198 4.822 14.734 1.00 60.31 533 TYR A O 1
ATOM 4170 N N . PHE A 1 534 ? -36.357 4.879 15.378 1.00 60.94 534 PHE A N 1
ATOM 4171 C CA . PHE A 1 534 ? -36.809 5.798 14.346 1.00 60.94 534 PHE A CA 1
ATOM 4172 C C . PHE A 1 534 ? -37.108 7.130 15.020 1.00 60.94 534 PHE A C 1
ATOM 4174 O O . PHE A 1 534 ? -37.861 7.175 15.990 1.00 60.94 534 PHE A O 1
ATOM 4181 N N . MET A 1 535 ? -36.505 8.216 14.533 1.00 56.53 535 MET A N 1
ATOM 4182 C CA . MET A 1 535 ? -36.953 9.549 14.925 1.00 56.53 535 MET A CA 1
ATOM 4183 C C . MET A 1 535 ? -38.337 9.754 14.305 1.00 56.53 535 MET A C 1
ATOM 4185 O O . MET A 1 535 ? -38.447 10.091 13.130 1.00 56.53 535 MET A O 1
ATOM 4189 N N . SER A 1 536 ? -39.383 9.449 15.067 1.00 56.28 536 SER A N 1
ATOM 4190 C CA . SER A 1 536 ? -40.772 9.719 14.707 1.00 56.28 536 SER A CA 1
ATOM 4191 C C . SER A 1 536 ? -41.209 11.071 15.266 1.00 56.28 536 SER A C 1
ATOM 4193 O O . SER A 1 536 ? -40.755 11.470 16.339 1.00 56.28 536 SER A O 1
ATOM 4195 N N . GLY A 1 537 ? -42.135 11.730 14.574 1.00 56.41 537 GLY A N 1
ATOM 4196 C CA . GLY A 1 537 ? -42.665 13.041 14.947 1.00 56.41 537 GLY A CA 1
ATOM 4197 C C . GLY A 1 537 ? -42.156 14.163 14.043 1.00 56.41 537 GLY A C 1
ATOM 4198 O O . GLY A 1 537 ? -41.168 14.011 13.321 1.00 56.41 537 GLY A O 1
ATOM 4199 N N . SER A 1 538 ? -42.860 15.292 14.042 1.00 59.31 538 SER A N 1
ATOM 4200 C CA . SER A 1 538 ? -42.415 16.485 13.321 1.00 59.31 538 SER A CA 1
ATOM 4201 C C . SER A 1 538 ? -41.163 17.074 13.983 1.00 59.31 538 SER A C 1
ATOM 4203 O O . SER A 1 538 ? -40.931 16.893 15.179 1.00 59.31 538 SER A O 1
ATOM 4205 N N . HIS A 1 539 ? -40.353 17.828 13.230 1.00 51.44 539 HIS A N 1
ATOM 4206 C CA . HIS A 1 539 ? -39.216 18.549 13.817 1.00 51.44 539 HIS A CA 1
ATOM 4207 C C . HIS A 1 539 ? -39.642 19.459 14.983 1.00 51.44 539 HIS A C 1
ATOM 4209 O O . HIS A 1 539 ? -38.871 19.617 15.922 1.00 51.44 539 HIS A O 1
ATOM 4215 N N . ALA A 1 540 ? -40.867 20.001 14.945 1.00 59.69 540 ALA A N 1
ATOM 4216 C CA . ALA A 1 540 ? -41.442 20.777 16.040 1.00 59.69 540 ALA A CA 1
ATOM 4217 C C . ALA A 1 540 ? -41.672 19.911 17.289 1.00 59.69 540 ALA A C 1
ATOM 4219 O O . ALA A 1 540 ? -41.163 20.242 18.348 1.00 59.69 540 ALA A O 1
ATOM 4220 N N . GLN A 1 541 ? -42.308 18.741 17.151 1.00 60.25 541 GLN A N 1
ATOM 4221 C CA . GLN A 1 541 ? -42.529 17.816 18.273 1.00 60.25 541 GLN A CA 1
ATOM 4222 C C . GLN A 1 541 ? -41.220 17.344 18.917 1.00 60.25 541 GLN A C 1
ATOM 4224 O O . GLN A 1 541 ? -41.144 17.177 20.130 1.00 60.25 541 GLN A O 1
ATOM 4229 N N . ILE A 1 542 ? -40.181 17.123 18.107 1.00 56.69 542 ILE A N 1
ATOM 4230 C CA . ILE A 1 542 ? -38.857 16.739 18.609 1.00 56.69 542 ILE A CA 1
ATOM 4231 C C . ILE A 1 542 ? -38.192 17.917 19.335 1.00 56.69 542 ILE A C 1
ATOM 4233 O O . ILE A 1 542 ? -37.536 17.698 20.351 1.00 56.69 542 ILE A O 1
ATOM 4237 N N . ALA A 1 543 ? -38.353 19.144 18.830 1.00 52.28 543 ALA A N 1
ATOM 4238 C CA . ALA A 1 543 ? -37.822 20.349 19.461 1.00 52.28 543 ALA A CA 1
ATOM 4239 C C . ALA A 1 543 ? -38.533 20.677 20.784 1.00 52.28 543 ALA A C 1
ATOM 4241 O O . ALA A 1 543 ? -37.861 21.055 21.733 1.00 52.28 543 ALA A O 1
ATOM 4242 N N . ASP A 1 544 ? -39.849 20.473 20.870 1.00 58.06 544 ASP A N 1
ATOM 4243 C CA . ASP A 1 544 ? -40.641 20.723 22.084 1.00 58.06 544 ASP A CA 1
ATOM 4244 C C . ASP A 1 544 ? -40.319 19.737 23.226 1.00 58.06 544 ASP A C 1
ATOM 4246 O O . ASP A 1 544 ? -40.569 20.025 24.396 1.00 58.06 544 ASP A O 1
ATOM 4250 N N . LEU A 1 545 ? -39.768 18.563 22.896 1.00 51.91 545 LEU A N 1
ATOM 4251 C CA . LEU A 1 545 ? -39.336 17.544 23.859 1.00 51.91 545 LEU A CA 1
ATOM 4252 C C . LEU A 1 545 ? -37.913 17.762 24.408 1.00 51.91 545 LEU A C 1
ATOM 4254 O O . LEU A 1 545 ? -37.527 17.061 25.350 1.00 51.91 545 LEU A O 1
ATOM 4258 N N . ALA A 1 546 ? -37.126 18.662 23.810 1.00 44.56 546 ALA A N 1
ATOM 4259 C CA . ALA A 1 546 ? -35.710 18.902 24.122 1.00 44.56 546 ALA A CA 1
ATOM 4260 C C . ALA A 1 546 ? -35.505 20.166 24.970 1.00 44.56 546 ALA A C 1
ATOM 4262 O O . ALA A 1 546 ? -34.591 20.145 25.838 1.00 44.56 546 ALA A O 1
#

Radius of gyration: 38.1 Å; chains: 1; bounding box: 106×91×100 Å

Organism: NCBI:txid1628268

Sequence (546 aa):
MVQRELSEHLSYDAVQKIKKVSLDLSQKISSLHKLKQRMQKNDDDCKLLDEGRIPNGCKPLNFAYETPLLDSVPCDLMEWRVELDTNSSVRLAKKQIHSAYLKVMKQLDATIMSKQRDALREETKKSSFTRRILSCKPVNSDLFAELDLDFEGEDFGTKGMPDDVLQAKAEVIYTHTVQSAALTVQKKKELESTAAKSKDKILKQLMESAPAELLNQAIDQRIDQALSSASSSKGKGKADNRRDHRKIHPKGISRTYDASKAFVVSSVEQDADALRSCLHETTSTSKGSNNNDGGKGKGKGKHHGGKVGLDPKVANVIPNSGGYAKFRFANNIPKDKGKGKGKGKWKGKNRVSNMNSIVRLGLSMLKSGEYGAVPTDKDGGYAMVHKTSFVAALIQSMDQNTYDPDVMLHDLSAQDYVENYASLVQWIAEDARDPTLGHALLR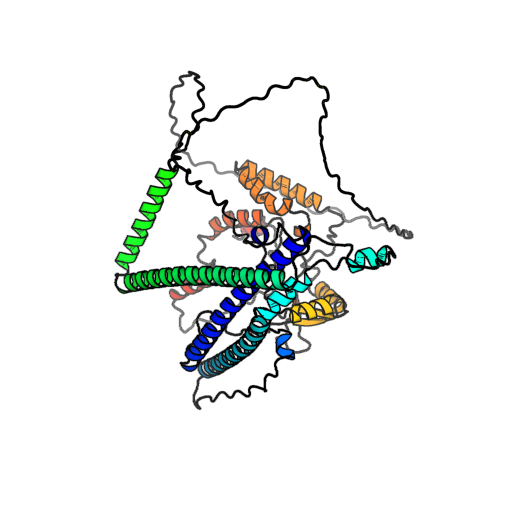DVRMGNRRFISRVIANVKTHKQPGNMGLRIIHSSPGLCISPAMRWISEHIRQFFSDKPHLLRDTDDLLFKLQSVVVSESAKLVRFDIRDYFMSGSHAQIADLA

pLDDT: mean 74.51, std 23.93, range [25.44, 98.19]